Protein AF-0000000070924845 (afdb_homodimer)

InterPro domains:
  IPR021466 Putative rhamnosyl transferase [PF11316] (8-240)

Organism: Rhodobacter capsulatus (strain ATCC BAA-309 / NBRC 16581 / SB1003) (NCBI:txid272942)

Nearest PDB structures (foldseek):
  6mw5-assembly1_A  TM=5.116E-01  e=6.644E-03  Globisporangium ultimum
  7d72-assembly1_F  TM=3.200E-01  e=3.838E-03  Homo sapiens
  6qg5-assembly1_F  TM=3.665E-01  e=3.242E-02  Saccharomyces cerevisiae
  6qg3-assembly1_F  TM=3.667E-01  e=6.737E-02  Saccharomyces cerevisiae S288C
  6mw5-assembly1_A  TM=5.119E-01  e=6.604E-03  Globisporangium ultimum

Solvent-accessible surface area (backbone atoms only — not comparable to full-atom values): 29004 Å² total; per-residue (Å²): 124,83,78,76,89,30,73,42,44,39,33,42,26,62,54,64,54,49,48,38,67,75,77,55,79,86,42,89,41,61,65,53,42,46,53,57,56,62,27,64,71,54,40,52,43,46,49,50,32,20,64,68,41,17,50,53,17,66,72,53,28,74,43,70,83,42,38,36,33,39,35,27,26,61,79,48,55,63,74,58,46,50,50,50,49,62,73,51,59,91,44,86,33,59,41,81,40,71,38,64,75,31,46,54,63,60,53,50,50,55,51,58,66,68,54,84,57,83,90,40,52,27,33,33,24,28,33,42,56,46,54,27,31,48,19,32,50,45,55,44,50,49,53,54,48,51,60,49,58,62,67,58,57,93,60,95,59,53,32,35,40,23,47,26,22,25,37,38,39,37,53,50,98,91,39,79,47,42,27,44,33,28,28,40,42,40,42,61,57,61,19,27,25,38,28,46,60,85,51,86,74,56,46,79,76,46,61,46,56,44,40,41,50,74,24,33,22,42,33,38,51,87,54,66,40,32,38,43,61,42,48,92,80,47,76,82,76,74,78,80,49,68,49,74,41,81,42,54,67,72,58,43,34,52,49,36,32,75,36,48,68,39,55,52,68,60,52,53,56,56,49,73,72,96,123,83,77,74,90,31,74,42,44,38,33,42,26,61,52,65,54,48,50,39,68,76,77,55,77,87,41,89,40,62,65,53,42,46,54,59,53,62,28,64,71,55,42,51,43,49,48,50,33,20,64,68,41,19,49,54,17,65,73,53,28,75,42,72,83,42,37,37,34,38,35,28,27,60,79,48,57,63,73,58,47,50,51,51,49,62,74,49,58,92,44,85,34,60,40,81,39,73,39,65,76,31,47,54,63,60,52,51,51,54,51,58,66,68,55,82,57,85,91,38,52,26,34,33,26,28,34,40,56,48,55,27,30,48,20,31,49,45,57,44,51,48,54,52,47,50,61,51,57,62,68,58,56,93,62,97,61,54,34,35,39,24,48,23,22,24,36,36,40,36,52,54,100,91,42,78,47,40,28,42,31,28,27,40,40,39,42,60,57,60,18,27,25,38,28,44,61,86,52,85,73,55,45,81,77,47,61,46,56,45,39,41,52,75,24,33,22,41,33,37,53,87,53,65,38,30,40,43,63,42,47,91,81,49,74,78,78,75,79,79,50,67,49,74,40,82,41,56,66,71,58,42,33,51,49,34,33,75,35,48,69,39,53,51,67,58,51,53,55,56,49,73,74,95

Secondary structure (DSSP, 8-state):
------EEEEEEEEES--EESSSSTT--SHHHHHHHHT-HHHHHHHHHHIIIIIHHHHHT-S----EEEEEEETT--HHHHHHHHHHHTT-TTEEEEEE-SEEHHHHHHHHHHTS--TT-SEEEEEE--TT-EE-TTHHHHHHHHHHHHHTSSSS---EEEEE-EEEEEEEETTEEEEEEEEESS--STT-EEEEETT----GGGS-GGGHHHHSEEEEE-SS--EEEEE-TTS-S-----EEEEE--HHHHHHHIIIII---HHHHHHHHHT-/------EEEEEEEEES--EESSSSTT--SHHHHHHHHT-HHHHHHHHHHIIIIIHHHHHT-S----EEEEEEETT--HHHHHHHHHHHTT-TTEEEEEE-SEEHHHHHHHHHHTS--TT-SEEEEEE--TT-EE-TTHHHHHHHHHHHHHTSSSS---EEEEE-EEEEEEEETTEEEEEEEEESS--STT-EEEEETT----GGGS-GGGHHHHSEEEEE-SS--EEEEE-TTS-S-----EEEEE--HHHHHHHIIIII---HHHHHHHHHT-

Sequence (548 aa):
MSEDFRNQIVGLIRFSFVTTGDFYPGFDSVEDMKAFLFDEARLERRFRLFEGICLPTLKAQTDPDFTCIFLVARDFPKPWRRRLDKLLEGLPFVQIVEKPPMNHYQGIREAFAEVPSAGFTHRTSFRLDDDDAVNLTFIATLRGLAAKVHAIPDKDEPIGISFNRGLYLTYSKKGTSYQRAVERTPLSIGTALLAPVSFAGNIYAYNHRALGQVHNTWMDQQDIVYLRTLHRDNKSNPHFSGSMEPVEPKRAAVLLRQKFGFDFDTIEKLMAGTMSEDFRNQIVGLIRFSFVTTGDFYPGFDSVEDMKAFLFDEARLERRFRLFEGICLPTLKAQTDPDFTCIFLVARDFPKPWRRRLDKLLEGLPFVQIVEKPPMNHYQGIREAFAEVPSAGFTHRTSFRLDDDDAVNLTFIATLRGLAAKVHAIPDKDEPIGISFNRGLYLTYSKKGTSYQRAVERTPLSIGTALLAPVSFAGNIYAYNHRALGQVHNTWMDQQDIVYLRTLHRDNKSNPHFSGSMEPVEPKRAAVLLRQKFGFDFDTIEKLMAGT

Foldseek 3Di:
DPPDAFEAEEEEEEQLAQADDCPPPPQPDSVSSCCVSQVPLNLVLLVLLLLAAAVLLLQLAPDVRHAYEYEYEPVRPPVSVVVVCVSCPPRPRYDYDYDHHYHDQVSVLVRVVVDDQPPHFKYKYAYAYSNKYWWRHLVVVVVVVLVVVCPPDPDQAKEKEAEFWAKEWEQDPVFIWIKIGGAPFGDRHSIIIMHTPPDSHTPVVDDRRCRVVPHHYDYDHPDHTMYHYHDPPPDPDPPGHGDIDTDDLVRVQVCCCPTRNDHSVSVRVSRVSD/DPPDAFEAEEEEEEQLAQADDPPPPPQPDSVSSNCVSQVPLNLVLLVLLLLAAAVLLLQLAPDVRHAYEYEYEPVRPPVSVVVVCVSCPPRPRYDYDYDHHYHDQVSVLVRVVVDDQPPHFKYKYAYAYSNKYWWRHLVVVVVVVLVVVCPPDPDQAKEKEAEFWAKEWEQDPVFIWIKIGGAPFGDRHSIIIMHTPPDSDTPVVDDRRCRVVPHHYDYDHPDHTMYHYHDDPPDPDPPGHGDIDTDDLVRVQVCCCPTRNDHSVSVRVSRVSD

Structure (mmCIF, N/CA/C/O backbone):
data_AF-0000000070924845-model_v1
#
loop_
_entity.id
_entity.type
_entity.pdbx_description
1 polymer 'Rhamnosyl transferase'
#
loop_
_atom_site.group_PDB
_atom_site.id
_atom_site.type_symbol
_atom_site.label_atom_id
_atom_site.label_alt_id
_atom_site.label_comp_id
_atom_site.label_asym_id
_atom_site.label_entity_id
_atom_site.label_seq_id
_atom_site.pdbx_PDB_ins_code
_atom_site.Cartn_x
_atom_site.Cartn_y
_atom_site.Cartn_z
_atom_site.occupancy
_atom_site.B_iso_or_equiv
_atom_site.auth_seq_id
_atom_site.auth_comp_id
_atom_site.auth_asym_id
_atom_site.auth_atom_id
_atom_site.pdbx_PDB_model_num
ATOM 1 N N . MET A 1 1 ? 6.418 9.914 -30.953 1 30.62 1 MET A N 1
ATOM 2 C CA . MET A 1 1 ? 5.18 9.141 -30.906 1 30.62 1 MET A CA 1
ATOM 3 C C . MET A 1 1 ? 5.152 8.258 -29.656 1 30.62 1 MET A C 1
ATOM 5 O O . MET A 1 1 ? 6.137 7.594 -29.344 1 30.62 1 MET A O 1
ATOM 9 N N . SER A 1 2 ? 4.605 8.555 -28.469 1 43.78 2 SER A N 1
ATOM 10 C CA . SER A 1 2 ? 4.699 7.793 -27.219 1 43.78 2 SER A CA 1
ATOM 11 C C . SER A 1 2 ? 4.648 6.293 -27.484 1 43.78 2 SER A C 1
ATOM 13 O O . SER A 1 2 ? 3.764 5.812 -28.203 1 43.78 2 SER A O 1
ATOM 15 N N . GLU A 1 3 ? 5.734 5.617 -27.766 1 58.38 3 GLU A N 1
ATOM 16 C CA . GLU A 1 3 ? 5.746 4.191 -28.078 1 58.38 3 GLU A CA 1
ATOM 17 C C . GLU A 1 3 ? 4.582 3.469 -27.406 1 58.38 3 GLU A C 1
ATOM 19 O O . GLU A 1 3 ? 4.254 3.762 -26.25 1 58.38 3 GLU A O 1
ATOM 24 N N . ASP A 1 4 ? 3.689 2.877 -28.156 1 86.69 4 ASP A N 1
ATOM 25 C CA . ASP A 1 4 ? 2.439 2.197 -27.828 1 86.69 4 ASP A CA 1
ATOM 26 C C . ASP A 1 4 ? 2.652 1.146 -26.734 1 86.69 4 ASP A C 1
ATOM 28 O O . ASP A 1 4 ? 3.582 0.341 -26.828 1 86.69 4 ASP A O 1
ATOM 32 N N . PHE A 1 5 ? 2.139 1.273 -25.562 1 96.06 5 PHE A N 1
ATOM 33 C CA . PHE A 1 5 ? 2.133 0.346 -24.438 1 96.06 5 PHE A CA 1
ATOM 34 C C . PHE A 1 5 ? 1.633 -1.027 -24.875 1 96.06 5 PHE A C 1
ATOM 36 O O . PHE A 1 5 ? 0.461 -1.186 -25.219 1 96.06 5 PHE A O 1
ATOM 43 N N . ARG A 1 6 ? 2.482 -1.985 -25.062 1 98.06 6 ARG A N 1
ATOM 44 C CA . ARG A 1 6 ? 2.203 -3.387 -25.344 1 98.06 6 ARG A CA 1
ATOM 45 C C . ARG A 1 6 ? 2.666 -4.285 -24.203 1 98.06 6 ARG A C 1
ATOM 47 O O . ARG A 1 6 ? 3.865 -4.535 -24.047 1 98.06 6 ARG A O 1
ATOM 54 N N . ASN A 1 7 ? 1.733 -4.805 -23.484 1 98.5 7 ASN A N 1
ATOM 55 C CA . ASN A 1 7 ? 2.023 -5.508 -22.234 1 98.5 7 ASN A CA 1
ATOM 56 C C . ASN A 1 7 ? 1.782 -7.012 -22.375 1 98.5 7 ASN A C 1
ATOM 58 O O . ASN A 1 7 ? 0.741 -7.4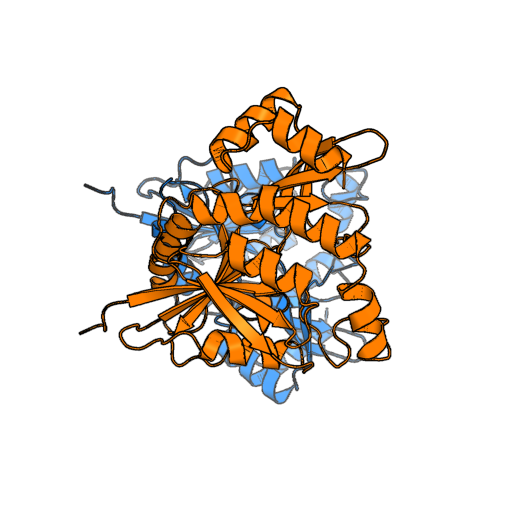34 -22.875 1 98.5 7 ASN A O 1
ATOM 62 N N . GLN A 1 8 ? 2.713 -7.777 -21.969 1 98.69 8 GLN A N 1
ATOM 63 C CA . GLN A 1 8 ? 2.496 -9.211 -21.812 1 98.69 8 GLN A CA 1
ATOM 64 C C . GLN A 1 8 ? 2.344 -9.594 -20.344 1 98.69 8 GLN A C 1
ATOM 66 O O . GLN A 1 8 ? 3.031 -9.047 -19.484 1 98.69 8 GLN A O 1
ATOM 71 N N . ILE A 1 9 ? 1.481 -10.516 -20.047 1 98.88 9 ILE A N 1
ATOM 72 C CA . ILE A 1 9 ? 1.252 -10.992 -18.688 1 98.88 9 ILE A CA 1
ATOM 73 C C . ILE A 1 9 ? 1.821 -12.398 -18.531 1 98.88 9 ILE A C 1
ATOM 75 O O . ILE A 1 9 ? 1.427 -13.32 -19.25 1 98.88 9 ILE A O 1
ATOM 79 N N . VAL A 1 10 ? 2.777 -12.539 -17.609 1 98.94 10 VAL A N 1
ATOM 80 C CA . VAL A 1 10 ? 3.449 -13.812 -17.391 1 98.94 10 VAL A CA 1
ATOM 81 C C . VAL A 1 10 ? 3.449 -14.141 -15.898 1 98.94 10 VAL A C 1
ATOM 83 O O . VAL A 1 10 ? 3.959 -13.367 -15.086 1 98.94 10 VAL A O 1
ATOM 86 N N . GLY A 1 11 ? 2.84 -15.219 -15.531 1 98.88 11 GLY A N 1
ATOM 87 C CA . GLY A 1 11 ? 2.867 -15.695 -14.156 1 98.88 11 GLY A CA 1
ATOM 88 C C . GLY A 1 11 ? 3.814 -16.859 -13.953 1 98.88 11 GLY A C 1
ATOM 89 O O . GLY A 1 11 ? 4.316 -17.438 -14.914 1 98.88 11 GLY A O 1
ATOM 90 N N . LEU A 1 12 ? 4.113 -17.172 -12.711 1 98.81 12 LEU A N 1
ATOM 91 C CA . LEU A 1 12 ? 4.965 -18.297 -12.398 1 98.81 12 LEU A CA 1
ATOM 92 C C . LEU A 1 12 ? 4.473 -19.016 -11.148 1 98.81 12 LEU A C 1
ATOM 94 O O . LEU A 1 12 ? 4.137 -18.375 -10.148 1 98.81 12 LEU A O 1
ATOM 98 N N . ILE A 1 13 ? 4.363 -20.281 -11.273 1 98.56 13 ILE A N 1
ATOM 99 C CA . ILE A 1 13 ? 4.094 -21.203 -10.18 1 98.56 13 ILE A CA 1
ATOM 100 C C . ILE A 1 13 ? 5.301 -22.125 -9.969 1 98.56 13 ILE A C 1
ATOM 102 O O . ILE A 1 13 ? 5.727 -22.812 -10.898 1 98.56 13 ILE A O 1
ATOM 106 N N . ARG A 1 14 ? 5.863 -22.094 -8.773 1 96.94 14 ARG A N 1
ATOM 107 C CA . ARG A 1 14 ? 6.855 -23.094 -8.406 1 96.94 14 ARG A CA 1
ATOM 108 C C . ARG A 1 14 ? 6.188 -24.406 -8.023 1 96.94 14 ARG A C 1
ATOM 110 O O . ARG A 1 14 ? 5.43 -24.469 -7.051 1 96.94 14 ARG A O 1
ATOM 117 N N . PHE A 1 15 ? 6.449 -25.344 -8.773 1 96.19 15 PHE A N 1
ATOM 118 C CA . PHE A 1 15 ? 5.832 -26.641 -8.547 1 96.19 15 PHE A CA 1
ATOM 119 C C . PHE A 1 15 ? 6.871 -27.656 -8.094 1 96.19 15 PHE A C 1
ATOM 121 O O . PHE A 1 15 ? 7.43 -28.391 -8.914 1 96.19 15 PHE A O 1
ATOM 128 N N . SER A 1 16 ? 7.184 -27.734 -6.727 1 93.75 16 SER A N 1
ATOM 129 C CA . SER A 1 16 ? 8.18 -28.578 -6.09 1 93.75 16 SER A CA 1
ATOM 130 C C . SER A 1 16 ? 9.57 -28.328 -6.66 1 93.75 16 SER A C 1
ATOM 132 O O . SER A 1 16 ? 10.281 -29.266 -7.012 1 93.75 16 SER A O 1
ATOM 134 N N . PHE A 1 17 ? 9.844 -27.062 -6.836 1 94.06 17 PHE A N 1
ATOM 135 C CA . PHE A 1 17 ? 11.141 -26.594 -7.316 1 94.06 17 PHE A CA 1
ATOM 136 C C . PHE A 1 17 ? 12.188 -26.672 -6.207 1 94.06 17 PHE A C 1
ATOM 138 O O . PHE A 1 17 ? 11.992 -26.125 -5.121 1 94.06 17 PHE A O 1
ATOM 145 N N . VAL A 1 18 ? 13.281 -27.391 -6.473 1 92.94 18 VAL A N 1
ATOM 146 C CA . VAL A 1 18 ? 14.328 -27.625 -5.484 1 92.94 18 VAL A CA 1
ATOM 147 C C . VAL A 1 18 ? 15.344 -26.484 -5.516 1 92.94 18 VAL A C 1
ATOM 149 O O . VAL A 1 18 ? 15.891 -26.156 -6.574 1 92.94 18 VAL A O 1
ATOM 152 N N . THR A 1 19 ? 15.445 -25.859 -4.422 1 90.88 19 THR A N 1
ATOM 153 C CA . THR A 1 19 ? 16.344 -24.703 -4.355 1 90.88 19 THR A CA 1
ATOM 154 C C . THR A 1 19 ? 17.562 -25.016 -3.5 1 90.88 19 THR A C 1
ATOM 156 O O . THR A 1 19 ? 17.547 -25.969 -2.713 1 90.88 19 THR A O 1
ATOM 159 N N . THR A 1 20 ? 18.578 -24.297 -3.807 1 85.94 20 THR A N 1
ATOM 160 C CA . THR A 1 20 ? 19.781 -24.328 -2.982 1 85.94 20 THR A CA 1
ATOM 161 C C . THR A 1 20 ? 19.859 -23.062 -2.119 1 85.94 20 THR A C 1
ATOM 163 O O . THR A 1 20 ? 19.172 -22.094 -2.367 1 85.94 20 THR A O 1
ATOM 166 N N . GLY A 1 21 ? 20.516 -23.172 -1.116 1 73.25 21 GLY A N 1
ATOM 167 C CA . GLY A 1 21 ? 20.688 -22.016 -0.26 1 73.25 21 GLY A CA 1
ATOM 168 C C . GLY A 1 21 ? 19.688 -21.953 0.873 1 73.25 21 GLY A C 1
ATOM 169 O O . GLY A 1 21 ? 19.172 -22.984 1.317 1 73.25 21 GLY A O 1
ATOM 170 N N . ASP A 1 22 ? 19.5 -20.734 1.457 1 62.03 22 ASP A N 1
ATOM 171 C CA . ASP A 1 22 ? 18.781 -20.562 2.715 1 62.03 22 ASP A CA 1
ATOM 172 C C . ASP A 1 22 ? 17.312 -20.25 2.467 1 62.03 22 ASP A C 1
ATOM 174 O O . ASP A 1 22 ? 16.641 -19.703 3.338 1 62.03 22 ASP A O 1
ATOM 178 N N . PHE A 1 23 ? 16.891 -20.484 1.261 1 58.34 23 PHE A N 1
ATOM 179 C CA . PHE A 1 23 ? 15.508 -20.094 1.016 1 58.34 23 PHE A CA 1
ATOM 180 C C . PHE A 1 23 ? 14.555 -20.891 1.901 1 58.34 23 PHE A C 1
ATOM 182 O O . PHE A 1 23 ? 13.641 -20.344 2.506 1 58.34 23 PHE A O 1
ATOM 189 N N . TYR A 1 24 ? 14.695 -22.156 1.93 1 59.06 24 TYR A N 1
ATOM 190 C CA . TYR A 1 24 ? 13.922 -22.969 2.852 1 59.06 24 TYR A CA 1
ATOM 191 C C . TYR A 1 24 ? 14.688 -23.219 4.145 1 59.06 24 TYR A C 1
ATOM 193 O O . TYR A 1 24 ? 15.633 -24.016 4.172 1 59.06 24 TYR A O 1
ATOM 201 N N . PRO A 1 25 ? 14.305 -22.234 5.07 1 56.22 25 PRO A N 1
ATOM 202 C CA . PRO A 1 25 ? 15.055 -22.516 6.301 1 56.22 25 PRO A CA 1
ATOM 203 C C . PRO A 1 25 ? 14.852 -23.938 6.816 1 56.22 25 PRO A C 1
ATOM 205 O O . PRO A 1 25 ? 13.742 -24.469 6.75 1 56.22 25 PRO A O 1
ATOM 208 N N . GLY A 1 26 ? 15.938 -24.5 7.109 1 55.97 26 GLY A N 1
ATOM 209 C CA . GLY A 1 26 ? 15.883 -25.75 7.836 1 55.97 26 GLY A CA 1
ATOM 210 C C . GLY A 1 26 ? 16.438 -26.922 7.039 1 55.97 26 GLY A C 1
ATOM 211 O O . GLY A 1 26 ? 16.562 -28.031 7.566 1 55.97 26 GLY A O 1
ATOM 212 N N . PHE A 1 27 ? 16.438 -26.641 5.719 1 63.31 27 PHE A N 1
ATOM 213 C CA . PHE A 1 27 ? 16.953 -27.812 5.016 1 63.31 27 PHE A CA 1
ATOM 214 C C . PHE A 1 27 ? 18.453 -27.641 4.738 1 63.31 27 PHE A C 1
ATOM 216 O O . PHE A 1 27 ? 18.875 -26.656 4.137 1 63.31 27 PHE A O 1
ATOM 223 N N . ASP A 1 28 ? 19.125 -28.406 5.371 1 66.06 28 ASP A N 1
ATOM 224 C CA . ASP A 1 28 ? 20.578 -28.328 5.391 1 66.06 28 ASP A CA 1
ATOM 225 C C . ASP A 1 28 ? 21.172 -28.766 4.055 1 66.06 28 ASP A C 1
ATOM 227 O O . ASP A 1 28 ? 22.266 -28.359 3.686 1 66.06 28 ASP A O 1
ATOM 231 N N . SER A 1 29 ? 20.375 -29.609 3.332 1 82.25 29 SER A N 1
ATOM 232 C CA . SER A 1 29 ? 20.953 -30.125 2.096 1 82.25 29 SER A CA 1
ATOM 233 C C . SER A 1 29 ? 19.891 -30.234 0.998 1 82.25 29 SER A C 1
ATOM 235 O O . SER A 1 29 ? 18.688 -30.25 1.282 1 82.25 29 SER A O 1
ATOM 237 N N . VAL A 1 30 ? 20.359 -30.234 -0.16 1 88.5 30 VAL A N 1
ATOM 238 C CA . VAL A 1 30 ? 19.516 -30.438 -1.332 1 88.5 30 VAL A CA 1
ATOM 239 C C . VAL A 1 30 ? 18.75 -31.75 -1.194 1 88.5 30 VAL A C 1
ATOM 241 O O . VAL A 1 30 ? 17.578 -31.828 -1.554 1 88.5 30 VAL A O 1
ATOM 244 N N . GLU A 1 31 ? 19.391 -32.688 -0.666 1 88.69 31 GLU A N 1
ATOM 245 C CA . GLU A 1 31 ? 18.781 -34 -0.498 1 88.69 31 GLU A CA 1
ATOM 246 C C . GLU A 1 31 ? 17.625 -33.938 0.507 1 88.69 31 GLU A C 1
ATOM 248 O O . GLU A 1 31 ? 16.578 -34.562 0.304 1 88.69 31 GLU A O 1
ATOM 253 N N . ASP A 1 32 ? 17.828 -33.219 1.494 1 88.25 32 ASP A N 1
ATOM 254 C CA . ASP A 1 32 ? 16.766 -33.062 2.49 1 88.25 32 ASP A CA 1
ATOM 255 C C . ASP A 1 32 ? 15.57 -32.312 1.898 1 88.25 32 ASP A C 1
ATOM 257 O O . ASP A 1 32 ? 14.422 -32.656 2.191 1 88.25 32 ASP A O 1
ATOM 261 N N . MET A 1 33 ? 15.875 -31.438 1.115 1 89.69 33 MET A N 1
ATOM 262 C CA . MET A 1 33 ? 14.797 -30.688 0.472 1 89.69 33 MET A CA 1
ATOM 263 C C . MET A 1 33 ? 14.023 -31.578 -0.502 1 89.69 33 MET A C 1
ATOM 265 O O . MET A 1 33 ? 12.797 -31.547 -0.527 1 89.69 33 MET A O 1
ATOM 269 N N . LYS A 1 34 ? 14.727 -32.312 -1.226 1 92 34 LYS A N 1
ATOM 270 C CA . LYS A 1 34 ? 14.078 -33.219 -2.154 1 92 34 LYS A CA 1
ATOM 271 C C . LYS A 1 34 ? 13.18 -34.219 -1.414 1 92 34 LYS A C 1
ATOM 273 O O . LYS A 1 34 ? 12.055 -34.469 -1.843 1 92 34 LYS A O 1
ATOM 278 N N . ALA A 1 35 ? 13.742 -34.719 -0.353 1 91.62 35 ALA A N 1
ATOM 279 C CA . ALA A 1 35 ? 12.969 -35.656 0.434 1 91.62 35 ALA A CA 1
ATOM 280 C C . ALA A 1 35 ? 11.656 -35.062 0.916 1 91.62 35 ALA A C 1
ATOM 282 O O . ALA A 1 35 ? 10.617 -35.719 0.911 1 91.62 35 ALA A O 1
ATOM 283 N N . PHE A 1 36 ? 11.781 -33.844 1.263 1 89.94 36 PHE A N 1
ATOM 284 C CA . PHE A 1 36 ? 10.602 -33.156 1.747 1 89.94 36 PHE A CA 1
ATOM 285 C C . PHE A 1 36 ? 9.633 -32.844 0.604 1 89.94 36 PHE A C 1
ATOM 287 O O . PHE A 1 36 ? 8.445 -33.188 0.688 1 89.94 36 PHE A O 1
ATOM 294 N N . LEU A 1 37 ? 10.148 -32.312 -0.515 1 92.75 37 LEU A N 1
ATOM 295 C CA . LEU A 1 37 ? 9.32 -31.859 -1.628 1 92.75 37 LEU A CA 1
ATOM 296 C C . LEU A 1 37 ? 8.711 -33.031 -2.373 1 92.75 37 LEU A C 1
ATOM 298 O O . LEU A 1 37 ? 7.605 -32.938 -2.91 1 92.75 37 LEU A O 1
ATOM 302 N N . PHE A 1 38 ? 9.438 -34.188 -2.312 1 95.12 38 PHE A N 1
ATOM 303 C CA . PHE A 1 38 ? 9.008 -35.312 -3.135 1 95.12 38 PHE A CA 1
ATOM 304 C C . PHE A 1 38 ? 8.359 -36.406 -2.277 1 95.12 38 PHE A C 1
ATOM 306 O O . PHE A 1 38 ? 8.133 -37.531 -2.744 1 95.12 38 PHE A O 1
ATOM 313 N N . ASP A 1 39 ? 8.117 -35.969 -1.067 1 94.31 39 ASP A N 1
ATOM 314 C CA . ASP A 1 39 ? 7.344 -36.906 -0.242 1 94.31 39 ASP A CA 1
ATOM 315 C C . ASP A 1 39 ? 6.008 -37.25 -0.903 1 94.31 39 ASP A C 1
ATOM 317 O O . ASP A 1 39 ? 5.254 -36.344 -1.279 1 94.31 39 ASP A O 1
ATOM 321 N N . GLU A 1 40 ? 5.691 -38.531 -1.007 1 95.69 40 GLU A N 1
ATOM 322 C CA . GLU A 1 40 ? 4.543 -38.969 -1.783 1 95.69 40 GLU A CA 1
ATOM 323 C C . GLU A 1 40 ? 3.24 -38.406 -1.218 1 95.69 40 GLU A C 1
ATOM 325 O O . GLU A 1 40 ? 2.361 -38 -1.972 1 95.69 40 GLU A O 1
ATOM 330 N N . ALA A 1 41 ? 3.109 -38.469 0.057 1 93.06 41 ALA A N 1
ATOM 331 C CA . ALA A 1 41 ? 1.896 -37.938 0.68 1 93.06 41 ALA A CA 1
ATOM 332 C C . ALA A 1 41 ? 1.762 -36.438 0.442 1 93.06 41 ALA A C 1
ATOM 334 O O . ALA A 1 41 ? 0.663 -35.938 0.189 1 93.06 41 ALA A O 1
ATOM 335 N N . ARG A 1 42 ? 2.857 -35.719 0.544 1 91.5 42 ARG A N 1
ATOM 336 C CA . ARG A 1 42 ? 2.857 -34.281 0.28 1 91.5 42 ARG A CA 1
ATOM 337 C C . ARG A 1 42 ? 2.479 -34 -1.169 1 91.5 42 ARG A C 1
ATOM 339 O O . ARG A 1 42 ? 1.644 -33.125 -1.437 1 91.5 42 ARG A O 1
ATOM 346 N N . LEU A 1 43 ? 3.119 -34.688 -2.057 1 95.38 43 LEU A N 1
ATOM 347 C CA . LEU A 1 43 ? 2.857 -34.469 -3.477 1 95.38 43 LEU A CA 1
ATOM 348 C C . LEU A 1 43 ? 1.395 -34.75 -3.807 1 95.38 43 LEU A C 1
ATOM 350 O O . LEU A 1 43 ? 0.782 -34.031 -4.594 1 95.38 43 LEU A O 1
ATOM 354 N N . GLU A 1 44 ? 0.871 -35.844 -3.229 1 95.12 44 GLU A N 1
ATOM 355 C CA . GLU A 1 44 ? -0.536 -36.156 -3.473 1 95.12 44 GLU A CA 1
ATOM 356 C C . GLU A 1 44 ? -1.436 -35 -3.027 1 95.12 44 GLU A C 1
ATOM 358 O O . GLU A 1 44 ? -2.357 -34.594 -3.748 1 95.12 44 GLU A O 1
ATOM 363 N N . ARG A 1 45 ? -1.181 -34.469 -1.899 1 92 45 ARG A N 1
ATOM 364 C CA . ARG A 1 45 ? -1.97 -33.344 -1.394 1 92 45 ARG A CA 1
ATOM 365 C C . ARG A 1 45 ? -1.815 -32.125 -2.285 1 92 45 ARG A C 1
ATOM 367 O O . ARG A 1 45 ? -2.797 -31.438 -2.588 1 92 45 ARG A O 1
ATOM 374 N N . ARG A 1 46 ? -0.572 -31.859 -2.664 1 93.44 46 ARG A N 1
ATOM 375 C CA . ARG A 1 46 ? -0.297 -30.719 -3.527 1 93.44 46 ARG A CA 1
ATOM 376 C C . ARG A 1 46 ? -1.021 -30.859 -4.863 1 93.44 46 ARG A C 1
ATOM 378 O O . ARG A 1 46 ? -1.608 -29.891 -5.359 1 93.44 46 ARG A O 1
ATOM 385 N N . PHE A 1 47 ? -1.013 -32 -5.406 1 96.62 47 PHE A N 1
ATOM 386 C CA . PHE A 1 47 ? -1.686 -32.25 -6.68 1 96.62 47 PHE A CA 1
ATOM 387 C C . PHE A 1 47 ? -3.195 -32.125 -6.523 1 96.62 47 PHE A C 1
ATOM 389 O O . PHE A 1 47 ? -3.871 -31.594 -7.41 1 96.62 47 PHE A O 1
ATOM 396 N N . ARG A 1 48 ? -3.689 -32.562 -5.449 1 95.06 48 ARG A N 1
ATOM 397 C CA . ARG A 1 48 ? -5.125 -32.469 -5.215 1 95.06 48 ARG A CA 1
ATOM 398 C C . ARG A 1 48 ? -5.555 -31 -5.195 1 95.06 48 ARG A C 1
ATOM 400 O O . ARG A 1 48 ? -6.539 -30.625 -5.836 1 95.06 48 ARG A O 1
ATOM 407 N N . LEU A 1 49 ? -4.84 -30.188 -4.496 1 95.5 49 LEU A N 1
ATOM 408 C CA . LEU A 1 49 ? -5.156 -28.766 -4.398 1 95.5 49 LEU A CA 1
ATOM 409 C C . LEU A 1 49 ? -4.91 -28.062 -5.73 1 95.5 49 LEU A C 1
ATOM 411 O O . LEU A 1 49 ? -5.703 -27.219 -6.145 1 95.5 49 LEU A O 1
ATOM 415 N N . PHE A 1 50 ? -3.85 -28.422 -6.371 1 97.88 50 PHE A N 1
ATOM 416 C CA . PHE A 1 50 ? -3.545 -27.844 -7.68 1 97.88 50 PHE A CA 1
ATOM 417 C C . PHE A 1 50 ? -4.652 -28.156 -8.68 1 97.88 50 PHE A C 1
ATOM 419 O O . PHE A 1 50 ? -5.164 -27.25 -9.344 1 97.88 50 PHE A O 1
ATOM 426 N N . GLU A 1 51 ? -5.09 -29.375 -8.742 1 97.56 51 GLU A N 1
ATOM 427 C CA . GLU A 1 51 ? -6.102 -29.844 -9.688 1 97.56 51 GLU A CA 1
ATOM 428 C C . GLU A 1 51 ? -7.48 -29.297 -9.336 1 97.56 51 GLU A C 1
ATOM 430 O O . GLU A 1 51 ? -8.297 -29.031 -10.227 1 97.56 51 GLU A O 1
ATOM 435 N N . GLY A 1 52 ? -7.668 -29.125 -8.109 1 97 52 GLY A N 1
ATOM 436 C CA . GLY A 1 52 ? -9.008 -28.781 -7.672 1 97 52 GLY A CA 1
ATOM 437 C C . GLY A 1 52 ? -9.203 -27.297 -7.457 1 97 52 GLY A C 1
ATOM 438 O O . GLY A 1 52 ? -10.336 -26.812 -7.434 1 97 52 GLY A O 1
ATOM 439 N N . ILE A 1 53 ? -8.102 -26.578 -7.23 1 97.25 53 ILE A N 1
ATOM 440 C CA . ILE A 1 53 ? -8.242 -25.188 -6.836 1 97.25 53 ILE A CA 1
ATOM 441 C C . ILE A 1 53 ? -7.453 -24.297 -7.793 1 97.25 53 ILE A C 1
ATOM 443 O O . ILE A 1 53 ? -8.031 -23.5 -8.531 1 97.25 53 ILE A O 1
ATOM 447 N N . CYS A 1 54 ? -6.23 -24.516 -7.922 1 98.56 54 CYS A N 1
ATOM 448 C CA . CYS A 1 54 ? -5.348 -23.609 -8.641 1 98.56 54 CYS A CA 1
ATOM 449 C C . CYS A 1 54 ? -5.594 -23.688 -10.141 1 98.56 54 CYS A C 1
ATOM 451 O O . CYS A 1 54 ? -5.984 -22.703 -10.766 1 98.56 54 CYS A O 1
ATOM 453 N N . LEU A 1 55 ? -5.48 -24.859 -10.766 1 98.75 55 LEU A N 1
ATOM 454 C CA . LEU A 1 55 ? -5.508 -25.047 -12.211 1 98.75 55 LEU A CA 1
ATOM 455 C C . LEU A 1 55 ? -6.875 -24.703 -12.789 1 98.75 55 LEU A C 1
ATOM 457 O O . LEU A 1 55 ? -6.969 -24.047 -13.828 1 98.75 55 LEU A O 1
ATOM 461 N N . PRO A 1 56 ? -8.008 -25.047 -12.148 1 98.56 56 PRO A N 1
ATOM 462 C CA . PRO A 1 56 ? -9.312 -24.719 -12.719 1 98.56 56 PRO A CA 1
ATOM 463 C C . PRO A 1 56 ? -9.508 -23.203 -12.898 1 98.56 56 PRO A C 1
ATOM 465 O O . PRO A 1 56 ? -10.109 -22.781 -13.883 1 98.56 56 PRO A O 1
ATOM 468 N N . THR A 1 57 ? -9.008 -22.438 -11.969 1 98.62 57 THR A N 1
ATOM 469 C CA . THR A 1 57 ? -9.203 -20.984 -12.094 1 98.62 57 THR A CA 1
ATOM 470 C C . THR A 1 57 ? -8.312 -20.422 -13.188 1 98.62 57 THR A C 1
ATOM 472 O O . THR A 1 57 ? -8.703 -19.469 -13.875 1 98.62 57 THR A O 1
ATOM 475 N N . LEU A 1 58 ? -7.117 -20.953 -13.398 1 98.81 58 LEU A N 1
ATOM 476 C CA . LEU A 1 58 ? -6.262 -20.531 -14.5 1 98.81 58 LEU A CA 1
ATOM 477 C C . LEU A 1 58 ? -6.895 -20.875 -15.844 1 98.81 58 LEU A C 1
ATOM 479 O O . LEU A 1 58 ? -6.895 -20.047 -16.766 1 98.81 58 LEU A O 1
ATOM 483 N N . LYS A 1 59 ? -7.508 -22 -15.938 1 98.69 59 LYS A N 1
ATOM 484 C CA . LYS A 1 59 ? -8.148 -22.453 -17.172 1 98.69 59 LYS A CA 1
ATOM 485 C C . LYS A 1 59 ? -9.359 -21.578 -17.5 1 98.69 59 LYS A C 1
ATOM 487 O O . LYS A 1 59 ? -9.688 -21.391 -18.672 1 98.69 59 LYS A O 1
ATOM 492 N N . ALA A 1 60 ? -9.938 -21.047 -16.531 1 98.62 60 ALA A N 1
ATOM 493 C CA . ALA A 1 60 ? -11.25 -20.406 -16.703 1 98.62 60 ALA A CA 1
ATOM 494 C C . ALA A 1 60 ? -11.117 -18.891 -16.797 1 98.62 60 ALA A C 1
ATOM 496 O O . ALA A 1 60 ? -12.117 -18.172 -16.734 1 98.62 60 ALA A O 1
ATOM 497 N N . GLN A 1 61 ? -9.875 -18.438 -16.891 1 98.81 61 GLN A N 1
ATOM 498 C CA . GLN A 1 61 ? -9.711 -17 -16.969 1 98.81 61 GLN A CA 1
ATOM 499 C C . GLN A 1 61 ? -10.508 -16.422 -18.156 1 98.81 61 GLN A C 1
ATOM 501 O O . GLN A 1 61 ? -10.461 -16.969 -19.25 1 98.81 61 GLN A O 1
ATOM 506 N N . THR A 1 62 ? -11.188 -15.289 -17.922 1 98.81 62 THR A N 1
ATOM 507 C CA . THR A 1 62 ? -11.984 -14.656 -18.969 1 98.81 62 THR A CA 1
ATOM 508 C C . THR A 1 62 ? -11.094 -14.055 -20.047 1 98.81 62 THR A C 1
ATOM 510 O O . THR A 1 62 ? -11.508 -13.922 -21.203 1 98.81 62 THR A O 1
ATOM 513 N N . ASP A 1 63 ? -9.93 -13.633 -19.703 1 98.81 63 ASP A N 1
ATOM 514 C CA . ASP A 1 63 ? -8.875 -13.25 -20.641 1 98.81 63 ASP A CA 1
ATOM 515 C C . ASP A 1 63 ? -7.828 -14.352 -20.766 1 98.81 63 ASP A C 1
ATOM 517 O O . ASP A 1 63 ? -7.047 -14.578 -19.844 1 98.81 63 ASP A O 1
ATOM 521 N N . PRO A 1 64 ? -7.812 -15.023 -21.859 1 98.38 64 PRO A N 1
ATOM 522 C CA . PRO A 1 64 ? -6.93 -16.188 -21.984 1 98.38 64 PRO A CA 1
ATOM 523 C C . PRO A 1 64 ? -5.52 -15.82 -22.438 1 98.38 64 PRO A C 1
ATOM 525 O O . PRO A 1 64 ? -4.66 -16.688 -22.578 1 98.38 64 PRO A O 1
ATOM 528 N N . ASP A 1 65 ? -5.293 -14.539 -22.672 1 98.56 65 ASP A N 1
ATOM 529 C CA . ASP A 1 65 ? -4.023 -14.109 -23.25 1 98.56 65 ASP A CA 1
ATOM 530 C C . ASP A 1 65 ? -2.986 -13.836 -22.156 1 98.56 65 ASP A C 1
ATOM 532 O O . ASP A 1 65 ? -2.707 -12.688 -21.828 1 98.56 65 ASP A O 1
ATOM 536 N N . PHE A 1 66 ? -2.398 -14.898 -21.672 1 98.88 66 PHE A N 1
ATOM 537 C CA . PHE A 1 66 ? -1.313 -14.852 -20.703 1 98.88 66 PHE A CA 1
ATOM 538 C C . PHE A 1 66 ? -0.469 -16.125 -20.766 1 98.88 66 PHE A C 1
ATOM 540 O O . PHE A 1 66 ? -0.824 -17.078 -21.469 1 98.88 66 PHE A O 1
ATOM 547 N N . THR A 1 67 ? 0.664 -16.062 -20.188 1 98.88 67 THR A N 1
ATOM 548 C CA . THR A 1 67 ? 1.521 -17.234 -20 1 98.88 67 THR A CA 1
ATOM 549 C C . THR A 1 67 ? 1.714 -17.531 -18.516 1 98.88 67 THR A C 1
ATOM 551 O O . THR A 1 67 ? 1.911 -16.609 -17.719 1 98.88 67 THR A O 1
ATOM 554 N N . CYS A 1 68 ? 1.622 -18.75 -18.172 1 98.88 68 CYS A N 1
ATOM 555 C CA . CYS A 1 68 ? 1.958 -19.203 -16.828 1 98.88 68 CYS A CA 1
ATOM 556 C C . CYS A 1 68 ? 3.092 -20.219 -16.844 1 98.88 68 CYS A C 1
ATOM 558 O O . CYS A 1 68 ? 2.947 -21.297 -17.422 1 98.88 68 CYS A O 1
ATOM 560 N N . ILE A 1 69 ? 4.16 -19.859 -16.234 1 98.88 69 ILE A N 1
ATOM 561 C CA . ILE A 1 69 ? 5.316 -20.75 -16.141 1 98.88 69 ILE A CA 1
ATOM 562 C C . ILE A 1 69 ? 5.125 -21.719 -14.984 1 98.88 69 ILE A C 1
ATOM 564 O O . ILE A 1 69 ? 4.766 -21.312 -13.883 1 98.88 69 ILE A O 1
ATOM 568 N N . PHE A 1 70 ? 5.266 -22.953 -15.281 1 98.81 70 PHE A N 1
ATOM 569 C CA . PHE A 1 70 ? 5.402 -23.969 -14.25 1 98.81 70 PHE A CA 1
ATOM 570 C C . PHE A 1 70 ? 6.859 -24.391 -14.094 1 98.81 70 PHE A C 1
ATOM 572 O O . PHE A 1 70 ? 7.391 -25.109 -14.93 1 98.81 70 PHE A O 1
ATOM 579 N N . LEU A 1 71 ? 7.473 -23.906 -13.031 1 98.62 71 LEU A N 1
ATOM 580 C CA . LEU A 1 71 ? 8.867 -24.203 -12.742 1 98.62 71 LEU A CA 1
ATOM 581 C C . LEU A 1 71 ? 9 -25.484 -11.922 1 98.62 71 LEU A C 1
ATOM 583 O O . LEU A 1 71 ? 8.586 -25.531 -10.758 1 98.62 71 LEU A O 1
ATOM 587 N N . VAL A 1 72 ? 9.609 -26.484 -12.492 1 97.75 72 VAL A N 1
ATOM 588 C CA . VAL A 1 72 ? 9.648 -27.812 -11.883 1 97.75 72 VAL A CA 1
ATOM 589 C C . VAL A 1 72 ? 11.094 -28.281 -11.758 1 97.75 72 VAL A C 1
ATOM 591 O O . VAL A 1 72 ? 11.961 -27.844 -12.523 1 97.75 72 VAL A O 1
ATOM 594 N N . ALA A 1 73 ? 11.336 -29.156 -10.781 1 96.38 73 ALA A N 1
ATOM 595 C CA . ALA A 1 73 ? 12.664 -29.734 -10.617 1 96.38 73 ALA A CA 1
ATOM 596 C C . ALA A 1 73 ? 12.977 -30.703 -11.75 1 96.38 73 ALA A C 1
ATOM 598 O O . ALA A 1 73 ? 12.117 -31.469 -12.18 1 96.38 73 ALA A O 1
ATOM 599 N N . ARG A 1 74 ? 14.164 -30.672 -12.164 1 95.25 74 ARG A N 1
ATOM 600 C CA . ARG A 1 74 ? 14.609 -31.594 -13.203 1 95.25 74 ARG A CA 1
ATOM 601 C C . ARG A 1 74 ? 14.492 -33.062 -12.742 1 95.25 74 ARG A C 1
ATOM 603 O O . ARG A 1 74 ? 14.18 -33.938 -13.539 1 95.25 74 ARG A O 1
ATOM 610 N N . ASP A 1 75 ? 14.664 -33.219 -11.461 1 93.31 75 ASP A N 1
ATOM 611 C CA . ASP A 1 75 ? 14.641 -34.562 -10.914 1 93.31 75 ASP A CA 1
ATOM 612 C C . ASP A 1 75 ? 13.266 -34.906 -10.328 1 93.31 75 ASP A C 1
ATOM 614 O O . ASP A 1 75 ? 13.156 -35.75 -9.43 1 93.31 75 ASP A O 1
ATOM 618 N N . PHE A 1 76 ? 12.266 -34.156 -10.766 1 95.94 76 PHE A N 1
ATOM 619 C CA . PHE A 1 76 ? 10.906 -34.438 -10.328 1 95.94 76 PHE A CA 1
ATOM 620 C C . PHE A 1 76 ? 10.578 -35.906 -10.578 1 95.94 76 PHE A C 1
ATOM 622 O O . PHE A 1 76 ? 10.812 -36.438 -11.672 1 95.94 76 PHE A O 1
ATOM 629 N N . PRO A 1 77 ? 10.055 -36.625 -9.578 1 96.94 77 PRO A N 1
ATOM 630 C CA . PRO A 1 77 ? 9.789 -38.031 -9.773 1 96.94 77 PRO A CA 1
ATOM 631 C C . PRO A 1 77 ? 8.914 -38.312 -10.992 1 96.94 77 PRO A C 1
ATOM 633 O O . PRO A 1 77 ? 7.895 -37.656 -11.188 1 96.94 77 PRO A O 1
ATOM 636 N N . LYS A 1 78 ? 9.219 -39.281 -11.75 1 97.38 78 LYS A N 1
ATOM 637 C CA . LYS A 1 78 ? 8.672 -39.531 -13.078 1 97.38 78 LYS A CA 1
ATOM 638 C C . LYS A 1 78 ? 7.156 -39.688 -13.039 1 97.38 78 LYS A C 1
ATOM 640 O O . LYS A 1 78 ? 6.445 -39.094 -13.852 1 97.38 78 LYS A O 1
ATOM 645 N N . PRO A 1 79 ? 6.609 -40.5 -12.102 1 97.69 79 PRO A N 1
ATOM 646 C CA . PRO A 1 79 ? 5.152 -40.656 -12.094 1 97.69 79 PRO A CA 1
ATOM 647 C C . PRO A 1 79 ? 4.422 -39.344 -11.867 1 97.69 79 PRO A C 1
ATOM 649 O O . PRO A 1 79 ? 3.377 -39.094 -12.477 1 97.69 79 PRO A O 1
ATOM 652 N N . TRP A 1 80 ? 4.957 -38.562 -11.055 1 97.88 80 TRP A N 1
ATOM 653 C CA . TRP A 1 80 ? 4.336 -37.281 -10.734 1 97.88 80 TRP A CA 1
ATOM 654 C C . TRP A 1 80 ? 4.535 -36.281 -11.875 1 97.88 80 TRP A C 1
ATOM 656 O O . TRP A 1 80 ? 3.639 -35.5 -12.172 1 97.88 80 TRP A O 1
ATOM 666 N N . ARG A 1 81 ? 5.707 -36.281 -12.477 1 97.81 81 ARG A N 1
ATOM 667 C CA . ARG A 1 81 ? 5.945 -35.438 -13.648 1 97.81 81 ARG A CA 1
ATOM 668 C C . ARG A 1 81 ? 4.969 -35.781 -14.766 1 97.81 81 ARG A C 1
ATOM 670 O O . ARG A 1 81 ? 4.434 -34.875 -15.422 1 97.81 81 ARG A O 1
ATOM 677 N N . ARG A 1 82 ? 4.754 -37.031 -14.969 1 98.06 82 ARG A N 1
ATOM 678 C CA . ARG A 1 82 ? 3.797 -37.469 -15.977 1 98.06 82 ARG A CA 1
ATOM 679 C C . ARG A 1 82 ? 2.395 -36.938 -15.656 1 98.06 82 ARG A C 1
ATOM 681 O O . ARG A 1 82 ? 1.661 -36.531 -16.562 1 98.06 82 ARG A O 1
ATOM 688 N N . ARG A 1 83 ? 2.039 -37.031 -14.406 1 98.19 83 ARG A N 1
ATOM 689 C CA . ARG A 1 83 ? 0.736 -36.531 -13.977 1 98.19 83 ARG A CA 1
ATOM 690 C C . ARG A 1 83 ? 0.604 -35.062 -14.266 1 98.19 83 ARG A C 1
ATOM 692 O O . ARG A 1 83 ? -0.415 -34.594 -14.797 1 98.19 83 ARG A O 1
ATOM 699 N N . LEU A 1 84 ? 1.658 -34.312 -13.953 1 98.44 84 LEU A N 1
ATOM 700 C CA . LEU A 1 84 ? 1.652 -32.875 -14.211 1 98.44 84 LEU A CA 1
ATOM 701 C C . LEU A 1 84 ? 1.536 -32.594 -15.703 1 98.44 84 LEU A C 1
ATOM 703 O O . LEU A 1 84 ? 0.734 -31.75 -16.125 1 98.44 84 LEU A O 1
ATOM 707 N N . ASP A 1 85 ? 2.281 -33.312 -16.5 1 98.25 85 ASP A N 1
ATOM 708 C CA . ASP A 1 85 ? 2.262 -33.125 -17.953 1 98.25 85 ASP A CA 1
ATOM 709 C C . ASP A 1 85 ? 0.868 -33.375 -18.516 1 98.25 85 ASP A C 1
ATOM 711 O O . ASP A 1 85 ? 0.386 -32.625 -19.375 1 98.25 85 ASP A O 1
ATOM 715 N N . LYS A 1 86 ? 0.307 -34.406 -18.031 1 98.44 86 LYS A N 1
ATOM 716 C CA . LYS A 1 86 ? -1.031 -34.75 -18.5 1 98.44 86 LYS A CA 1
ATOM 717 C C . LYS A 1 86 ? -2.037 -33.656 -18.141 1 98.44 86 LYS A C 1
ATOM 719 O O . LYS A 1 86 ? -2.891 -33.312 -18.969 1 98.44 86 LYS A O 1
ATOM 724 N N . LEU A 1 87 ? -1.938 -33.125 -16.969 1 98.38 87 LEU A N 1
ATOM 725 C CA . LEU A 1 87 ? -2.85 -32.094 -16.516 1 98.38 87 LEU A CA 1
ATOM 726 C C . LEU A 1 87 ? -2.699 -30.812 -17.359 1 98.38 87 LEU A C 1
ATOM 728 O O . LEU A 1 87 ? -3.678 -30.109 -17.594 1 98.38 87 LEU A O 1
ATOM 732 N N . LEU A 1 88 ? -1.479 -30.516 -17.828 1 98.5 88 LEU A N 1
ATOM 733 C CA . LEU A 1 88 ? -1.174 -29.234 -18.453 1 98.5 88 LEU A CA 1
ATOM 734 C C . LEU A 1 88 ? -1.216 -29.359 -19.984 1 98.5 88 LEU A C 1
ATOM 736 O O . LEU A 1 88 ? -1.131 -28.359 -20.688 1 98.5 88 LEU A O 1
ATOM 740 N N . GLU A 1 89 ? -1.399 -30.531 -20.453 1 97.81 89 GLU A N 1
ATOM 741 C CA . GLU A 1 89 ? -1.341 -30.797 -21.891 1 97.81 89 GLU A CA 1
ATOM 742 C C . GLU A 1 89 ? -2.41 -30.016 -22.641 1 97.81 89 GLU A C 1
ATOM 744 O O . GLU A 1 89 ? -3.576 -30 -22.25 1 97.81 89 GLU A O 1
ATOM 749 N N . GLY A 1 90 ? -1.973 -29.328 -23.734 1 97.38 90 GLY A N 1
ATOM 750 C CA . GLY A 1 90 ? -2.9 -28.688 -24.656 1 97.38 90 GLY A CA 1
ATOM 751 C C . GLY A 1 90 ? -3.375 -27.328 -24.156 1 97.38 90 GLY A C 1
ATOM 752 O O . GLY A 1 90 ? -4.156 -26.656 -24.828 1 97.38 90 GLY A O 1
ATOM 753 N N . LEU A 1 91 ? -2.947 -26.953 -23.016 1 98.31 91 LEU A N 1
ATOM 754 C CA . LEU A 1 91 ? -3.344 -25.656 -22.5 1 98.31 91 LEU A CA 1
ATOM 755 C C . LEU A 1 91 ? -2.463 -24.547 -23.062 1 98.31 91 LEU A C 1
ATOM 757 O O . LEU A 1 91 ? -1.242 -24.562 -22.891 1 98.31 91 LEU A O 1
ATOM 761 N N . PRO A 1 92 ? -3.057 -23.547 -23.719 1 97.94 92 PRO A N 1
ATOM 762 C CA . PRO A 1 92 ? -2.277 -22.562 -24.469 1 97.94 92 PRO A CA 1
ATOM 763 C C . PRO A 1 92 ? -1.437 -21.656 -23.578 1 97.94 92 PRO A C 1
ATOM 765 O O . PRO A 1 92 ? -0.406 -21.141 -24.016 1 97.94 92 PRO A O 1
ATOM 768 N N . PHE A 1 93 ? -1.886 -21.453 -22.312 1 98.56 93 PHE A N 1
ATOM 769 C CA . PHE A 1 93 ? -1.2 -20.484 -21.469 1 98.56 93 PHE A CA 1
ATOM 770 C C . PHE A 1 93 ? 0.002 -21.125 -20.781 1 98.56 93 PHE A C 1
ATOM 772 O O . PHE A 1 93 ? 0.789 -20.422 -20.125 1 98.56 93 PHE A O 1
ATOM 779 N N . VAL A 1 94 ? 0.276 -22.375 -20.969 1 98.69 94 VAL A N 1
ATOM 780 C CA . VAL A 1 94 ? 1.217 -23.125 -20.141 1 98.69 94 VAL A CA 1
ATOM 781 C C . VAL A 1 94 ? 2.604 -23.094 -20.781 1 98.69 94 VAL A C 1
ATOM 783 O O . VAL A 1 94 ? 2.746 -23.344 -21.984 1 98.69 94 VAL A O 1
ATOM 786 N N . GLN A 1 95 ? 3.58 -22.844 -19.953 1 98.44 95 GLN A N 1
ATOM 787 C CA . GLN A 1 95 ? 4.984 -23.109 -20.25 1 98.44 95 GLN A CA 1
ATOM 788 C C . GLN A 1 95 ? 5.66 -23.859 -19.109 1 98.44 95 GLN A C 1
ATOM 790 O O . GLN A 1 95 ? 5.77 -23.328 -18 1 98.44 95 GLN A O 1
ATOM 795 N N . ILE A 1 96 ? 6.121 -25.031 -19.375 1 98.31 96 ILE A N 1
ATOM 796 C CA . ILE A 1 96 ? 6.844 -25.781 -18.359 1 98.31 96 ILE A CA 1
ATOM 797 C C . ILE A 1 96 ? 8.344 -25.531 -18.5 1 98.31 96 ILE A C 1
ATOM 799 O O . ILE A 1 96 ? 8.898 -25.625 -19.594 1 98.31 96 ILE A O 1
ATOM 803 N N . VAL A 1 97 ? 8.977 -25.172 -17.422 1 98.44 97 VAL A N 1
ATOM 804 C CA . VAL A 1 97 ? 10.422 -24.969 -17.375 1 98.44 97 VAL A CA 1
ATOM 805 C C . VAL A 1 97 ? 11.031 -25.891 -16.312 1 98.44 97 VAL A C 1
ATOM 807 O O . VAL A 1 97 ? 10.609 -25.875 -15.164 1 98.44 97 VAL A O 1
ATOM 810 N N . GLU A 1 98 ? 12.016 -26.672 -16.703 1 97.75 98 GLU A N 1
ATOM 811 C CA . GLU A 1 98 ? 12.727 -27.547 -15.789 1 97.75 98 GLU A CA 1
ATOM 812 C C . GLU A 1 98 ? 14.102 -26.969 -15.438 1 97.75 98 GLU A C 1
ATOM 814 O O . GLU A 1 98 ? 14.812 -26.484 -16.312 1 97.75 98 GLU A O 1
ATOM 819 N N . LYS A 1 99 ? 14.359 -27 -14.164 1 97.12 99 LYS A N 1
ATOM 820 C CA . LYS A 1 99 ? 15.672 -26.547 -13.703 1 97.12 99 LYS A CA 1
ATOM 821 C C . LYS A 1 99 ? 16.281 -27.531 -12.703 1 97.12 99 LYS A C 1
ATOM 823 O O . LYS A 1 99 ? 15.547 -28.188 -11.961 1 97.12 99 LYS A O 1
ATOM 828 N N . PRO A 1 100 ? 17.625 -27.688 -12.734 1 96.06 100 PRO A N 1
ATOM 829 C CA . PRO A 1 100 ? 18.281 -28.406 -11.641 1 96.06 100 PRO A CA 1
ATOM 830 C C . PRO A 1 100 ? 18.234 -27.641 -10.32 1 96.06 100 PRO A C 1
ATOM 832 O O . PRO A 1 100 ? 17.812 -26.484 -10.289 1 96.06 100 PRO A O 1
ATOM 835 N N . PRO A 1 101 ? 18.547 -28.375 -9.219 1 94.31 101 PRO A N 1
ATOM 836 C CA . PRO A 1 101 ? 18.656 -27.609 -7.98 1 94.31 101 PRO A CA 1
ATOM 837 C C . PRO A 1 101 ? 19.562 -26.375 -8.117 1 94.31 101 PRO A C 1
ATOM 839 O O . PRO A 1 101 ? 20.656 -26.469 -8.656 1 94.31 101 PRO A O 1
ATOM 842 N N . MET A 1 102 ? 19.078 -25.25 -7.738 1 93.56 102 MET A N 1
ATOM 843 C CA . MET A 1 102 ? 19.828 -24.016 -7.848 1 93.56 102 MET A CA 1
ATOM 844 C C . MET A 1 102 ? 19.25 -22.938 -6.941 1 93.56 102 MET A C 1
ATOM 846 O O . MET A 1 102 ? 18.266 -23.172 -6.23 1 93.56 102 MET A O 1
ATOM 850 N N . ASN A 1 103 ? 19.969 -21.797 -6.945 1 92.94 103 ASN A N 1
ATOM 851 C CA . ASN A 1 103 ? 19.453 -20.672 -6.18 1 92.94 103 ASN A CA 1
ATOM 852 C C . ASN A 1 103 ? 18.031 -20.328 -6.586 1 92.94 103 ASN A C 1
ATOM 854 O O . ASN A 1 103 ? 17.703 -20.312 -7.773 1 92.94 103 ASN A O 1
ATOM 858 N N . HIS A 1 104 ? 17.266 -20.078 -5.582 1 93.44 104 HIS A N 1
ATOM 859 C CA . HIS A 1 104 ? 15.828 -19.875 -5.773 1 93.44 104 HIS A CA 1
ATOM 860 C C . HIS A 1 104 ? 15.555 -18.797 -6.812 1 93.44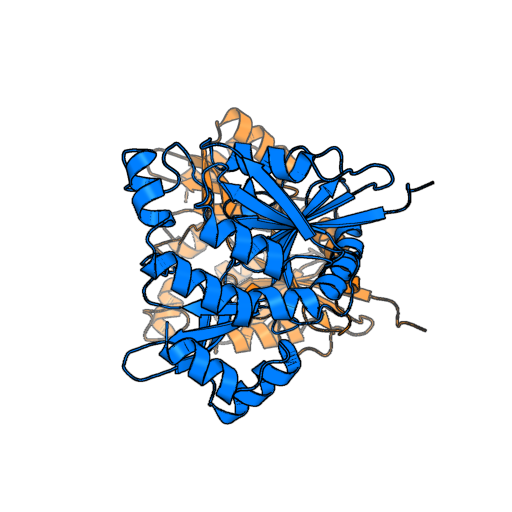 104 HIS A C 1
ATOM 862 O O . HIS A 1 104 ? 14.922 -19.062 -7.84 1 93.44 104 HIS A O 1
ATOM 868 N N . TYR A 1 105 ? 16.031 -17.609 -6.551 1 95.38 105 TYR A N 1
ATOM 869 C CA . TYR A 1 105 ? 15.703 -16.5 -7.441 1 95.38 105 TYR A CA 1
ATOM 870 C C . TYR A 1 105 ? 16.375 -16.672 -8.797 1 95.38 105 TYR A C 1
ATOM 872 O O . TYR A 1 105 ? 15.812 -16.312 -9.828 1 95.38 105 TYR A O 1
ATOM 880 N N . GLN A 1 106 ? 17.547 -17.188 -8.844 1 95.38 106 GLN A N 1
ATOM 881 C CA . GLN A 1 106 ? 18.203 -17.438 -10.117 1 95.38 106 GLN A CA 1
ATOM 882 C C . GLN A 1 106 ? 17.359 -18.344 -11.008 1 95.38 106 GLN A C 1
ATOM 884 O O . GLN A 1 106 ? 17.203 -18.078 -12.203 1 95.38 106 GLN A O 1
ATOM 889 N N . GLY A 1 107 ? 16.875 -19.422 -10.43 1 96.12 107 GLY A N 1
ATOM 890 C CA . GLY A 1 107 ? 16 -20.312 -11.188 1 96.12 107 GLY A CA 1
ATOM 891 C C . GLY A 1 107 ? 14.766 -19.625 -11.727 1 96.12 107 GLY A C 1
ATOM 892 O O . GLY A 1 107 ? 14.398 -19.828 -12.883 1 96.12 107 GLY A O 1
ATOM 893 N N . ILE A 1 108 ? 14.203 -18.797 -10.93 1 97.62 108 ILE A N 1
ATOM 894 C CA . ILE A 1 108 ? 13 -18.062 -11.305 1 97.62 108 ILE A CA 1
ATOM 895 C C . ILE A 1 108 ? 13.32 -17.078 -12.422 1 97.62 108 ILE A C 1
ATOM 897 O O . ILE A 1 108 ? 12.602 -16.984 -13.414 1 97.62 108 ILE A O 1
ATOM 901 N N . ARG A 1 109 ? 14.375 -16.328 -12.258 1 97.5 109 ARG A N 1
ATOM 902 C CA . ARG A 1 109 ? 14.797 -15.367 -13.266 1 97.5 109 ARG A CA 1
ATOM 903 C C . ARG A 1 109 ? 15.039 -16.047 -14.609 1 97.5 109 ARG A C 1
ATOM 905 O O . ARG A 1 109 ? 14.617 -15.523 -15.648 1 97.5 109 ARG A O 1
ATOM 912 N N . GLU A 1 110 ? 15.695 -17.156 -14.586 1 97.69 110 GLU A N 1
ATOM 913 C CA . GLU A 1 110 ? 15.969 -17.891 -15.82 1 97.69 110 GLU A CA 1
ATOM 914 C C . GLU A 1 110 ? 14.672 -18.406 -16.453 1 97.69 110 GLU A C 1
ATOM 916 O O . GLU A 1 110 ? 14.555 -18.453 -17.672 1 97.69 110 GLU A O 1
ATOM 921 N N . ALA A 1 111 ? 13.781 -18.844 -15.617 1 98.38 111 ALA A N 1
ATOM 922 C CA . ALA A 1 111 ? 12.5 -19.312 -16.125 1 98.38 111 ALA A CA 1
ATOM 923 C C . ALA A 1 111 ? 11.742 -18.188 -16.828 1 98.38 111 ALA A C 1
ATOM 925 O O . ALA A 1 111 ? 11.242 -18.375 -17.938 1 98.38 111 ALA A O 1
ATOM 926 N N . PHE A 1 112 ? 11.688 -17 -16.234 1 98.44 112 PHE A N 1
ATOM 927 C CA . PHE A 1 112 ? 11.023 -15.859 -16.859 1 98.44 112 PHE A CA 1
ATOM 928 C C . PHE A 1 112 ? 11.695 -15.5 -18.172 1 98.44 112 PHE A C 1
ATOM 930 O O . PHE A 1 112 ? 11.031 -15.094 -19.125 1 98.44 112 PHE A O 1
ATOM 937 N N . ALA A 1 113 ? 13 -15.656 -18.266 1 97.5 113 ALA A N 1
ATOM 938 C CA . ALA A 1 113 ? 13.766 -15.297 -19.469 1 97.5 113 ALA A CA 1
ATOM 939 C C . ALA A 1 113 ? 13.414 -16.219 -20.641 1 97.5 113 ALA A C 1
ATOM 941 O O . ALA A 1 113 ? 13.703 -15.891 -21.797 1 97.5 113 ALA A O 1
ATOM 942 N N . GLU A 1 114 ? 12.812 -17.344 -20.328 1 97.56 114 GLU A N 1
ATOM 943 C CA . GLU A 1 114 ? 12.461 -18.281 -21.391 1 97.56 114 GLU A CA 1
ATOM 944 C C . GLU A 1 114 ? 11.188 -17.859 -22.109 1 97.56 114 GLU A C 1
ATOM 946 O O . GLU A 1 114 ? 10.844 -18.406 -23.156 1 97.56 114 GLU A O 1
ATOM 951 N N . VAL A 1 115 ? 10.453 -16.922 -21.625 1 98.12 115 VAL A N 1
ATOM 952 C CA . VAL A 1 115 ? 9.289 -16.359 -22.312 1 98.12 115 VAL A CA 1
ATOM 953 C C . VAL A 1 115 ? 9.719 -15.188 -23.172 1 98.12 115 VAL A C 1
ATOM 955 O O . VAL A 1 115 ? 10.148 -14.148 -22.656 1 98.12 115 VAL A O 1
ATOM 958 N N . PRO A 1 116 ? 9.594 -15.336 -24.453 1 97.25 116 PRO A N 1
ATOM 959 C CA . PRO A 1 116 ? 10.023 -14.25 -25.344 1 97.25 116 PRO A CA 1
ATOM 960 C C . PRO A 1 116 ? 9.242 -12.953 -25.109 1 97.25 116 PRO A C 1
ATOM 962 O O . PRO A 1 116 ? 8.039 -12.992 -24.844 1 97.25 116 PRO A O 1
ATOM 965 N N . SER A 1 117 ? 10 -11.875 -25.156 1 96.81 117 SER A N 1
ATOM 966 C CA . SER A 1 117 ? 9.375 -10.57 -24.922 1 96.81 117 SER A CA 1
ATOM 967 C C . SER A 1 117 ? 9.367 -9.727 -26.188 1 96.81 117 SER A C 1
ATOM 969 O O . SER A 1 117 ? 9.016 -8.547 -26.156 1 96.81 117 SER A O 1
ATOM 971 N N . ALA A 1 118 ? 9.781 -10.281 -27.328 1 96.44 118 ALA A N 1
ATOM 972 C CA . ALA A 1 118 ? 9.781 -9.539 -28.594 1 96.44 118 ALA A CA 1
ATOM 973 C C . ALA A 1 118 ? 8.391 -8.992 -28.906 1 96.44 118 ALA A C 1
ATOM 975 O O . ALA A 1 118 ? 7.395 -9.719 -28.797 1 96.44 118 ALA A O 1
ATOM 976 N N . GLY A 1 119 ? 8.367 -7.789 -29.312 1 97.25 119 GLY A N 1
ATOM 977 C CA . GLY A 1 119 ? 7.105 -7.168 -29.688 1 97.25 119 GLY A CA 1
ATOM 978 C C . GLY A 1 119 ? 6.391 -6.508 -28.531 1 97.25 119 GLY A C 1
ATOM 979 O O . GLY A 1 119 ? 5.391 -5.809 -28.734 1 97.25 119 GLY A O 1
ATOM 980 N N . PHE A 1 120 ? 6.82 -6.75 -27.391 1 98.31 120 PHE A N 1
ATOM 981 C CA . PHE A 1 120 ? 6.227 -6.133 -26.203 1 98.31 120 PHE A CA 1
ATOM 982 C C . PHE A 1 120 ? 7.117 -5.012 -25.688 1 98.31 120 PHE A C 1
ATOM 984 O O . PHE A 1 120 ? 8.344 -5.074 -25.812 1 98.31 120 PHE A O 1
ATOM 991 N N . THR A 1 121 ? 6.508 -3.975 -25.141 1 98.25 121 THR A N 1
ATOM 992 C CA . THR A 1 121 ? 7.25 -2.902 -24.484 1 98.25 121 THR A CA 1
ATOM 993 C C . THR A 1 121 ? 7.371 -3.16 -22.984 1 98.25 121 THR A C 1
ATOM 995 O O . THR A 1 121 ? 8.328 -2.713 -22.344 1 98.25 121 THR A O 1
ATOM 998 N N . HIS A 1 122 ? 6.395 -3.932 -22.422 1 98.69 122 HIS A N 1
ATOM 999 C CA . HIS A 1 122 ? 6.332 -4.191 -21 1 98.69 122 HIS A CA 1
ATOM 1000 C C . HIS A 1 122 ? 5.918 -5.629 -20.703 1 98.69 122 HIS A C 1
ATOM 1002 O O . HIS A 1 122 ? 5.355 -6.301 -21.578 1 98.69 122 HIS A O 1
ATOM 1008 N N . ARG A 1 123 ? 6.258 -6.078 -19.562 1 98.81 123 ARG A N 1
ATOM 1009 C CA . ARG A 1 123 ? 5.82 -7.359 -19.016 1 98.81 123 ARG A CA 1
ATOM 1010 C C . ARG A 1 123 ? 5.277 -7.195 -17.594 1 98.81 123 ARG A C 1
ATOM 1012 O O . ARG A 1 123 ? 5.891 -6.52 -16.766 1 98.81 123 ARG A O 1
ATOM 1019 N N . THR A 1 124 ? 4.117 -7.695 -17.391 1 98.94 124 THR A N 1
ATOM 1020 C CA . THR A 1 124 ? 3.582 -7.844 -16.031 1 98.94 124 THR A CA 1
ATOM 1021 C C . THR A 1 124 ? 3.783 -9.266 -15.523 1 98.94 124 THR A C 1
ATOM 1023 O O . THR A 1 124 ? 3.16 -10.203 -16.016 1 98.94 124 THR A O 1
ATOM 1026 N N . SER A 1 125 ? 4.668 -9.398 -14.555 1 98.94 125 SER A N 1
ATOM 1027 C CA . SER A 1 125 ? 4.875 -10.695 -13.906 1 98.94 125 SER A CA 1
ATOM 1028 C C . SER A 1 125 ? 4.012 -10.828 -12.656 1 98.94 125 SER A C 1
ATOM 1030 O O . SER A 1 125 ? 3.842 -9.867 -11.906 1 98.94 125 SER A O 1
ATOM 1032 N N . PHE A 1 126 ? 3.391 -12.008 -12.445 1 98.88 126 PHE A N 1
ATOM 1033 C CA . PHE A 1 126 ? 2.629 -12.227 -11.227 1 98.88 126 PHE A CA 1
ATOM 1034 C C . PHE A 1 126 ? 3.014 -13.555 -10.578 1 98.88 126 PHE A C 1
ATOM 1036 O O . PHE A 1 126 ? 3.537 -14.445 -11.25 1 98.88 126 PHE A O 1
ATOM 1043 N N . ARG A 1 127 ? 2.84 -13.664 -9.297 1 97.94 127 ARG A N 1
ATOM 1044 C CA . ARG A 1 127 ? 3.184 -14.883 -8.57 1 97.94 127 ARG A CA 1
ATOM 1045 C C . ARG A 1 127 ? 1.928 -15.609 -8.094 1 97.94 127 ARG A C 1
ATOM 1047 O O . ARG A 1 127 ? 0.929 -14.969 -7.754 1 97.94 127 ARG A O 1
ATOM 1054 N N . LEU A 1 128 ? 1.953 -16.844 -8.07 1 98.25 128 LEU A N 1
ATOM 1055 C CA . LEU A 1 128 ? 0.887 -17.719 -7.605 1 98.25 128 LEU A CA 1
ATOM 1056 C C . LEU A 1 128 ? 1.455 -19.047 -7.094 1 98.25 128 LEU A C 1
ATOM 1058 O O . LEU A 1 128 ? 2.357 -19.609 -7.711 1 98.25 128 LEU A O 1
ATOM 1062 N N . ASP A 1 129 ? 0.986 -19.516 -5.938 1 96.62 129 ASP A N 1
ATOM 1063 C CA . ASP A 1 129 ? 1.354 -20.844 -5.457 1 96.62 129 ASP A CA 1
ATOM 1064 C C . ASP A 1 129 ? 0.418 -21.906 -6.016 1 96.62 129 ASP A C 1
ATOM 1066 O O . ASP A 1 129 ? -0.716 -21.609 -6.395 1 96.62 129 ASP A O 1
ATOM 1070 N N . ASP A 1 130 ? 0.861 -23.141 -5.988 1 96.81 130 ASP A N 1
ATOM 1071 C CA . ASP A 1 130 ? 0.162 -24.219 -6.672 1 96.81 130 ASP A CA 1
ATOM 1072 C C . ASP A 1 130 ? -1.034 -24.703 -5.855 1 96.81 130 ASP A C 1
ATOM 1074 O O . ASP A 1 130 ? -1.793 -25.562 -6.305 1 96.81 130 ASP A O 1
ATOM 1078 N N . ASP A 1 131 ? -1.249 -24.094 -4.664 1 95.19 131 ASP A N 1
ATOM 1079 C CA . ASP A 1 131 ? -2.367 -24.531 -3.832 1 95.19 131 ASP A CA 1
ATOM 1080 C C . ASP A 1 131 ? -3.352 -23.391 -3.598 1 95.19 131 ASP A C 1
ATOM 1082 O O . ASP A 1 131 ? -4.285 -23.516 -2.805 1 95.19 131 ASP A O 1
ATOM 1086 N N . ASP A 1 132 ? -3.141 -22.25 -4.258 1 97.25 132 ASP A N 1
ATOM 1087 C CA . ASP A 1 132 ? -4.023 -21.094 -4.152 1 97.25 132 ASP A CA 1
ATOM 1088 C C . ASP A 1 132 ? -4.707 -20.797 -5.488 1 97.25 132 ASP A C 1
ATOM 1090 O O . ASP A 1 132 ? -4.445 -21.469 -6.484 1 97.25 132 ASP A O 1
ATOM 1094 N N . ALA A 1 133 ? -5.656 -19.812 -5.465 1 98.5 133 ALA A N 1
ATOM 1095 C CA . ALA A 1 133 ? -6.379 -19.484 -6.691 1 98.5 133 ALA A CA 1
ATOM 1096 C C . ALA A 1 133 ? -6.559 -17.984 -6.84 1 98.5 133 ALA A C 1
ATOM 1098 O O . ALA A 1 133 ? -6.523 -17.25 -5.852 1 98.5 133 ALA A O 1
ATOM 1099 N N . VAL A 1 134 ? -6.664 -17.562 -8.039 1 98.81 134 VAL A N 1
ATOM 1100 C CA . VAL A 1 134 ? -7.121 -16.219 -8.391 1 98.81 134 VAL A CA 1
ATOM 1101 C C . VAL A 1 134 ? -8.516 -16.297 -9.008 1 98.81 134 VAL A C 1
ATOM 1103 O O . VAL A 1 134 ? -8.93 -17.344 -9.492 1 98.81 134 VAL A O 1
ATOM 1106 N N . ASN A 1 135 ? -9.234 -15.18 -8.953 1 98.88 135 ASN A N 1
ATOM 1107 C CA . ASN A 1 135 ? -10.602 -15.227 -9.453 1 98.88 135 ASN A CA 1
ATOM 1108 C C . ASN A 1 135 ? -10.641 -15.273 -10.984 1 98.88 135 ASN A C 1
ATOM 1110 O O . ASN A 1 135 ? -9.594 -15.188 -11.633 1 98.88 135 ASN A O 1
ATOM 1114 N N . LEU A 1 136 ? -11.805 -15.383 -11.57 1 98.88 136 LEU A N 1
ATOM 1115 C CA . LEU A 1 136 ? -11.992 -15.719 -12.977 1 98.88 136 LEU A CA 1
ATOM 1116 C C . LEU A 1 136 ? -11.641 -14.539 -13.875 1 98.88 136 LEU A C 1
ATOM 1118 O O . LEU A 1 136 ? -11.391 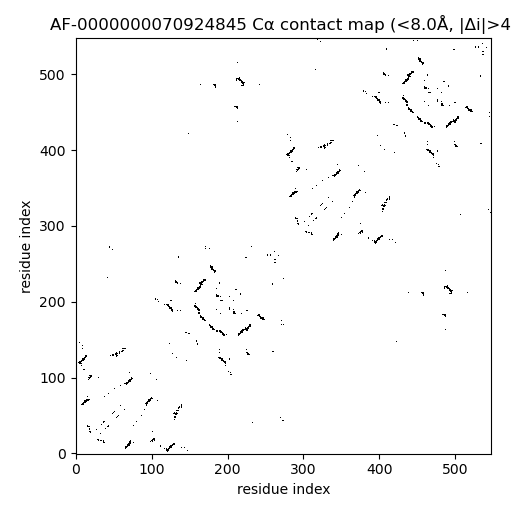-14.719 -15.062 1 98.88 136 LEU A O 1
ATOM 1122 N N . THR A 1 137 ? -11.578 -13.344 -13.375 1 98.75 137 THR A N 1
ATOM 1123 C CA . THR A 1 137 ? -11.32 -12.156 -14.18 1 98.75 137 THR A CA 1
ATOM 1124 C C . THR A 1 137 ? -9.938 -11.586 -13.875 1 98.75 137 THR A C 1
ATOM 1126 O O . THR A 1 137 ? -9.641 -10.445 -14.234 1 98.75 137 THR A O 1
ATOM 1129 N N . PHE A 1 138 ? -9.141 -12.336 -13.141 1 98.81 138 PHE A N 1
ATOM 1130 C CA . PHE A 1 138 ? -7.855 -11.859 -12.641 1 98.81 138 PHE A CA 1
ATOM 1131 C C . PHE A 1 138 ? -6.996 -11.32 -13.781 1 98.81 138 PHE A C 1
ATOM 1133 O O . PHE A 1 138 ? -6.508 -10.188 -13.719 1 98.81 138 PHE A O 1
ATOM 1140 N N . ILE A 1 139 ? -6.816 -12.055 -14.844 1 98.94 139 ILE A N 1
ATOM 1141 C CA . ILE A 1 139 ? -5.941 -11.648 -15.938 1 98.94 139 ILE A CA 1
ATOM 1142 C C . ILE A 1 139 ? -6.488 -10.383 -16.594 1 98.94 139 ILE A C 1
ATOM 1144 O O . ILE A 1 139 ? -5.738 -9.438 -16.859 1 98.94 139 ILE A O 1
ATOM 1148 N N . ALA A 1 140 ? -7.773 -10.359 -16.859 1 98.81 140 ALA A N 1
ATOM 1149 C CA . ALA A 1 140 ? -8.391 -9.188 -17.469 1 98.81 140 ALA A CA 1
ATOM 1150 C C . ALA A 1 140 ? -8.211 -7.957 -16.578 1 98.81 140 ALA A C 1
ATOM 1152 O O . ALA A 1 140 ? -7.863 -6.879 -17.062 1 98.81 140 ALA A O 1
ATOM 1153 N N . THR A 1 141 ? -8.477 -8.156 -15.297 1 98.44 141 THR A N 1
ATOM 1154 C CA . THR A 1 141 ? -8.32 -7.066 -14.344 1 98.44 141 THR A CA 1
ATOM 1155 C C . THR A 1 141 ? -6.879 -6.578 -14.305 1 98.44 141 THR A C 1
ATOM 1157 O O . THR A 1 141 ? -6.629 -5.371 -14.359 1 98.44 141 THR A O 1
ATOM 1160 N N . LEU A 1 142 ? -5.969 -7.52 -14.234 1 98.75 142 LEU A N 1
ATOM 1161 C CA . LEU A 1 142 ? -4.551 -7.184 -14.188 1 98.75 142 LEU A CA 1
ATOM 1162 C C . LEU A 1 142 ? -4.125 -6.426 -15.438 1 98.75 142 LEU A C 1
ATOM 1164 O O . LEU A 1 142 ? -3.387 -5.441 -15.352 1 98.75 142 LEU A O 1
ATOM 1168 N N . ARG A 1 143 ? -4.562 -6.891 -16.594 1 98.75 143 ARG A N 1
ATOM 1169 C CA . ARG A 1 143 ? -4.254 -6.223 -17.844 1 98.75 143 ARG A CA 1
ATOM 1170 C C . ARG A 1 143 ? -4.746 -4.777 -17.844 1 98.75 143 ARG A C 1
ATOM 1172 O O . ARG A 1 143 ? -3.998 -3.861 -18.188 1 98.75 143 ARG A O 1
ATOM 1179 N N . GLY A 1 144 ? -5.969 -4.57 -17.469 1 98 144 GLY A N 1
ATOM 1180 C CA . GLY A 1 144 ? -6.523 -3.227 -17.391 1 98 144 GLY A CA 1
ATOM 1181 C C . GLY A 1 144 ? -5.789 -2.33 -16.422 1 98 144 GLY A C 1
ATOM 1182 O O . GLY A 1 144 ? -5.465 -1.186 -16.734 1 98 144 GLY A O 1
ATOM 1183 N N . LEU A 1 145 ? -5.504 -2.83 -15.219 1 98.38 145 LEU A N 1
ATOM 1184 C CA . LEU A 1 145 ? -4.812 -2.047 -14.203 1 98.38 145 LEU A CA 1
ATOM 1185 C C . LEU A 1 145 ? -3.404 -1.686 -14.656 1 98.38 145 LEU A C 1
ATOM 1187 O O . LEU A 1 145 ? -2.943 -0.563 -14.438 1 98.38 145 LEU A O 1
ATOM 1191 N N . ALA A 1 146 ? -2.738 -2.666 -15.25 1 98.62 146 ALA A N 1
ATOM 1192 C CA . ALA A 1 146 ? -1.377 -2.42 -15.719 1 98.62 146 ALA A CA 1
ATOM 1193 C C . ALA A 1 146 ? -1.33 -1.23 -16.672 1 98.62 146 ALA A C 1
ATOM 1195 O O . ALA A 1 146 ? -0.466 -0.36 -16.547 1 98.62 146 ALA A O 1
ATOM 1196 N N . ALA A 1 147 ? -2.244 -1.201 -17.562 1 97.88 147 ALA A N 1
ATOM 1197 C CA . ALA A 1 147 ? -2.287 -0.108 -18.531 1 97.88 147 ALA A CA 1
ATOM 1198 C C . ALA A 1 147 ? -2.543 1.228 -17.844 1 97.88 147 ALA A C 1
ATOM 1200 O O . ALA A 1 147 ? -1.906 2.232 -18.172 1 97.88 147 ALA A O 1
ATOM 1201 N N . LYS A 1 148 ? -3.408 1.228 -16.953 1 97.62 148 LYS A N 1
ATOM 1202 C CA . LYS A 1 148 ? -3.809 2.465 -16.297 1 97.62 148 LYS A CA 1
ATOM 1203 C C . LYS A 1 148 ? -2.707 2.969 -15.359 1 97.62 148 LYS A C 1
ATOM 1205 O O . LYS A 1 148 ? -2.387 4.16 -15.359 1 97.62 148 LYS A O 1
ATOM 1210 N N . VAL A 1 149 ? -2.07 2.049 -14.555 1 98.12 149 VAL A N 1
ATOM 1211 C CA . VAL A 1 149 ? -1.075 2.508 -13.586 1 98.12 149 VAL A CA 1
ATOM 1212 C C . VAL A 1 149 ? 0.212 2.891 -14.312 1 98.12 149 VAL A C 1
ATOM 1214 O O . VAL A 1 149 ? 0.995 3.703 -13.82 1 98.12 149 VAL A O 1
ATOM 1217 N N . HIS A 1 150 ? 0.426 2.34 -15.469 1 97.44 150 HIS A N 1
ATOM 1218 C CA . HIS A 1 150 ? 1.588 2.682 -16.281 1 97.44 150 HIS A CA 1
ATOM 1219 C C . HIS A 1 150 ? 1.641 4.18 -16.562 1 97.44 150 HIS A C 1
ATOM 1221 O O . HIS A 1 150 ? 2.725 4.75 -16.703 1 97.44 150 HIS A O 1
ATOM 1227 N N . ALA A 1 151 ? 0.55 4.805 -16.562 1 95.25 151 ALA A N 1
ATOM 1228 C CA . ALA A 1 151 ? 0.446 6.203 -16.969 1 95.25 151 ALA A CA 1
ATOM 1229 C C . ALA A 1 151 ? 0.708 7.141 -15.805 1 95.25 151 ALA A C 1
ATOM 1231 O O . ALA A 1 151 ? 0.747 8.359 -15.969 1 95.25 151 ALA A O 1
ATOM 1232 N N . ILE A 1 152 ? 1.024 6.641 -14.633 1 96.25 152 ILE A N 1
ATOM 1233 C CA . ILE A 1 152 ? 1.042 7.48 -13.445 1 96.25 152 ILE A CA 1
ATOM 1234 C C . ILE A 1 152 ? 2.43 8.094 -13.266 1 96.25 152 ILE A C 1
ATOM 1236 O O . ILE A 1 152 ? 2.576 9.312 -13.219 1 96.25 152 ILE A O 1
ATOM 1240 N N . PRO A 1 153 ? 3.451 7.273 -13.141 1 93.81 153 PRO A N 1
ATOM 1241 C CA . PRO A 1 153 ? 4.758 7.895 -12.906 1 93.81 153 PRO A CA 1
ATOM 1242 C C . PRO A 1 153 ? 5.316 8.586 -14.148 1 93.81 153 PRO A C 1
ATOM 1244 O O . PRO A 1 153 ? 4.996 8.188 -15.273 1 93.81 153 PRO A O 1
ATOM 1247 N N . ASP A 1 154 ? 6.152 9.523 -13.914 1 89.19 154 ASP A N 1
ATOM 1248 C CA . ASP A 1 154 ? 6.805 10.219 -15.023 1 89.19 154 ASP A CA 1
ATOM 1249 C C . ASP A 1 154 ? 7.918 9.359 -15.617 1 89.19 154 ASP A C 1
ATOM 1251 O O . ASP A 1 154 ? 8.219 9.461 -16.812 1 89.19 154 ASP A O 1
ATOM 1255 N N . LYS A 1 155 ? 8.492 8.555 -14.805 1 91.31 155 LYS A N 1
ATOM 1256 C CA . LYS A 1 155 ? 9.547 7.645 -15.242 1 91.31 155 LYS A CA 1
ATOM 1257 C C . LYS A 1 155 ? 9.008 6.238 -15.469 1 91.31 155 LYS A C 1
ATOM 1259 O O . LYS A 1 155 ? 8.133 5.777 -14.727 1 91.31 155 LYS A O 1
ATOM 1264 N N . ASP A 1 156 ? 9.594 5.645 -16.484 1 93.88 156 ASP A N 1
ATOM 1265 C CA . ASP A 1 156 ? 9.203 4.277 -16.812 1 93.88 156 ASP A CA 1
ATOM 1266 C C . ASP A 1 156 ? 9.914 3.277 -15.898 1 93.88 156 ASP A C 1
ATOM 1268 O O . ASP A 1 156 ? 10.914 2.668 -16.297 1 93.88 156 ASP A O 1
ATOM 1272 N N . GLU A 1 157 ? 9.477 3.1 -14.672 1 94.69 157 GLU A N 1
ATOM 1273 C CA . GLU A 1 157 ? 10.016 2.207 -13.648 1 94.69 157 GLU A CA 1
ATOM 1274 C C . GLU A 1 157 ? 8.992 1.139 -13.266 1 94.69 157 GLU A C 1
ATOM 1276 O O . GLU A 1 157 ? 7.797 1.287 -13.531 1 94.69 157 GLU A O 1
ATOM 1281 N N . PRO A 1 158 ? 9.492 0.052 -12.688 1 98.12 158 PRO A N 1
ATOM 1282 C CA . PRO A 1 158 ? 8.555 -0.999 -12.289 1 98.12 158 PRO A CA 1
ATOM 1283 C C . PRO A 1 158 ? 7.488 -0.501 -11.305 1 98.12 158 PRO A C 1
ATOM 1285 O O . PRO A 1 158 ? 7.766 0.376 -10.484 1 98.12 158 PRO A O 1
ATOM 1288 N N . ILE A 1 159 ? 6.312 -1.031 -11.445 1 98.69 159 ILE A N 1
ATOM 1289 C CA . ILE A 1 159 ? 5.176 -0.695 -10.602 1 98.69 159 ILE A CA 1
ATOM 1290 C C . ILE A 1 159 ? 4.555 -1.972 -10.039 1 98.69 159 ILE A C 1
ATOM 1292 O O . ILE A 1 159 ? 4.289 -2.92 -10.781 1 98.69 159 ILE A O 1
ATOM 1296 N N . GLY A 1 160 ? 4.414 -1.986 -8.703 1 98.69 160 GLY A N 1
ATOM 1297 C CA . GLY A 1 160 ? 3.711 -3.098 -8.086 1 98.69 160 GLY A CA 1
ATOM 1298 C C . GLY A 1 160 ? 2.201 -2.99 -8.203 1 98.69 160 GLY A C 1
ATOM 1299 O O . GLY A 1 160 ? 1.645 -1.893 -8.117 1 98.69 160 GLY A O 1
ATOM 1300 N N . ILE A 1 161 ? 1.523 -4.078 -8.398 1 98.81 161 ILE A N 1
ATOM 1301 C CA . ILE A 1 161 ? 0.071 -4.215 -8.352 1 98.81 161 ILE A CA 1
ATOM 1302 C C . ILE A 1 161 ? -0.311 -5.352 -7.41 1 98.81 161 ILE A C 1
ATOM 1304 O O . ILE A 1 161 ? 0.106 -6.496 -7.605 1 98.81 161 ILE A O 1
ATOM 1308 N N . SER A 1 162 ? -1.038 -4.996 -6.395 1 98.25 162 SER A N 1
ATOM 1309 C CA . SER A 1 162 ? -1.467 -6.023 -5.453 1 98.25 162 SER A CA 1
ATOM 1310 C C . SER A 1 162 ? -2.984 -6.035 -5.301 1 98.25 162 SER A C 1
ATOM 1312 O O . SER A 1 162 ? -3.641 -5.012 -5.5 1 98.25 162 SER A O 1
ATOM 1314 N N . PHE A 1 163 ? -3.518 -7.164 -4.984 1 98 163 PHE A N 1
ATOM 1315 C CA . PHE A 1 163 ? -4.922 -7.371 -4.652 1 98 163 PHE A CA 1
ATOM 1316 C C . PHE A 1 163 ? -5.078 -7.758 -3.188 1 98 163 PHE A C 1
ATOM 1318 O O . PHE A 1 163 ? -4.617 -8.82 -2.766 1 98 163 PHE A O 1
ATOM 1325 N N . ASN A 1 164 ? -5.785 -6.914 -2.471 1 96.12 164 ASN A N 1
ATOM 1326 C CA . ASN A 1 164 ? -5.699 -7.059 -1.021 1 96.12 164 A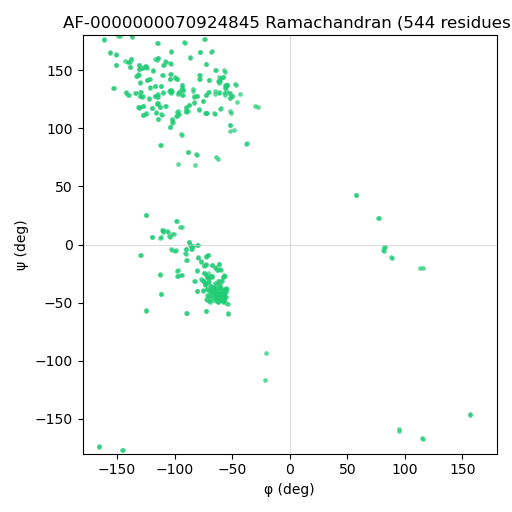SN A CA 1
ATOM 1327 C C . ASN A 1 164 ? -6.938 -7.738 -0.449 1 96.12 164 ASN A C 1
ATOM 1329 O O . ASN A 1 164 ? -6.953 -8.133 0.72 1 96.12 164 ASN A O 1
ATOM 1333 N N . ARG A 1 165 ? -7.949 -8.039 -1.27 1 96.88 165 ARG A N 1
ATOM 1334 C CA . ARG A 1 165 ? -9.156 -8.703 -0.798 1 96.88 165 ARG A CA 1
ATOM 1335 C C . ARG A 1 165 ? -9.25 -10.117 -1.351 1 96.88 165 ARG A C 1
ATOM 1337 O O . ARG A 1 165 ? -8.984 -10.352 -2.533 1 96.88 165 ARG A O 1
ATOM 1344 N N . GLY A 1 166 ? -9.602 -10.977 -0.493 1 97.5 166 GLY A N 1
ATOM 1345 C CA . GLY A 1 166 ? -9.773 -12.359 -0.916 1 97.5 166 GLY A CA 1
ATOM 1346 C C . GLY A 1 166 ? -10.508 -13.203 0.106 1 97.5 166 GLY A C 1
ATOM 1347 O O . GLY A 1 166 ? -11.164 -12.672 1.007 1 97.5 166 GLY A O 1
ATOM 1348 N N . LEU A 1 167 ? -10.586 -14.477 -0.166 1 97.31 167 LEU A N 1
ATOM 1349 C CA . LEU A 1 167 ? -11.211 -15.484 0.678 1 97.31 167 LEU A CA 1
ATOM 1350 C C . LEU A 1 167 ? -10.18 -16.484 1.197 1 97.31 167 LEU A C 1
ATOM 1352 O O . LEU A 1 167 ? -9.336 -16.969 0.436 1 97.31 167 LEU A O 1
ATOM 1356 N N . TYR A 1 168 ? -10.211 -16.688 2.471 1 95.44 168 TYR A N 1
ATOM 1357 C CA . TYR A 1 168 ? -9.422 -17.75 3.08 1 95.44 168 TYR A CA 1
ATOM 1358 C C . TYR A 1 168 ? -10.266 -19 3.305 1 95.44 168 TYR A C 1
ATOM 1360 O O . TYR A 1 168 ? -11.391 -18.906 3.801 1 95.44 168 TYR A O 1
ATOM 1368 N N . LEU A 1 169 ? -9.727 -20 2.879 1 95.12 169 LEU A N 1
ATOM 1369 C CA . LEU A 1 169 ? -10.273 -21.328 3.121 1 95.12 169 LEU A CA 1
ATOM 1370 C C . LEU A 1 169 ? -9.359 -22.125 4.047 1 95.12 169 LEU A C 1
ATOM 1372 O O . LEU A 1 169 ? -8.258 -22.516 3.658 1 95.12 169 LEU A O 1
ATOM 1376 N N . THR A 1 170 ? -9.875 -22.391 5.262 1 90.88 170 THR A N 1
ATOM 1377 C CA . THR A 1 170 ? -9.078 -23.094 6.258 1 90.88 170 THR A CA 1
ATOM 1378 C C . THR A 1 170 ? -9.695 -24.453 6.574 1 90.88 170 THR A C 1
ATOM 1380 O O . THR A 1 170 ? -10.875 -24.547 6.926 1 90.88 170 THR A O 1
ATOM 1383 N N . TYR A 1 171 ? -8.844 -25.422 6.457 1 89.31 171 TYR A N 1
ATOM 1384 C CA . TYR A 1 171 ? -9.289 -26.75 6.852 1 89.31 171 TYR A CA 1
ATOM 1385 C C . TYR A 1 171 ? -8.711 -27.141 8.203 1 89.31 171 TYR A C 1
ATOM 1387 O O . TYR A 1 171 ? -7.523 -26.938 8.461 1 89.31 171 TYR A O 1
ATOM 1395 N N . SER A 1 172 ? -9.633 -27.625 9.031 1 83.44 172 SER A N 1
ATOM 1396 C CA . SER A 1 172 ? -9.266 -28.188 10.328 1 83.44 172 SER A CA 1
ATOM 1397 C C . SER A 1 172 ? -10.023 -29.469 10.609 1 83.44 172 SER A C 1
ATOM 1399 O O . SER A 1 172 ? -10.836 -29.906 9.789 1 83.44 172 SER A O 1
ATOM 1401 N N . LYS A 1 173 ? -9.703 -30.078 11.844 1 81.88 173 LYS A N 1
ATOM 1402 C CA . LYS A 1 173 ? -10.43 -31.281 12.273 1 81.88 173 LYS A CA 1
ATOM 1403 C C . LYS A 1 173 ? -11.922 -31 12.414 1 81.88 173 LYS A C 1
ATOM 1405 O O . LYS A 1 173 ? -12.742 -31.922 12.32 1 81.88 173 LYS A O 1
ATOM 1410 N N . LYS A 1 174 ? -12.289 -29.75 12.57 1 82.12 174 LYS A N 1
ATOM 1411 C CA . LYS A 1 174 ? -13.68 -29.359 12.766 1 82.12 174 LYS A CA 1
ATOM 1412 C C . LYS A 1 174 ? -14.359 -29.078 11.43 1 82.12 174 LYS A C 1
ATOM 1414 O O . LYS A 1 174 ? -15.57 -28.828 11.391 1 82.12 174 LYS A O 1
ATOM 1419 N N . GLY A 1 175 ? -13.547 -29.172 10.391 1 86.31 175 GLY A N 1
ATOM 1420 C CA . GLY A 1 175 ? -14.094 -28.891 9.07 1 86.31 175 GLY A CA 1
ATOM 1421 C C . GLY A 1 175 ? -13.484 -27.672 8.414 1 86.31 175 GLY A C 1
ATOM 1422 O O . GLY A 1 175 ? -12.406 -27.219 8.812 1 86.31 175 GLY A O 1
ATOM 1423 N N . THR A 1 176 ? -14.219 -27.25 7.297 1 91.06 176 THR A N 1
ATOM 1424 C CA . THR A 1 176 ? -13.742 -26.109 6.523 1 91.06 176 THR A CA 1
ATOM 1425 C C . THR A 1 176 ? -14.375 -24.812 7.02 1 91.06 176 THR A C 1
ATOM 1427 O O . THR A 1 176 ? -15.57 -24.781 7.309 1 91.06 176 THR A O 1
ATOM 1430 N N . SER A 1 177 ? -13.586 -23.828 7.207 1 94.06 177 SER A N 1
ATOM 1431 C CA . SER A 1 177 ? -14.078 -22.5 7.523 1 94.06 177 SER A CA 1
ATOM 1432 C C . SER A 1 177 ? -13.672 -21.484 6.453 1 94.06 177 SER A C 1
ATOM 1434 O O . SER A 1 177 ? -12.648 -21.656 5.785 1 94.06 177 SER A O 1
ATOM 1436 N N . TYR A 1 178 ? -14.508 -20.484 6.277 1 95.88 178 TYR A N 1
ATOM 1437 C CA . TYR A 1 178 ? -14.297 -19.438 5.289 1 95.88 178 TYR A CA 1
ATOM 1438 C C . TYR A 1 178 ? -14.234 -18.062 5.953 1 95.88 178 TYR A C 1
ATOM 1440 O O . TYR A 1 178 ? -15.031 -17.766 6.844 1 95.88 178 TYR A O 1
ATOM 1448 N N . GLN A 1 179 ? -13.266 -17.328 5.516 1 96.44 179 GLN A N 1
ATOM 1449 C CA . GLN A 1 179 ? -13.133 -15.945 5.988 1 96.44 179 GLN A CA 1
ATOM 1450 C C . GLN A 1 179 ? -12.883 -14.992 4.824 1 96.44 179 GLN A C 1
ATOM 1452 O O . GLN A 1 179 ? -12.086 -15.289 3.93 1 96.44 179 GLN A O 1
ATOM 1457 N N . ARG A 1 180 ? -13.633 -13.945 4.789 1 96.69 180 ARG A N 1
ATOM 1458 C CA . ARG A 1 180 ? -13.219 -12.828 3.955 1 96.69 180 ARG A CA 1
ATOM 1459 C C . ARG A 1 180 ? -12.031 -12.094 4.578 1 96.69 180 ARG A C 1
ATOM 1461 O O . ARG A 1 180 ? -12.039 -11.781 5.77 1 96.69 180 ARG A O 1
ATOM 1468 N N . ALA A 1 181 ? -11.016 -11.914 3.779 1 95.56 181 ALA A N 1
ATOM 1469 C CA . ALA A 1 181 ? -9.797 -11.297 4.305 1 95.56 181 ALA A CA 1
ATOM 1470 C C . ALA A 1 181 ? -9.414 -10.062 3.49 1 95.56 181 ALA A C 1
ATOM 1472 O O . ALA A 1 181 ? -9.617 -10.031 2.273 1 95.56 181 ALA A O 1
ATOM 1473 N N . VAL A 1 182 ? -8.93 -9.047 4.188 1 95.94 182 VAL A N 1
ATOM 1474 C CA . VAL A 1 182 ? -8.312 -7.867 3.582 1 95.94 182 VAL A CA 1
ATOM 1475 C C . VAL A 1 182 ? -6.914 -7.664 4.16 1 95.94 182 VAL A C 1
ATOM 1477 O O . VAL A 1 182 ? -6.766 -7.316 5.332 1 95.94 182 VAL A O 1
ATOM 1480 N N . GLU A 1 183 ? -5.965 -7.844 3.32 1 94.25 183 GLU A N 1
ATOM 1481 C CA . GLU A 1 183 ? -4.57 -7.754 3.744 1 94.25 183 GLU A CA 1
ATOM 1482 C C . GLU A 1 183 ? -4.125 -6.301 3.875 1 94.25 183 GLU A C 1
ATOM 1484 O O . GLU A 1 183 ? -4.512 -5.453 3.068 1 94.25 183 GLU A O 1
ATOM 1489 N N . ARG A 1 184 ? -3.234 -6.031 4.855 1 93.19 184 ARG A N 1
ATOM 1490 C CA . ARG A 1 184 ? -2.709 -4.691 5.086 1 93.19 184 ARG A CA 1
ATOM 1491 C C . ARG A 1 184 ? -1.583 -4.367 4.109 1 93.19 184 ARG A C 1
ATOM 1493 O O . ARG A 1 184 ? -1.414 -3.213 3.709 1 93.19 184 ARG A O 1
ATOM 1500 N N . THR A 1 185 ? -0.757 -5.363 3.873 1 93.81 185 THR A N 1
ATOM 1501 C CA . THR A 1 185 ? 0.33 -5.305 2.9 1 93.81 185 THR A CA 1
ATOM 1502 C C . THR A 1 185 ? 0.086 -6.289 1.76 1 93.81 185 THR A C 1
ATOM 1504 O O . THR A 1 185 ? -0.754 -7.184 1.873 1 93.81 185 THR A O 1
ATOM 1507 N N . PRO A 1 186 ? 0.755 -6.086 0.588 1 95.06 186 PRO A N 1
ATOM 1508 C CA . PRO A 1 186 ? 0.541 -7 -0.537 1 95.06 186 PRO A CA 1
ATOM 1509 C C . PRO A 1 186 ? 0.72 -8.461 -0.148 1 95.06 186 PRO A C 1
ATOM 1511 O O . PRO A 1 186 ? 1.76 -8.836 0.4 1 95.06 186 PRO A O 1
ATOM 1514 N N . LEU A 1 187 ? -0.296 -9.227 -0.439 1 94.12 187 LEU A N 1
ATOM 1515 C CA . LEU A 1 187 ? -0.203 -10.68 -0.304 1 94.12 187 LEU A CA 1
ATOM 1516 C C . LEU A 1 187 ? 0.558 -11.281 -1.478 1 94.12 187 LEU A C 1
ATOM 1518 O O . LEU A 1 187 ? 0.812 -10.609 -2.477 1 94.12 187 LEU A O 1
ATOM 1522 N N . SER A 1 188 ? 0.937 -12.5 -1.312 1 94.31 188 SER A N 1
ATOM 1523 C CA . SER A 1 188 ? 1.688 -13.141 -2.383 1 94.31 188 SER A CA 1
ATOM 1524 C C . SER A 1 188 ? 0.782 -13.492 -3.561 1 94.31 188 SER A C 1
ATOM 1526 O O . SER A 1 188 ? 1.18 -13.352 -4.719 1 94.31 188 SER A O 1
ATOM 1528 N N . ILE A 1 189 ? -0.455 -13.836 -3.357 1 97.38 189 ILE A N 1
ATOM 1529 C CA . ILE A 1 189 ? -1.333 -14.406 -4.371 1 97.38 189 ILE A CA 1
ATOM 1530 C C . ILE A 1 189 ? -1.752 -13.32 -5.363 1 97.38 189 ILE A C 1
ATOM 1532 O O . ILE A 1 189 ? -2.516 -12.422 -5.02 1 97.38 189 ILE A O 1
ATOM 1536 N N . GLY A 1 190 ? -1.309 -13.461 -6.543 1 98.12 190 GLY A N 1
ATOM 1537 C CA . GLY A 1 190 ? -1.728 -12.578 -7.617 1 98.12 190 GLY A CA 1
ATOM 1538 C C . GLY A 1 190 ? -0.977 -11.258 -7.637 1 98.12 190 GLY A C 1
ATOM 1539 O O . GLY A 1 190 ? -1.181 -10.438 -8.531 1 98.12 190 GLY A O 1
ATOM 1540 N N . THR A 1 191 ? -0.144 -11.055 -6.652 1 98.56 191 THR A N 1
ATOM 1541 C CA . THR A 1 191 ? 0.656 -9.836 -6.656 1 98.56 191 THR A CA 1
ATOM 1542 C C . THR A 1 191 ? 1.574 -9.797 -7.875 1 98.56 191 THR A C 1
ATOM 1544 O O . THR A 1 191 ? 2.17 -10.812 -8.242 1 98.56 191 THR A O 1
ATOM 1547 N N . ALA A 1 192 ? 1.7 -8.555 -8.445 1 98.94 192 ALA A N 1
ATOM 1548 C CA . ALA A 1 192 ? 2.348 -8.461 -9.75 1 98.94 192 ALA A CA 1
ATOM 1549 C C . ALA A 1 192 ? 3.293 -7.262 -9.812 1 98.94 192 ALA A C 1
ATOM 1551 O O . ALA A 1 192 ? 3.244 -6.383 -8.945 1 98.94 192 ALA A O 1
ATOM 1552 N N . LEU A 1 193 ? 4.195 -7.355 -10.758 1 98.88 193 LEU A N 1
ATOM 1553 C CA . LEU A 1 193 ? 5.125 -6.277 -11.07 1 98.88 193 LEU A CA 1
ATOM 1554 C C . LEU A 1 193 ? 5.09 -5.938 -12.562 1 98.88 193 LEU A C 1
ATOM 1556 O O . LEU A 1 193 ? 5.434 -6.773 -13.398 1 98.88 193 LEU A O 1
ATOM 1560 N N . LEU A 1 194 ? 4.59 -4.77 -12.898 1 98.88 194 LEU A N 1
ATOM 1561 C CA . LEU A 1 194 ? 4.703 -4.211 -14.242 1 98.88 194 LEU A CA 1
ATOM 1562 C C . LEU A 1 194 ? 6.074 -3.574 -14.453 1 98.88 194 LEU A C 1
ATOM 1564 O O . LEU A 1 194 ? 6.504 -2.738 -13.656 1 98.88 194 LEU A O 1
ATOM 1568 N N . ALA A 1 195 ? 6.742 -3.953 -15.5 1 98.62 195 ALA A N 1
ATOM 1569 C CA . ALA A 1 195 ? 8.062 -3.385 -15.766 1 98.62 195 ALA A CA 1
ATOM 1570 C C . ALA A 1 195 ? 8.359 -3.357 -17.266 1 98.62 195 ALA A C 1
ATOM 1572 O O . ALA A 1 195 ? 7.801 -4.148 -18.031 1 98.62 195 ALA A O 1
ATOM 1573 N N . PRO A 1 196 ? 9.219 -2.438 -17.688 1 98.06 196 PRO A N 1
ATOM 1574 C CA . PRO A 1 196 ? 9.727 -2.561 -19.062 1 98.06 196 PRO A CA 1
ATOM 1575 C C . PRO A 1 196 ? 10.391 -3.908 -19.328 1 98.06 196 PRO A C 1
ATOM 1577 O O . PRO A 1 196 ? 10.992 -4.492 -18.422 1 98.06 196 PRO A O 1
ATOM 1580 N N . VAL A 1 197 ? 10.289 -4.348 -20.562 1 97.31 197 VAL A N 1
ATOM 1581 C CA . VAL A 1 197 ? 10.852 -5.652 -20.891 1 97.31 197 VAL A CA 1
ATOM 1582 C C . VAL A 1 197 ? 12.367 -5.625 -20.703 1 97.31 197 VAL A C 1
ATOM 1584 O O . VAL A 1 197 ? 13 -6.672 -20.547 1 97.31 197 VAL A O 1
ATOM 1587 N N . SER A 1 198 ? 12.953 -4.426 -20.688 1 95.81 198 SER A N 1
ATOM 1588 C CA . SER A 1 198 ? 14.391 -4.281 -20.484 1 95.81 198 SER A CA 1
ATOM 1589 C C . SER A 1 198 ? 14.766 -4.457 -19.016 1 95.81 198 SER A C 1
ATOM 1591 O O . SER A 1 198 ? 15.945 -4.602 -18.688 1 95.81 198 SER A O 1
ATOM 1593 N N . PHE A 1 199 ? 13.773 -4.414 -18.078 1 96.19 199 PHE A N 1
ATOM 1594 C CA . PHE A 1 199 ? 14.023 -4.602 -16.641 1 96.19 199 PHE A CA 1
ATOM 1595 C C . PHE A 1 199 ? 14.383 -6.047 -16.344 1 96.19 199 PHE A C 1
ATOM 1597 O O . PHE A 1 199 ? 13.664 -6.969 -16.734 1 96.19 199 PHE A O 1
ATOM 1604 N N . ALA A 1 200 ? 15.422 -6.336 -15.625 1 92.5 200 ALA A N 1
ATOM 1605 C CA . ALA A 1 200 ? 15.977 -7.672 -15.406 1 92.5 200 ALA A CA 1
ATOM 1606 C C . ALA A 1 200 ? 15.188 -8.422 -14.336 1 92.5 200 ALA A C 1
ATOM 1608 O O . ALA A 1 200 ? 15.195 -9.656 -14.297 1 92.5 200 ALA A O 1
ATOM 1609 N N . GLY A 1 201 ? 14.531 -7.711 -13.531 1 95.94 201 GLY A N 1
ATOM 1610 C CA . GLY A 1 201 ? 13.875 -8.336 -12.391 1 95.94 201 GLY A CA 1
ATOM 1611 C C . GLY A 1 201 ? 12.445 -8.75 -12.68 1 95.94 201 GLY A C 1
ATOM 1612 O O . GLY A 1 20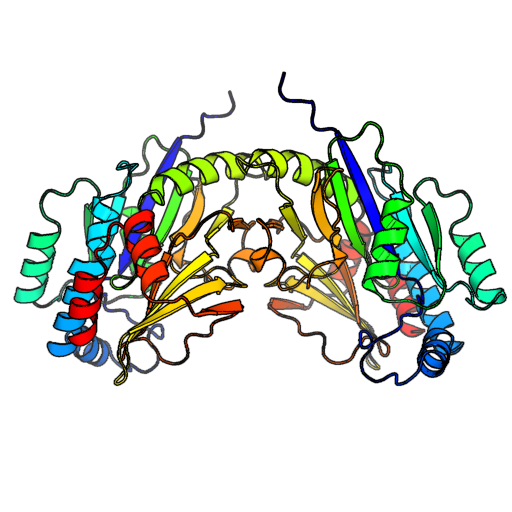1 ? 11.953 -8.578 -13.797 1 95.94 201 GLY A O 1
ATOM 1613 N N . ASN A 1 202 ? 11.836 -9.414 -11.742 1 98.12 202 ASN A N 1
ATOM 1614 C CA . ASN A 1 202 ? 10.43 -9.805 -11.734 1 98.12 202 ASN A CA 1
ATOM 1615 C C . ASN A 1 202 ? 9.852 -9.781 -10.328 1 98.12 202 ASN A C 1
ATOM 1617 O O . ASN A 1 202 ? 10.516 -9.359 -9.383 1 98.12 202 ASN A O 1
ATOM 1621 N N . ILE A 1 203 ? 8.609 -10.172 -10.211 1 98.5 203 ILE A N 1
ATOM 1622 C CA . ILE A 1 203 ? 7.855 -10 -8.977 1 98.5 203 ILE A CA 1
ATOM 1623 C C . ILE A 1 203 ? 8.508 -10.805 -7.855 1 98.5 203 ILE A C 1
ATOM 1625 O O . ILE A 1 203 ? 8.383 -10.461 -6.68 1 98.5 203 ILE A O 1
ATOM 1629 N N . TYR A 1 204 ? 9.297 -11.82 -8.125 1 97.56 204 TYR A N 1
ATOM 1630 C CA . TYR A 1 204 ? 9.875 -12.695 -7.109 1 97.56 204 TYR A CA 1
ATOM 1631 C C . TYR A 1 204 ? 11.172 -12.109 -6.562 1 97.56 204 TYR A C 1
ATOM 1633 O O . TYR A 1 204 ? 11.75 -12.648 -5.613 1 97.56 204 TYR A O 1
ATOM 1641 N N . ALA A 1 205 ? 11.594 -11.016 -7.109 1 96.62 205 ALA A N 1
ATOM 1642 C CA . ALA A 1 205 ? 12.82 -10.375 -6.637 1 96.62 205 ALA A CA 1
ATOM 1643 C C . ALA A 1 205 ? 12.609 -9.719 -5.281 1 96.62 205 ALA A C 1
ATOM 1645 O O . ALA A 1 205 ? 13.57 -9.352 -4.602 1 96.62 205 ALA A O 1
ATOM 1646 N N . TYR A 1 206 ? 11.383 -9.633 -4.863 1 95.12 206 TYR A N 1
ATOM 1647 C CA . TYR A 1 206 ? 11.07 -8.805 -3.699 1 95.12 206 TYR A CA 1
ATOM 1648 C C . TYR A 1 206 ? 10.211 -9.57 -2.701 1 95.12 206 TYR A C 1
ATOM 1650 O O . TYR A 1 206 ? 9.414 -10.43 -3.088 1 95.12 206 TYR A O 1
ATOM 1658 N N . ASN A 1 207 ? 10.461 -9.258 -1.423 1 94.56 207 ASN A N 1
ATOM 1659 C CA . ASN A 1 207 ? 9.438 -9.617 -0.443 1 94.56 207 ASN A CA 1
ATOM 1660 C C . ASN A 1 207 ? 8.109 -8.938 -0.747 1 94.56 207 ASN A C 1
ATOM 1662 O O . ASN A 1 207 ? 8.008 -7.707 -0.721 1 94.56 207 ASN A O 1
ATOM 1666 N N . HIS A 1 208 ? 7.117 -9.75 -1.013 1 94.88 208 HIS A N 1
ATOM 1667 C CA . HIS A 1 208 ? 5.836 -9.203 -1.446 1 94.88 208 HIS A CA 1
ATOM 1668 C C . HIS A 1 208 ? 5.254 -8.266 -0.393 1 94.88 208 HIS A C 1
ATOM 1670 O O . HIS A 1 208 ? 4.602 -7.273 -0.729 1 94.88 208 HIS A O 1
ATOM 1676 N N . ARG A 1 209 ? 5.504 -8.484 0.852 1 94.25 209 ARG A N 1
ATOM 1677 C CA . ARG A 1 209 ? 4.973 -7.633 1.911 1 94.25 209 ARG A CA 1
ATOM 1678 C C . ARG A 1 209 ? 5.68 -6.281 1.934 1 94.25 209 ARG A C 1
ATOM 1680 O O . ARG A 1 209 ? 5.176 -5.32 2.525 1 94.25 209 ARG A O 1
ATOM 1687 N N . ALA A 1 210 ? 6.816 -6.191 1.306 1 94.25 210 ALA A N 1
ATOM 1688 C CA . ALA A 1 210 ? 7.613 -4.969 1.285 1 94.25 210 ALA A CA 1
ATOM 1689 C C . ALA A 1 210 ? 7.617 -4.336 -0.105 1 94.25 210 ALA A C 1
ATOM 1691 O O . ALA A 1 210 ? 8.422 -3.449 -0.389 1 94.25 210 ALA A O 1
ATOM 1692 N N . LEU A 1 211 ? 6.77 -4.789 -0.949 1 96.12 211 LEU A N 1
ATOM 1693 C CA . LEU A 1 211 ? 6.77 -4.332 -2.334 1 96.12 211 LEU A CA 1
ATOM 1694 C C . LEU A 1 211 ? 6.641 -2.814 -2.404 1 96.12 211 LEU A C 1
ATOM 1696 O O . LEU A 1 211 ? 7.34 -2.164 -3.184 1 96.12 211 LEU A O 1
ATOM 1700 N N . GLY A 1 212 ? 5.852 -2.207 -1.558 1 95.25 212 GLY A N 1
ATOM 1701 C CA . GLY A 1 212 ? 5.637 -0.77 -1.52 1 95.25 212 GLY A CA 1
ATOM 1702 C C . GLY A 1 212 ? 6.836 0.002 -1.001 1 95.25 212 GLY A C 1
ATOM 1703 O O . GLY A 1 212 ? 6.863 1.232 -1.063 1 95.25 212 GLY A O 1
ATOM 1704 N N . GLN A 1 213 ? 7.781 -0.646 -0.511 1 95.5 213 GLN A N 1
ATOM 1705 C CA . GLN A 1 213 ? 9.008 -0.001 -0.052 1 95.5 213 GLN A CA 1
ATOM 1706 C C . GLN A 1 213 ? 10.039 0.088 -1.177 1 95.5 213 GLN A C 1
ATOM 1708 O O . GLN A 1 213 ? 11.047 0.781 -1.046 1 95.5 213 GLN A O 1
ATOM 1713 N N . VAL A 1 214 ? 9.734 -0.672 -2.252 1 94.94 214 VAL A N 1
ATOM 1714 C CA . VAL A 1 214 ? 10.734 -0.778 -3.307 1 94.94 214 VAL A CA 1
ATOM 1715 C C . VAL A 1 214 ? 10.242 -0.067 -4.562 1 94.94 214 VAL A C 1
ATOM 1717 O O . VAL A 1 214 ? 11.008 0.628 -5.234 1 94.94 214 VAL A O 1
ATOM 1720 N N . HIS A 1 215 ? 9 -0.257 -4.867 1 97.06 215 HIS A N 1
ATOM 1721 C CA . HIS A 1 215 ? 8.398 0.309 -6.07 1 97.06 215 HIS A CA 1
ATOM 1722 C C . HIS A 1 215 ? 7.078 1.008 -5.746 1 97.06 215 HIS A C 1
ATOM 1724 O O . HIS A 1 215 ? 6.414 0.664 -4.766 1 97.06 215 HIS A O 1
ATOM 1730 N N . ASN A 1 216 ? 6.754 2.094 -6.617 1 98 216 ASN A N 1
ATOM 1731 C CA . ASN A 1 216 ? 5.355 2.506 -6.602 1 98 216 ASN A CA 1
ATOM 1732 C C . ASN A 1 216 ? 4.414 1.306 -6.688 1 98 216 ASN A C 1
ATOM 1734 O O . ASN A 1 216 ? 4.672 0.363 -7.438 1 98 216 ASN A O 1
ATOM 1738 N N . THR A 1 217 ? 3.359 1.359 -5.875 1 98.56 217 THR A N 1
ATOM 1739 C CA . THR A 1 217 ? 2.486 0.191 -5.824 1 98.56 217 THR A CA 1
ATOM 1740 C C . THR A 1 217 ? 1.021 0.613 -5.754 1 98.56 217 THR A C 1
ATOM 1742 O O . THR A 1 217 ? 0.665 1.504 -4.98 1 98.56 217 THR A O 1
ATOM 1745 N N . TRP A 1 218 ? 0.207 0.072 -6.621 1 98.62 218 TRP A N 1
ATOM 1746 C CA . TRP A 1 218 ? -1.247 0.164 -6.543 1 98.62 218 TRP A CA 1
ATOM 1747 C C . TRP A 1 218 ? -1.823 -0.999 -5.742 1 98.62 218 TRP A C 1
ATOM 1749 O O . TRP A 1 218 ? -1.606 -2.164 -6.086 1 98.62 218 TRP A O 1
ATOM 1759 N N . MET A 1 219 ? -2.453 -0.707 -4.664 1 98 219 MET A N 1
ATOM 1760 C CA . MET A 1 219 ? -3.191 -1.7 -3.889 1 98 219 MET A CA 1
ATOM 1761 C C . MET A 1 219 ? -4.676 -1.672 -4.242 1 98 219 MET A C 1
ATOM 1763 O O . MET A 1 219 ? -5.371 -0.704 -3.93 1 98 219 MET A O 1
ATOM 1767 N N . ASP A 1 220 ? -5.125 -2.701 -4.797 1 97.69 220 ASP A N 1
ATOM 1768 C CA . ASP A 1 220 ? -6.492 -2.76 -5.301 1 97.69 220 ASP A CA 1
ATOM 1769 C C . ASP A 1 220 ? -7.426 -3.418 -4.285 1 97.69 220 ASP A C 1
ATOM 1771 O O . ASP A 1 220 ? -7.117 -4.484 -3.754 1 97.69 220 ASP A O 1
ATOM 1775 N N . GLN A 1 221 ? -8.531 -2.758 -4.055 1 93.75 221 GLN A N 1
ATOM 1776 C CA . GLN A 1 221 ? -9.516 -3.248 -3.098 1 93.75 221 GLN A CA 1
ATOM 1777 C C . GLN A 1 221 ? -10.891 -3.379 -3.744 1 93.75 221 GLN A C 1
ATOM 1779 O O . GLN A 1 221 ? -11.914 -3.348 -3.053 1 93.75 221 GLN A O 1
ATOM 1784 N N . GLN A 1 222 ? -10.969 -3.543 -4.957 1 91.38 222 GLN A N 1
ATOM 1785 C CA . GLN A 1 222 ? -12.227 -3.441 -5.691 1 91.38 222 GLN A CA 1
ATOM 1786 C C . GLN A 1 222 ? -13.016 -4.742 -5.605 1 91.38 222 GLN A C 1
ATOM 1788 O O . GLN A 1 222 ? -14.25 -4.734 -5.68 1 91.38 222 GLN A O 1
ATOM 1793 N N . ASP A 1 223 ? -12.336 -5.871 -5.516 1 95.12 223 ASP A N 1
ATOM 1794 C CA . ASP A 1 223 ? -13.023 -7.156 -5.621 1 95.12 223 ASP A CA 1
ATOM 1795 C C . ASP A 1 223 ? -12.289 -8.234 -4.832 1 95.12 223 ASP A C 1
ATOM 1797 O O . ASP A 1 223 ? -11.172 -8.016 -4.352 1 95.12 223 ASP A O 1
ATOM 1801 N N . ILE A 1 224 ? -12.961 -9.336 -4.578 1 97.62 224 ILE A N 1
ATOM 1802 C CA . ILE A 1 224 ? -12.336 -10.555 -4.098 1 97.62 224 ILE A CA 1
ATOM 1803 C C . ILE A 1 224 ? -11.547 -11.211 -5.227 1 97.62 224 ILE A C 1
ATOM 1805 O O . ILE A 1 224 ? -12.125 -11.688 -6.203 1 97.62 224 ILE A O 1
ATOM 1809 N N . VAL A 1 225 ? -10.242 -11.227 -5.059 1 98.31 225 VAL A N 1
ATOM 1810 C CA . VAL A 1 225 ? -9.43 -11.617 -6.203 1 98.31 225 VAL A CA 1
ATOM 1811 C C . VAL A 1 225 ? -8.75 -12.961 -5.922 1 98.31 225 VAL A C 1
ATOM 1813 O O . VAL A 1 225 ? -8.477 -13.734 -6.844 1 98.31 225 VAL A O 1
ATOM 1816 N N . TYR A 1 226 ? -8.531 -13.305 -4.617 1 98.19 226 TYR A N 1
ATOM 1817 C CA . TYR A 1 226 ? -7.754 -14.508 -4.359 1 98.19 226 TYR A CA 1
ATOM 1818 C C . TYR A 1 226 ? -8.492 -15.438 -3.398 1 98.19 226 TYR A C 1
ATOM 1820 O O . TYR A 1 226 ? -9.344 -14.992 -2.631 1 98.19 226 TYR A O 1
ATOM 1828 N N . LEU A 1 227 ? -8.234 -16.703 -3.51 1 97.94 227 LEU A N 1
ATOM 1829 C CA . LEU A 1 227 ? -8.578 -17.75 -2.564 1 97.94 227 LEU A CA 1
ATOM 1830 C C . LEU A 1 227 ? -7.32 -18.406 -1.988 1 97.94 227 LEU A C 1
ATOM 1832 O O . LEU A 1 227 ? -6.543 -19.016 -2.719 1 97.94 227 LEU A O 1
ATOM 1836 N N . ARG A 1 228 ? -7.156 -18.203 -0.746 1 96.19 228 ARG A N 1
ATOM 1837 C CA . ARG A 1 228 ? -6.004 -18.781 -0.058 1 96.19 228 ARG A CA 1
ATOM 1838 C C . ARG A 1 228 ? -6.414 -20 0.759 1 96.19 228 ARG A C 1
ATOM 1840 O O . ARG A 1 228 ? -7.367 -19.953 1.537 1 96.19 228 ARG A O 1
ATOM 1847 N N . THR A 1 229 ? -5.695 -21.031 0.595 1 93.25 229 THR A N 1
ATOM 1848 C CA . THR A 1 229 ? -5.977 -22.25 1.352 1 93.25 229 THR A CA 1
ATOM 1849 C C . THR A 1 229 ? -4.984 -22.406 2.5 1 93.25 229 THR A C 1
ATOM 1851 O O . THR A 1 229 ? -3.779 -22.219 2.316 1 93.25 229 THR A O 1
ATOM 1854 N N . LEU A 1 230 ? -5.504 -22.688 3.645 1 87 230 LEU A N 1
ATOM 1855 C CA . LEU A 1 230 ? -4.688 -23 4.812 1 87 230 LEU A CA 1
ATOM 1856 C C . LEU A 1 230 ? -4.918 -24.438 5.262 1 87 230 LEU A C 1
ATOM 1858 O O . LEU A 1 230 ? -6.055 -24.844 5.52 1 87 230 LEU A O 1
ATOM 1862 N N . HIS A 1 231 ? -3.852 -25.109 5.262 1 79.69 231 HIS A N 1
ATOM 1863 C CA . HIS A 1 231 ? -3.875 -26.531 5.605 1 79.69 231 HIS A CA 1
ATOM 1864 C C . HIS A 1 231 ? -2.572 -26.953 6.277 1 79.69 231 HIS A C 1
ATOM 1866 O O . HIS A 1 231 ? -1.729 -26.109 6.594 1 79.69 231 HIS A O 1
ATOM 1872 N N . ARG A 1 232 ? -2.457 -28.203 6.648 1 68.62 232 ARG A N 1
ATOM 1873 C CA . ARG A 1 232 ? -1.403 -28.734 7.508 1 68.62 232 ARG A CA 1
ATOM 1874 C C . ARG A 1 232 ? -0.025 -28.469 6.914 1 68.62 232 ARG A C 1
ATOM 1876 O O . ARG A 1 232 ? 0.962 -28.359 7.645 1 68.62 232 ARG A O 1
ATOM 1883 N N . ASP A 1 233 ? 0.012 -28.375 5.656 1 64 233 ASP A N 1
ATOM 1884 C CA . ASP A 1 233 ? 1.312 -28.281 5 1 64 233 ASP A CA 1
ATOM 1885 C C . ASP A 1 233 ? 1.743 -26.828 4.828 1 64 233 ASP A C 1
ATOM 1887 O O . ASP A 1 233 ? 2.82 -26.562 4.297 1 64 233 ASP A O 1
ATOM 1891 N N . ASN A 1 234 ? 0.749 -25.938 5.184 1 64.5 234 ASN A N 1
ATOM 1892 C CA . ASN A 1 234 ? 1.135 -24.547 5.012 1 64.5 234 ASN A CA 1
ATOM 1893 C C . ASN A 1 234 ? 2.271 -24.156 5.949 1 64.5 234 ASN A C 1
ATOM 1895 O O . ASN A 1 234 ? 2.371 -24.688 7.062 1 64.5 234 ASN A O 1
ATOM 1899 N N . LYS A 1 235 ? 3.207 -23.531 5.32 1 54.78 235 LYS A N 1
ATOM 1900 C CA . LYS A 1 235 ? 4.309 -23.016 6.121 1 54.78 235 LYS A CA 1
ATOM 1901 C C . LYS A 1 235 ? 3.789 -22.297 7.367 1 54.78 235 LYS A C 1
ATOM 1903 O O . LYS A 1 235 ? 2.66 -21.812 7.379 1 54.78 235 LYS A O 1
ATOM 1908 N N . SER A 1 236 ? 4.148 -22.641 8.711 1 46.94 236 SER A N 1
ATOM 1909 C CA . SER A 1 236 ? 3.734 -22.312 10.07 1 46.94 236 SER A CA 1
ATOM 1910 C C . SER A 1 236 ? 2.977 -20.984 10.094 1 46.94 236 SER A C 1
ATOM 1912 O O . SER A 1 236 ? 1.871 -20.906 10.641 1 46.94 236 SER A O 1
ATOM 1914 N N . ASN A 1 237 ? 3.611 -19.797 10.336 1 47.66 237 ASN A N 1
ATOM 1915 C CA . ASN A 1 237 ? 2.994 -18.609 10.906 1 47.66 237 ASN A CA 1
ATOM 1916 C C . ASN A 1 237 ? 2.57 -17.625 9.82 1 47.66 237 ASN A C 1
ATOM 1918 O O . ASN A 1 237 ? 3.311 -16.703 9.5 1 47.66 237 ASN A O 1
ATOM 1922 N N . PRO A 1 238 ? 1.447 -18.172 9.062 1 56 238 PRO A N 1
ATOM 1923 C CA . PRO A 1 238 ? 1.072 -17.141 8.094 1 56 238 PRO A CA 1
ATOM 1924 C C . PRO A 1 238 ? 0.842 -15.773 8.75 1 56 238 PRO A C 1
ATOM 1926 O O . PRO A 1 238 ? 0.018 -15.656 9.664 1 56 238 PRO A O 1
ATOM 1929 N N . HIS A 1 239 ? 1.812 -14.898 8.734 1 62.47 239 HIS A N 1
ATOM 1930 C CA . HIS A 1 239 ? 1.684 -13.57 9.32 1 62.47 239 HIS A CA 1
ATOM 1931 C C . HIS A 1 239 ? 0.594 -12.758 8.625 1 62.47 239 HIS A C 1
ATOM 1933 O O . HIS A 1 239 ? 0.851 -12.109 7.609 1 62.47 239 HIS A O 1
ATOM 1939 N N . PHE A 1 240 ? -0.701 -13.172 8.945 1 70.75 240 PHE A N 1
ATOM 1940 C CA . PHE A 1 240 ? -1.79 -12.336 8.461 1 70.75 240 PHE A CA 1
ATOM 1941 C C . PHE A 1 240 ? -1.745 -10.961 9.102 1 70.75 240 PHE A C 1
ATOM 1943 O O . PHE A 1 240 ? -1.634 -10.844 10.328 1 70.75 240 PHE A O 1
ATOM 1950 N N . SER A 1 241 ? -1.439 -10.039 8.117 1 74.25 241 SER A N 1
ATOM 1951 C CA . SER A 1 241 ? -1.56 -8.641 8.539 1 74.25 241 SER A CA 1
ATOM 1952 C C . SER A 1 241 ? -2.824 -8 7.977 1 74.25 241 SER A C 1
ATOM 1954 O O . SER A 1 241 ? -3.064 -8.047 6.77 1 74.25 241 SER A O 1
ATOM 1956 N N . GLY A 1 242 ? -3.916 -7.859 8.773 1 87.25 242 GLY A N 1
ATOM 1957 C CA . GLY A 1 242 ? -5.133 -7.207 8.312 1 87.25 242 GLY A CA 1
ATOM 1958 C C . GLY A 1 242 ? -6.367 -7.633 9.086 1 87.25 242 GLY A C 1
ATOM 1959 O O . GLY A 1 242 ? -6.316 -7.809 10.305 1 87.25 242 GLY A O 1
ATOM 1960 N N . SER A 1 243 ? -7.426 -7.637 8.281 1 90.94 243 SER A N 1
ATOM 1961 C CA . SER A 1 243 ? -8.695 -7.977 8.922 1 90.94 243 SER A CA 1
ATOM 1962 C C . SER A 1 243 ? -9.336 -9.195 8.266 1 90.94 243 SER A C 1
ATOM 1964 O O . SER A 1 243 ? -9.156 -9.422 7.066 1 90.94 243 SER A O 1
ATOM 1966 N N . MET A 1 244 ? -9.945 -10.016 9.125 1 93.12 244 MET A N 1
ATOM 1967 C CA . MET A 1 244 ? -10.688 -11.188 8.656 1 93.12 244 MET A CA 1
ATOM 1968 C C . MET A 1 244 ? -12.078 -11.234 9.273 1 93.12 244 MET A C 1
ATOM 1970 O O . MET A 1 244 ? -12.258 -10.883 10.445 1 93.12 244 MET A O 1
ATOM 1974 N N . GLU A 1 245 ? -12.977 -11.594 8.453 1 95.31 245 GLU A N 1
ATOM 1975 C CA . GLU A 1 245 ? -14.352 -11.781 8.914 1 95.31 245 GLU A CA 1
ATOM 1976 C C . GLU A 1 245 ? -14.906 -13.125 8.461 1 95.31 245 GLU A C 1
ATOM 1978 O O . GLU A 1 245 ? -14.797 -13.492 7.293 1 95.31 245 GLU A O 1
ATOM 1983 N N . PRO A 1 246 ? -15.484 -13.828 9.422 1 96.69 246 PRO A N 1
ATOM 1984 C CA . PRO A 1 246 ? -16.062 -15.117 9.023 1 96.69 246 PRO A CA 1
ATOM 1985 C C . PRO A 1 246 ? -17.172 -14.961 7.98 1 96.69 246 PRO A C 1
ATOM 1987 O O . PRO A 1 246 ? -17.938 -13.992 8.023 1 96.69 246 PRO A O 1
ATOM 1990 N N . VAL A 1 247 ? -17.203 -15.906 7.125 1 97.38 247 VAL A N 1
ATOM 1991 C CA . VAL A 1 247 ? -18.25 -15.969 6.105 1 97.38 247 VAL A CA 1
ATOM 1992 C C . VAL A 1 247 ? -19.094 -17.234 6.305 1 97.38 247 VAL A C 1
ATOM 1994 O O . VAL A 1 247 ? -18.547 -18.344 6.371 1 97.38 247 VAL A O 1
ATOM 1997 N N . GLU A 1 248 ? -20.375 -17.031 6.367 1 96.88 248 GLU A N 1
ATOM 1998 C CA . GLU A 1 248 ? -21.281 -18.172 6.492 1 96.88 248 GLU A CA 1
ATOM 1999 C C . GLU A 1 248 ? -21.219 -19.062 5.258 1 96.88 248 GLU A C 1
ATOM 2001 O O . GLU A 1 248 ? -21.062 -18.578 4.137 1 96.88 248 GLU A O 1
ATOM 2006 N N . PRO A 1 249 ? -21.469 -20.328 5.465 1 95.5 249 PRO A N 1
ATOM 2007 C CA . PRO A 1 249 ? -21.328 -21.297 4.367 1 95.5 249 PRO A CA 1
ATOM 2008 C C . PRO A 1 249 ? -22.188 -20.922 3.158 1 95.5 249 PRO A C 1
ATOM 2010 O O . PRO A 1 249 ? -21.734 -21.047 2.018 1 95.5 249 PRO A O 1
ATOM 2013 N N . LYS A 1 250 ? -23.375 -20.469 3.398 1 97.25 250 LYS A N 1
ATOM 2014 C CA . LYS A 1 250 ? -24.25 -20.109 2.283 1 97.25 250 LYS A CA 1
ATOM 2015 C C . LYS A 1 250 ? -23.641 -18.969 1.46 1 97.25 250 LYS A C 1
ATOM 2017 O O . LYS A 1 250 ? -23.656 -19.016 0.228 1 97.25 250 LYS A O 1
ATOM 2022 N N . ARG A 1 251 ? -23.156 -18 2.127 1 97.69 251 ARG A N 1
ATOM 2023 C CA . ARG A 1 251 ? -22.516 -16.891 1.449 1 97.69 251 ARG A CA 1
ATOM 2024 C C . ARG A 1 251 ? -21.203 -17.312 0.795 1 97.69 251 ARG A C 1
ATOM 2026 O O . ARG A 1 251 ? -20.875 -16.875 -0.303 1 97.69 251 ARG A O 1
ATOM 2033 N N . ALA A 1 252 ? -20.5 -18.156 1.499 1 97.81 252 ALA A N 1
ATOM 2034 C CA . ALA A 1 252 ? -19.266 -18.688 0.928 1 97.81 252 ALA A CA 1
ATOM 2035 C C . ALA A 1 252 ? -19.531 -19.422 -0.382 1 97.81 252 ALA A C 1
ATOM 2037 O O . ALA A 1 252 ? -18.781 -19.281 -1.349 1 97.81 252 ALA A O 1
ATOM 2038 N N . ALA A 1 253 ? -20.578 -20.203 -0.432 1 98.25 253 ALA A N 1
ATOM 2039 C CA . ALA A 1 253 ? -20.953 -20.922 -1.641 1 98.25 253 ALA A CA 1
ATOM 2040 C C . ALA A 1 253 ? -21.172 -19.969 -2.809 1 98.25 253 ALA A C 1
ATOM 2042 O O . ALA A 1 253 ? -20.734 -20.234 -3.93 1 98.25 253 ALA A O 1
ATOM 2043 N N . VAL A 1 254 ? -21.844 -18.906 -2.516 1 98.5 254 VAL A N 1
ATOM 2044 C CA . VAL A 1 254 ? -22.109 -17.906 -3.537 1 98.5 254 VAL A CA 1
ATOM 2045 C C . VAL A 1 254 ? -20.812 -17.297 -4.035 1 98.5 254 VAL A C 1
ATOM 2047 O O . VAL A 1 254 ? -20.578 -17.203 -5.246 1 98.5 254 VAL A O 1
ATOM 2050 N N . LEU A 1 255 ? -19.922 -16.906 -3.145 1 98.38 255 LEU A N 1
ATOM 2051 C CA . LEU A 1 255 ? -18.641 -16.297 -3.508 1 98.38 255 LEU A CA 1
ATOM 2052 C C . LEU A 1 255 ? -17.781 -17.266 -4.301 1 98.38 255 LEU A C 1
ATOM 2054 O O . LEU A 1 255 ? -17.172 -16.891 -5.301 1 98.38 255 LEU A O 1
ATOM 2058 N N . LEU A 1 256 ? -17.734 -18.516 -3.826 1 98.56 256 LEU A N 1
ATOM 2059 C CA . LEU A 1 256 ? -16.938 -19.531 -4.512 1 98.56 256 LEU A CA 1
ATOM 2060 C C . LEU A 1 256 ? -17.406 -19.719 -5.953 1 98.56 256 LEU A C 1
ATOM 2062 O O . LEU A 1 256 ? -16.594 -19.797 -6.871 1 98.56 256 LEU A O 1
ATOM 2066 N N . ARG A 1 257 ? -18.641 -19.75 -6.109 1 98.62 257 ARG A N 1
ATOM 2067 C CA . ARG A 1 257 ? -19.203 -19.922 -7.441 1 98.62 257 ARG A CA 1
ATOM 2068 C C . ARG A 1 257 ? -18.969 -18.688 -8.305 1 98.62 257 ARG A C 1
ATOM 2070 O O . ARG A 1 257 ? -18.484 -18.797 -9.438 1 98.62 257 ARG A O 1
ATOM 2077 N N . GLN A 1 258 ? -19.266 -17.547 -7.82 1 98.5 258 GLN A N 1
ATOM 2078 C CA . GLN A 1 258 ? -19.25 -16.312 -8.602 1 98.5 258 GLN A CA 1
ATOM 2079 C C . GLN A 1 258 ? -17.828 -15.891 -8.922 1 98.5 258 GLN A C 1
ATOM 2081 O O . GLN A 1 258 ? -17.547 -15.406 -10.023 1 98.5 258 GLN A O 1
ATOM 2086 N N . LYS A 1 259 ? -16.922 -16.078 -7.984 1 98.75 259 LYS A N 1
ATOM 2087 C CA . LYS A 1 259 ? -15.594 -15.5 -8.148 1 98.75 259 LYS A CA 1
ATOM 2088 C C . LYS A 1 259 ? -14.617 -16.531 -8.695 1 98.75 259 LYS A C 1
ATOM 2090 O O . LYS A 1 259 ? -13.672 -16.188 -9.406 1 98.75 259 LYS A O 1
ATOM 2095 N N . PHE A 1 260 ? -14.906 -17.844 -8.406 1 98.75 260 PHE A N 1
ATOM 2096 C CA . PHE A 1 260 ? -13.875 -18.828 -8.711 1 98.75 260 PHE A CA 1
ATOM 2097 C C . PHE A 1 260 ? -14.461 -19.984 -9.516 1 98.75 260 PHE A C 1
ATOM 2099 O O . PHE A 1 260 ? -13.727 -20.859 -9.977 1 98.75 260 PHE A O 1
ATOM 2106 N N . GLY A 1 261 ? -15.766 -20.031 -9.656 1 98.5 261 GLY A N 1
ATOM 2107 C CA . GLY A 1 261 ? -16.406 -21.078 -10.438 1 98.5 261 GLY A CA 1
ATOM 2108 C C . GLY A 1 261 ? -16.484 -22.406 -9.703 1 98.5 261 GLY A C 1
ATOM 2109 O O . GLY A 1 261 ? -16.594 -23.469 -10.328 1 98.5 261 GLY A O 1
ATOM 2110 N N . PHE A 1 262 ? -16.422 -22.359 -8.398 1 98.25 262 PHE A N 1
ATOM 2111 C CA . PHE A 1 262 ? -16.375 -23.594 -7.629 1 98.25 262 PHE A CA 1
ATOM 2112 C C . PHE A 1 262 ? -17.75 -23.969 -7.102 1 98.25 262 PHE A C 1
ATOM 2114 O O . PHE A 1 262 ? -18.531 -23.078 -6.711 1 98.25 262 PHE A O 1
ATOM 2121 N N . ASP A 1 263 ? -17.984 -25.219 -7.113 1 97.94 263 ASP A N 1
ATOM 2122 C CA . ASP A 1 263 ? -19.109 -25.766 -6.367 1 97.94 263 ASP A CA 1
ATOM 2123 C C . ASP A 1 263 ? -18.75 -26 -4.902 1 97.94 263 ASP A C 1
ATOM 2125 O O . ASP A 1 263 ? -17.719 -26.625 -4.605 1 97.94 263 ASP A O 1
ATOM 2129 N N . PHE A 1 264 ? -19.594 -25.562 -4.07 1 96.88 264 PHE A N 1
ATOM 2130 C CA . PHE A 1 264 ? -19.312 -25.578 -2.639 1 96.88 264 PHE A CA 1
ATOM 2131 C C . PHE A 1 264 ? -19.047 -27 -2.15 1 96.88 264 PHE A C 1
ATOM 2133 O O . PHE A 1 264 ? -18.062 -27.25 -1.46 1 96.88 264 PHE A O 1
ATOM 2140 N N . ASP A 1 265 ? -19.859 -27.969 -2.494 1 95.5 265 ASP A N 1
ATOM 2141 C CA . ASP A 1 265 ? -19.734 -29.344 -2.021 1 95.5 265 ASP A CA 1
ATOM 2142 C C . ASP A 1 265 ? -18.453 -29.984 -2.533 1 95.5 265 ASP A C 1
ATOM 2144 O O . ASP A 1 265 ? -17.828 -30.781 -1.829 1 95.5 265 ASP A O 1
ATOM 2148 N N . THR A 1 266 ? -18.156 -29.641 -3.738 1 95.69 266 THR A N 1
ATOM 2149 C CA . THR A 1 266 ? -16.922 -30.156 -4.324 1 95.69 266 THR A CA 1
ATOM 2150 C C . THR A 1 266 ? -15.703 -29.688 -3.531 1 95.69 266 THR A C 1
ATOM 2152 O O . THR A 1 266 ? -14.789 -30.469 -3.262 1 95.69 266 THR A O 1
ATOM 2155 N N . ILE A 1 267 ? -15.695 -28.406 -3.158 1 95.44 267 ILE A N 1
ATOM 2156 C CA . ILE A 1 267 ? -14.586 -27.844 -2.398 1 95.44 267 ILE A CA 1
ATOM 2157 C C . ILE A 1 267 ? -14.539 -28.453 -1.006 1 95.44 267 ILE A C 1
ATOM 2159 O O . ILE A 1 267 ? -13.469 -28.797 -0.502 1 95.44 267 ILE A O 1
ATOM 2163 N N . GLU A 1 268 ? -15.664 -28.656 -0.425 1 93.69 268 GLU A N 1
ATOM 2164 C CA . GLU A 1 268 ? -15.719 -29.297 0.89 1 93.69 268 GLU A CA 1
ATOM 2165 C C . GLU A 1 268 ? -15.125 -30.703 0.854 1 93.69 268 GLU A C 1
ATOM 2167 O O . GLU A 1 268 ? -14.359 -31.078 1.74 1 93.69 268 GLU A O 1
ATOM 2172 N N . LYS A 1 269 ? -15.453 -31.422 -0.123 1 92.88 269 LYS A N 1
ATOM 2173 C CA . LYS A 1 269 ? -14.93 -32.781 -0.279 1 92.88 269 LYS A CA 1
ATOM 2174 C C . LYS A 1 269 ? -13.43 -32.75 -0.534 1 92.88 269 LYS A C 1
ATOM 2176 O O . LYS A 1 269 ? -12.695 -33.594 0.015 1 92.88 269 LYS A O 1
ATOM 2181 N N . LEU A 1 270 ? -13.078 -31.844 -1.366 1 93.75 270 LEU A N 1
ATOM 2182 C CA . LEU A 1 270 ? -11.664 -31.719 -1.697 1 93.75 270 LEU A CA 1
ATOM 2183 C C . LEU A 1 270 ? -10.828 -31.469 -0.442 1 93.75 270 LEU A C 1
ATOM 2185 O O . LEU A 1 270 ? -9.789 -32.094 -0.248 1 93.75 270 LEU A O 1
ATOM 2189 N N . MET A 1 271 ? -11.266 -30.594 0.451 1 90.31 271 MET A N 1
ATOM 2190 C CA . MET A 1 271 ? -10.5 -30.188 1.627 1 90.31 271 MET A CA 1
ATOM 2191 C C . MET A 1 271 ? -10.508 -31.281 2.686 1 90.31 271 MET A C 1
ATOM 2193 O O . MET A 1 271 ? -9.555 -31.422 3.447 1 90.31 271 MET A O 1
ATOM 2197 N N . ALA A 1 272 ? -11.539 -32.062 2.803 1 83.06 272 ALA A N 1
ATOM 2198 C CA . ALA A 1 272 ? -11.617 -33.156 3.762 1 83.06 272 ALA A CA 1
ATOM 2199 C C . ALA A 1 272 ? -10.523 -34.188 3.504 1 83.06 272 ALA A C 1
ATOM 2201 O O . ALA A 1 272 ? -10.117 -34.906 4.414 1 83.06 272 ALA A O 1
ATOM 2202 N N . GLY A 1 273 ? -9.906 -34.188 2.365 1 68.31 273 GLY A N 1
ATOM 2203 C CA . GLY A 1 273 ? -8.867 -35.156 2.004 1 68.31 273 GLY A CA 1
ATOM 2204 C C . GLY A 1 273 ? -7.469 -34.562 2.07 1 68.31 273 GLY A C 1
ATOM 2205 O O . GLY A 1 273 ? -6.504 -35.219 1.671 1 68.31 273 GLY A O 1
ATOM 2206 N N . THR A 1 274 ? -7.418 -33.312 2.576 1 68.62 274 THR A N 1
ATOM 2207 C CA . THR A 1 274 ? -6.125 -32.625 2.58 1 68.62 274 THR A CA 1
ATOM 2208 C C . THR A 1 274 ? -5.5 -32.656 3.971 1 68.62 274 THR A C 1
ATOM 2210 O O . THR A 1 274 ? -6.211 -32.75 4.977 1 68.62 274 THR A O 1
ATOM 2213 N N . MET B 1 1 ? -21.078 14.109 -21.156 1 30.78 1 MET B N 1
ATOM 2214 C CA . MET B 1 1 ? -19.797 14.805 -21.125 1 30.78 1 MET B CA 1
ATOM 2215 C C . MET B 1 1 ? -19.031 14.477 -19.859 1 30.78 1 MET B C 1
ATOM 2217 O O . MET B 1 1 ? -19.594 14.516 -18.766 1 30.78 1 MET B O 1
ATOM 2221 N N . SER B 1 2 ? -18.141 13.5 -19.688 1 43.62 2 SER B N 1
ATOM 2222 C CA . SER B 1 2 ? -17.5 13.078 -18.438 1 43.62 2 SER B CA 1
ATOM 2223 C C . SER B 1 2 ? -17.188 14.273 -17.547 1 43.62 2 SER B C 1
ATOM 2225 O O . SER B 1 2 ? -16.594 15.258 -17.984 1 43.62 2 SER B O 1
ATOM 2227 N N . GLU B 1 3 ? -18.094 14.742 -16.703 1 58.38 3 GLU B N 1
ATOM 2228 C CA . GLU B 1 3 ? -17.891 15.922 -15.867 1 58.38 3 GLU B CA 1
ATOM 2229 C C . GLU B 1 3 ? -16.422 16.094 -15.516 1 58.38 3 GLU B C 1
ATOM 2231 O O . GLU B 1 3 ? -15.719 15.125 -15.234 1 58.38 3 GLU B O 1
ATOM 2236 N N . ASP B 1 4 ? -15.82 17.188 -15.906 1 86.81 4 ASP B N 1
ATOM 2237 C CA . ASP B 1 4 ? -14.43 17.609 -15.805 1 86.81 4 ASP B CA 1
ATOM 2238 C C . ASP B 1 4 ? -13.922 17.484 -14.375 1 86.81 4 ASP B C 1
ATOM 2240 O O . ASP B 1 4 ? -14.594 17.906 -13.43 1 86.81 4 ASP B O 1
ATOM 2244 N N . PHE B 1 5 ? -12.992 16.656 -14.055 1 96.06 5 PHE B N 1
ATOM 2245 C CA . PHE B 1 5 ? -12.305 16.453 -12.781 1 96.06 5 PHE B CA 1
ATOM 2246 C C . PHE B 1 5 ? -11.766 17.781 -12.242 1 96.06 5 PHE B C 1
ATOM 2248 O O . PHE B 1 5 ? -10.859 18.375 -12.828 1 96.06 5 PHE B O 1
ATOM 2255 N N . ARG B 1 6 ? -12.398 18.391 -11.273 1 98.06 6 ARG B N 1
ATOM 2256 C CA . ARG B 1 6 ? -11.992 19.578 -10.547 1 98.06 6 ARG B CA 1
ATOM 2257 C C . ARG B 1 6 ? -11.719 19.25 -9.078 1 98.06 6 ARG B C 1
ATOM 2259 O O . ARG B 1 6 ? -12.648 19.078 -8.289 1 98.06 6 ARG B O 1
ATOM 2266 N N . ASN B 1 7 ? -10.477 19.266 -8.719 1 98.5 7 ASN B N 1
ATOM 2267 C CA . ASN B 1 7 ? -10.047 18.766 -7.418 1 98.5 7 ASN B CA 1
ATOM 2268 C C . ASN B 1 7 ? -9.578 19.906 -6.516 1 98.5 7 ASN B C 1
ATOM 2270 O O . ASN B 1 7 ? -8.805 20.766 -6.941 1 98.5 7 ASN B O 1
ATOM 2274 N N . GLN B 1 8 ? -10.07 19.938 -5.34 1 98.69 8 GLN B N 1
ATOM 2275 C CA . GLN B 1 8 ? -9.508 20.828 -4.324 1 98.69 8 GLN B CA 1
ATOM 2276 C C . GLN B 1 8 ? -8.656 20.047 -3.326 1 98.69 8 GLN B C 1
ATOM 2278 O O . GLN B 1 8 ? -8.984 18.922 -2.963 1 98.69 8 GLN B O 1
ATOM 2283 N N . ILE B 1 9 ? -7.578 20.609 -2.875 1 98.94 9 ILE B N 1
ATOM 2284 C CA . ILE B 1 9 ? -6.688 20 -1.899 1 98.94 9 ILE B CA 1
ATOM 2285 C C . ILE B 1 9 ? -6.828 20.703 -0.552 1 98.94 9 ILE B C 1
ATOM 2287 O O . ILE B 1 9 ? -6.609 21.906 -0.451 1 98.94 9 ILE B O 1
ATOM 2291 N N . VAL B 1 10 ? -7.242 19.938 0.463 1 98.94 10 VAL B N 1
ATOM 2292 C CA . VAL B 1 10 ? -7.465 20.484 1.798 1 98.94 10 VAL B CA 1
ATOM 2293 C C . VAL B 1 10 ? -6.746 19.625 2.834 1 98.94 10 VAL B C 1
ATOM 2295 O O . VAL B 1 10 ? -7 18.422 2.936 1 98.94 10 VAL B O 1
ATOM 2298 N N . GLY B 1 11 ? -5.832 20.188 3.535 1 98.88 11 GLY B N 1
ATOM 2299 C CA . GLY B 1 11 ? -5.16 19.516 4.633 1 98.88 11 GLY B CA 1
ATOM 2300 C C . GLY B 1 11 ? -5.656 19.953 5.996 1 98.88 11 GLY B C 1
ATOM 2301 O O . GLY B 1 11 ? -6.398 20.922 6.109 1 98.88 11 GLY B O 1
ATOM 2302 N N . LEU B 1 12 ? -5.309 19.203 7.016 1 98.81 12 LEU B N 1
ATOM 2303 C CA . LEU B 1 12 ? -5.684 19.562 8.383 1 98.81 12 LEU B CA 1
ATOM 2304 C C . LEU B 1 12 ? -4.555 19.234 9.352 1 98.81 12 LEU B C 1
ATOM 2306 O O . LEU B 1 12 ? -3.955 18.156 9.281 1 98.81 12 LEU B O 1
ATOM 2310 N N . ILE B 1 13 ? -4.262 20.172 10.141 1 98.56 13 ILE B N 1
ATOM 2311 C CA . ILE B 1 13 ? -3.355 20.062 11.281 1 98.56 13 ILE B CA 1
ATOM 2312 C C . ILE B 1 13 ? -4.133 20.266 12.578 1 98.56 13 ILE B C 1
ATOM 2314 O O . ILE B 1 13 ? -4.77 21.312 12.766 1 98.56 13 ILE B O 1
ATOM 2318 N N . ARG B 1 14 ? -4.098 19.281 13.453 1 96.88 14 ARG B N 1
ATOM 2319 C CA . ARG B 1 14 ? -4.598 19.484 14.812 1 96.88 14 ARG B CA 1
ATOM 2320 C C . ARG B 1 14 ? -3.576 20.219 15.672 1 96.88 14 ARG B C 1
ATOM 2322 O O . ARG B 1 14 ? -2.469 19.719 15.891 1 96.88 14 ARG B O 1
ATOM 2329 N N . PHE B 1 15 ? -3.953 21.312 16.062 1 96.12 15 PHE B N 1
ATOM 2330 C CA . PHE B 1 15 ? -3.049 22.141 16.844 1 96.12 15 PHE B CA 1
ATOM 2331 C C . PHE B 1 15 ? -3.555 22.281 18.281 1 96.12 15 PHE B C 1
ATOM 2333 O O . PHE B 1 15 ? -4.25 23.234 18.609 1 96.12 15 PHE B O 1
ATOM 2340 N N . SER B 1 16 ? -3.213 21.281 19.203 1 93.69 16 SER B N 1
ATOM 2341 C CA . SER B 1 16 ? -3.635 21.188 20.594 1 93.69 16 SER B CA 1
ATOM 2342 C C . SER B 1 16 ? -5.152 21.156 20.719 1 93.69 16 SER B C 1
ATOM 2344 O O . SER B 1 16 ? -5.742 21.891 21.5 1 93.69 16 SER B O 1
ATOM 2346 N N . PHE B 1 17 ? -5.73 20.375 19.812 1 93.94 17 PHE B N 1
ATOM 2347 C CA . PHE B 1 17 ? -7.172 20.141 19.797 1 93.94 17 PHE B CA 1
ATOM 2348 C C . PHE B 1 17 ? -7.578 19.188 20.906 1 93.94 17 PHE B C 1
ATOM 2350 O O . PHE B 1 17 ? -7.047 18.078 21 1 93.94 17 PHE B O 1
ATOM 2357 N N . VAL B 1 18 ? -8.5 19.625 21.766 1 92.75 18 VAL B N 1
ATOM 2358 C CA . VAL B 1 18 ? -8.93 18.844 22.922 1 92.75 18 VAL B CA 1
ATOM 2359 C C . VAL B 1 18 ? -10.062 17.906 22.531 1 92.75 18 VAL B C 1
ATOM 2361 O O . VAL B 1 18 ? -11.078 18.344 21.969 1 92.75 18 VAL B O 1
ATOM 2364 N N . THR B 1 19 ? -9.805 16.672 22.703 1 90.81 19 THR B N 1
ATOM 2365 C CA . THR B 1 19 ? -10.797 15.68 22.312 1 90.81 19 THR B CA 1
ATOM 2366 C C . THR B 1 19 ? -11.43 15.023 23.531 1 90.81 19 THR B C 1
ATOM 2368 O O . THR B 1 19 ? -10.883 15.086 24.625 1 90.81 19 THR B O 1
ATOM 2371 N N . THR B 1 20 ? -12.594 14.578 23.281 1 86.06 20 THR B N 1
ATOM 2372 C CA . THR B 1 20 ? -13.281 13.75 24.266 1 86.06 20 THR B CA 1
ATOM 2373 C C . THR B 1 20 ? -13.242 12.281 23.875 1 86.06 20 THR B C 1
ATOM 2375 O O . THR B 1 20 ? -12.945 11.953 22.719 1 86.06 20 THR B O 1
ATOM 2378 N N . GLY B 1 21 ? -13.344 11.492 24.781 1 73.44 21 GLY B N 1
ATOM 2379 C CA . GLY B 1 21 ? -13.367 10.07 24.484 1 73.44 21 GLY B CA 1
ATOM 2380 C C . GLY B 1 21 ? -12 9.414 24.594 1 73.44 21 GLY B C 1
ATOM 2381 O O . GLY B 1 21 ? -11.141 9.875 25.344 1 73.44 21 GLY B O 1
ATOM 2382 N N . ASP B 1 22 ? -11.836 8.242 23.922 1 62.88 22 ASP B N 1
ATOM 2383 C CA . ASP B 1 22 ? -10.695 7.359 24.156 1 62.88 22 ASP B CA 1
ATOM 2384 C C . ASP B 1 22 ? -9.578 7.633 23.141 1 62.88 22 ASP B C 1
ATOM 2386 O O . ASP B 1 22 ? -8.719 6.785 22.922 1 62.88 22 ASP B O 1
ATOM 2390 N N . PHE B 1 23 ? -9.68 8.734 22.484 1 59.31 23 PHE B N 1
ATOM 2391 C CA . PHE B 1 23 ? -8.656 8.945 21.469 1 59.31 23 PHE B CA 1
ATOM 2392 C C . PHE B 1 23 ? -7.277 9.055 22.109 1 59.31 23 PHE B C 1
ATOM 2394 O O . PHE B 1 23 ? -6.316 8.453 21.609 1 59.31 23 PHE B O 1
ATOM 2401 N N . TYR B 1 24 ? -7.148 9.836 23.094 1 59.47 24 TYR B N 1
ATOM 2402 C CA . TYR B 1 24 ? -5.898 9.898 23.828 1 59.47 24 TYR B CA 1
ATOM 2403 C C . TYR B 1 24 ? -5.938 8.969 25.047 1 59.47 24 TYR B C 1
ATOM 2405 O O . TYR B 1 24 ? -6.582 9.281 26.047 1 59.47 24 TYR B O 1
ATOM 2413 N N . PRO B 1 25 ? -5.371 7.754 24.688 1 56.69 25 PRO B N 1
ATOM 2414 C CA . PRO B 1 25 ? -5.43 6.891 25.859 1 56.69 25 PRO B CA 1
ATOM 2415 C C . PRO B 1 25 ? -4.738 7.508 27.078 1 56.69 25 PRO B C 1
ATOM 2417 O O . PRO B 1 25 ? -3.697 8.156 26.938 1 56.69 25 PRO B O 1
ATOM 2420 N N . GLY B 1 26 ? -5.43 7.387 28.125 1 56.66 26 GLY B N 1
ATOM 2421 C CA . GLY B 1 26 ? -4.797 7.707 29.391 1 56.66 26 GLY B CA 1
ATOM 2422 C C . GLY B 1 26 ? -5.383 8.938 30.062 1 56.66 26 GLY B C 1
ATOM 2423 O O . GLY B 1 26 ? -5.031 9.266 31.188 1 56.66 26 GLY B O 1
ATOM 2424 N N . PHE B 1 27 ? -6.039 9.711 29.156 1 63.75 27 PHE B N 1
ATOM 2425 C CA . PHE B 1 27 ? -6.574 10.883 29.844 1 63.75 27 PHE B CA 1
ATOM 2426 C C . PHE B 1 27 ? -8.031 10.664 30.219 1 63.75 27 PHE B C 1
ATOM 2428 O O . PHE B 1 27 ? -8.859 10.352 29.359 1 63.75 27 PHE B O 1
ATOM 2435 N N . ASP B 1 28 ? -8.203 10.586 31.406 1 66.12 28 ASP B N 1
ATOM 2436 C CA . ASP B 1 28 ? -9.5 10.219 31.969 1 66.12 28 ASP B CA 1
ATOM 2437 C C . ASP B 1 28 ? -10.508 11.359 31.828 1 66.12 28 ASP B C 1
ATOM 2439 O O . ASP B 1 28 ? -11.711 11.117 31.719 1 66.12 28 ASP B O 1
ATOM 2443 N N . SER B 1 29 ? -9.961 12.594 31.766 1 82.5 29 SER B N 1
ATOM 2444 C CA . SER B 1 29 ? -10.891 13.719 31.719 1 82.5 29 SER B CA 1
ATOM 2445 C C . SER B 1 29 ? -10.422 14.789 30.734 1 82.5 29 SER B C 1
ATOM 2447 O O . SER B 1 29 ? -9.242 14.836 30.375 1 82.5 29 SER B O 1
ATOM 2449 N N . VAL B 1 30 ? -11.344 15.516 30.312 1 88.5 30 VAL B N 1
ATOM 2450 C CA . VAL B 1 30 ? -11.078 16.672 29.453 1 88.5 30 VAL B CA 1
ATOM 2451 C C . VAL B 1 30 ? -10.07 17.594 30.125 1 88.5 30 VAL B C 1
ATOM 2453 O O . VAL B 1 30 ? -9.18 18.141 29.484 1 88.5 30 VAL B O 1
ATOM 2456 N N . GLU B 1 31 ? -10.211 17.719 31.375 1 88.81 31 GLU B N 1
ATOM 2457 C CA . GLU B 1 31 ? -9.328 18.594 32.125 1 88.81 31 GLU B CA 1
ATOM 2458 C C . GLU B 1 31 ? -7.895 18.062 32.125 1 88.81 31 GLU B C 1
ATOM 2460 O O . GLU B 1 31 ? -6.941 18.844 32.031 1 88.81 31 GLU B O 1
ATOM 2465 N N . ASP B 1 32 ? -7.785 16.844 32.25 1 88.19 32 ASP B N 1
ATOM 2466 C CA . ASP B 1 32 ? -6.461 16.219 32.188 1 88.19 32 ASP B CA 1
ATOM 2467 C C . ASP B 1 32 ? -5.82 16.406 30.828 1 88.19 32 ASP B C 1
ATOM 2469 O O . ASP B 1 32 ? -4.617 16.656 30.734 1 88.19 32 ASP B O 1
ATOM 2473 N N . MET B 1 33 ? -6.617 16.328 29.922 1 89.56 33 MET B N 1
ATOM 2474 C CA . MET B 1 33 ? -6.113 16.5 28.562 1 89.56 33 MET B CA 1
ATOM 2475 C C . MET B 1 33 ? -5.684 17.938 28.328 1 89.56 33 MET B C 1
ATOM 2477 O O . MET B 1 33 ? -4.621 18.188 27.75 1 89.56 33 MET B O 1
ATOM 2481 N N . LYS B 1 34 ? -6.453 18.812 28.75 1 92 34 LYS B N 1
ATOM 2482 C CA . LYS B 1 34 ? -6.105 20.219 28.625 1 92 34 LYS B CA 1
ATOM 2483 C C . LYS B 1 34 ? -4.793 20.531 29.344 1 92 34 LYS B C 1
ATOM 2485 O O . LYS B 1 34 ? -3.941 21.25 28.812 1 92 34 LYS B O 1
ATOM 2490 N N . ALA B 1 35 ? -4.711 20 30.531 1 91.62 35 ALA B N 1
ATOM 2491 C CA . ALA B 1 35 ? -3.496 20.219 31.297 1 91.62 35 ALA B CA 1
ATOM 2492 C C . ALA B 1 35 ? -2.264 19.734 30.547 1 91.62 35 ALA B C 1
ATOM 2494 O O . ALA B 1 35 ? -1.217 20.391 30.562 1 91.62 35 ALA B O 1
ATOM 2495 N N . PHE B 1 36 ? -2.467 18.656 29.922 1 89.81 36 PHE B N 1
ATOM 2496 C CA . PHE B 1 36 ? -1.368 18.078 29.156 1 89.81 36 PHE B CA 1
ATOM 2497 C C . PHE B 1 36 ? -1.082 18.906 27.906 1 89.81 36 PHE B C 1
ATOM 2499 O O . PHE B 1 36 ? 0.06 19.312 27.672 1 89.81 36 PHE B O 1
ATOM 2506 N N . LEU B 1 37 ? -2.123 19.25 27.156 1 92.75 37 LEU B N 1
ATOM 2507 C CA . LEU B 1 37 ? -1.986 19.922 25.859 1 92.75 37 LEU B CA 1
ATOM 2508 C C . LEU B 1 37 ? -1.535 21.359 26.031 1 92.75 37 LEU B C 1
ATOM 2510 O O . LEU B 1 37 ? -0.825 21.906 25.188 1 92.75 37 LEU B O 1
ATOM 2514 N N . PHE B 1 38 ? -1.91 21.938 27.219 1 95.12 38 PHE B N 1
ATOM 2515 C CA . PHE B 1 38 ? -1.669 23.359 27.406 1 95.12 38 PHE B CA 1
ATOM 2516 C C . PHE B 1 38 ? -0.5 23.594 28.344 1 95.12 38 PHE B C 1
ATOM 2518 O O . PHE B 1 38 ? -0.275 24.719 28.797 1 95.12 38 PHE B O 1
ATOM 2525 N N . ASP B 1 39 ? 0.156 22.5 28.594 1 94.31 39 ASP B N 1
ATOM 2526 C CA . ASP B 1 39 ? 1.386 22.672 29.359 1 94.31 39 ASP B CA 1
ATOM 2527 C C . ASP B 1 39 ? 2.334 23.641 28.672 1 94.31 39 ASP B C 1
ATOM 2529 O O . ASP B 1 39 ? 2.648 23.469 27.484 1 94.31 39 ASP B O 1
ATOM 2533 N N . GLU B 1 40 ? 2.816 24.641 29.391 1 95.69 40 GLU B N 1
ATOM 2534 C CA . GLU B 1 40 ? 3.576 25.734 28.797 1 95.69 40 GLU B CA 1
ATOM 2535 C C . GLU B 1 40 ? 4.848 25.234 28.125 1 95.69 40 GLU B C 1
ATOM 2537 O O . GLU B 1 40 ? 5.199 25.656 27.031 1 95.69 40 GLU B O 1
ATOM 2542 N N . ALA B 1 41 ? 5.535 24.375 28.812 1 93.06 41 ALA B N 1
ATOM 2543 C CA . ALA B 1 41 ? 6.766 23.828 28.234 1 93.06 41 ALA B CA 1
ATOM 2544 C C . ALA B 1 41 ? 6.477 23.031 26.969 1 93.06 41 ALA B C 1
ATOM 2546 O O . ALA B 1 41 ? 7.227 23.109 26 1 93.06 41 ALA B O 1
ATOM 2547 N N . ARG B 1 42 ? 5.414 22.25 26.984 1 91.44 42 ARG B N 1
ATOM 2548 C CA . ARG B 1 42 ? 5.008 21.484 25.812 1 91.44 42 ARG B CA 1
ATOM 2549 C C . ARG B 1 42 ? 4.645 22.406 24.656 1 91.44 42 ARG B C 1
ATOM 2551 O O . ARG B 1 42 ? 5.082 22.188 23.516 1 91.44 42 ARG B O 1
ATOM 2558 N N . LEU B 1 43 ? 3.836 23.375 24.953 1 95.31 43 LEU B N 1
ATOM 2559 C CA . LEU B 1 43 ? 3.398 24.297 23.922 1 95.31 43 LEU B CA 1
ATOM 2560 C C . LEU B 1 43 ? 4.59 25.031 23.312 1 95.31 43 LEU B C 1
ATOM 2562 O O . LEU B 1 43 ? 4.633 25.234 22.094 1 95.31 43 LEU B O 1
ATOM 2566 N N . GLU B 1 44 ? 5.523 25.438 24.172 1 95.06 44 GLU B N 1
ATOM 2567 C CA . GLU B 1 44 ? 6.711 26.109 23.641 1 95.06 44 GLU B CA 1
ATOM 2568 C C . GLU B 1 44 ? 7.457 25.219 22.656 1 95.06 44 GLU B C 1
ATOM 2570 O O . GLU B 1 44 ? 7.875 25.672 21.594 1 95.06 44 GLU B O 1
ATOM 2575 N N . ARG B 1 45 ? 7.609 24 22.984 1 91.94 45 ARG B N 1
ATOM 2576 C CA . ARG B 1 45 ? 8.297 23.047 22.109 1 91.94 45 ARG B CA 1
ATOM 2577 C C . ARG B 1 45 ? 7.52 22.844 20.812 1 91.94 45 ARG B C 1
ATOM 2579 O O . ARG B 1 45 ? 8.102 22.797 19.734 1 91.94 45 ARG B O 1
ATOM 2586 N N . ARG B 1 46 ? 6.219 22.688 20.969 1 93.44 46 ARG B N 1
ATOM 2587 C CA . ARG B 1 46 ? 5.363 22.484 19.812 1 93.44 46 ARG B CA 1
ATOM 2588 C C . ARG B 1 46 ? 5.438 23.688 18.859 1 93.44 46 ARG B C 1
ATOM 2590 O O . ARG B 1 46 ? 5.535 23.516 17.641 1 93.44 46 ARG B O 1
ATOM 2597 N N . PHE B 1 47 ? 5.43 24.844 19.406 1 96.62 47 PHE B N 1
ATOM 2598 C CA . PHE B 1 47 ? 5.512 26.047 18.594 1 96.62 47 PHE B CA 1
ATOM 2599 C C . PHE B 1 47 ? 6.875 26.156 17.922 1 96.62 47 PHE B C 1
ATOM 2601 O O . PHE B 1 47 ? 6.973 26.578 16.766 1 96.62 47 PHE B O 1
ATOM 2608 N N . ARG B 1 48 ? 7.875 25.797 18.625 1 95.06 48 ARG B N 1
ATOM 2609 C CA . ARG B 1 48 ? 9.211 25.844 18.031 1 95.06 48 ARG B CA 1
ATOM 2610 C C . ARG B 1 48 ? 9.297 24.938 16.812 1 95.06 48 ARG B C 1
ATOM 2612 O O . ARG B 1 48 ? 9.805 25.359 15.766 1 95.06 48 ARG B O 1
ATOM 2619 N N . LEU B 1 49 ? 8.797 23.766 16.906 1 95.5 49 LEU B N 1
ATOM 2620 C CA . LEU B 1 49 ? 8.828 22.812 15.797 1 95.5 49 LEU B CA 1
ATOM 2621 C C . LEU B 1 49 ? 7.883 23.25 14.68 1 95.5 49 LEU B C 1
ATOM 2623 O O . LEU B 1 49 ? 8.227 23.156 13.5 1 95.5 49 LEU B O 1
ATOM 2627 N N . PHE B 1 50 ? 6.754 23.734 15.062 1 97.88 50 PHE B N 1
ATOM 2628 C CA . PHE B 1 50 ? 5.797 24.234 14.078 1 97.88 50 PHE B CA 1
ATOM 2629 C C . PHE B 1 50 ? 6.395 25.375 13.273 1 97.88 50 PHE B C 1
ATOM 2631 O O . PHE B 1 50 ? 6.363 25.359 12.047 1 97.88 50 PHE B O 1
ATOM 2638 N N . GLU B 1 51 ? 6.992 26.328 13.93 1 97.56 51 GLU B N 1
ATOM 2639 C CA . GLU B 1 51 ? 7.562 27.516 13.312 1 97.56 51 GLU B CA 1
ATOM 2640 C C . GLU B 1 51 ? 8.812 27.188 12.5 1 97.56 51 GLU B C 1
ATOM 2642 O O . GLU B 1 51 ? 9.086 27.812 11.477 1 97.56 51 GLU B O 1
ATOM 2647 N N . GLY B 1 52 ? 9.484 26.234 12.961 1 97 52 GLY B N 1
ATOM 2648 C CA . GLY B 1 52 ? 10.781 25.953 12.359 1 97 52 GLY B CA 1
ATOM 2649 C C . GLY B 1 52 ? 10.734 24.844 11.328 1 97 52 GLY B C 1
ATOM 2650 O O . GLY B 1 52 ? 11.633 24.734 10.492 1 97 52 GLY B O 1
ATOM 2651 N N . ILE B 1 53 ? 9.719 23.984 11.406 1 97.25 53 ILE B N 1
ATOM 2652 C CA . ILE B 1 53 ? 9.727 22.812 10.555 1 97.25 53 ILE B CA 1
ATOM 2653 C C . ILE B 1 53 ? 8.438 22.75 9.742 1 97.25 53 ILE B C 1
ATOM 2655 O O . ILE B 1 53 ? 8.461 22.875 8.516 1 97.25 53 ILE B O 1
ATOM 2659 N N . CYS B 1 54 ? 7.359 22.75 10.375 1 98.56 54 CYS B N 1
ATOM 2660 C CA . CYS B 1 54 ? 6.086 22.484 9.719 1 98.56 54 CYS B CA 1
ATOM 2661 C C . CYS B 1 54 ? 5.664 23.656 8.859 1 98.56 54 CYS B C 1
ATOM 2663 O O . CYS B 1 54 ? 5.527 23.531 7.641 1 98.56 54 CYS B O 1
ATOM 2665 N N . LEU B 1 55 ? 5.531 24.875 9.414 1 98.75 55 LEU B N 1
ATOM 2666 C CA . LEU B 1 55 ? 4.961 26.047 8.758 1 98.75 55 LEU B CA 1
ATOM 2667 C C . LEU B 1 55 ? 5.832 26.5 7.598 1 98.75 55 LEU B C 1
ATOM 2669 O O . LEU B 1 55 ? 5.324 26.844 6.527 1 98.75 55 LEU B O 1
ATOM 2673 N N . PRO B 1 56 ? 7.176 26.5 7.691 1 98.56 56 PRO B N 1
ATOM 2674 C CA . PRO B 1 56 ? 8 26.953 6.57 1 98.56 56 PRO B CA 1
ATOM 2675 C C . PRO B 1 56 ? 7.785 26.125 5.305 1 98.56 56 PRO B C 1
ATOM 2677 O O . PRO B 1 56 ? 7.797 26.672 4.199 1 98.56 56 PRO B O 1
ATOM 2680 N N . THR B 1 57 ? 7.594 24.844 5.461 1 98.62 57 THR B N 1
ATOM 2681 C CA . THR B 1 57 ? 7.414 24.016 4.273 1 98.62 57 THR B CA 1
ATOM 2682 C C . THR B 1 57 ? 6.035 24.25 3.66 1 98.62 57 THR B C 1
ATOM 2684 O O . THR B 1 57 ? 5.879 24.188 2.438 1 98.62 57 THR B O 1
ATOM 2687 N N . LEU B 1 58 ? 5.012 24.5 4.469 1 98.81 58 LEU B N 1
ATOM 2688 C CA . LEU B 1 58 ? 3.693 24.844 3.943 1 98.81 58 LEU B CA 1
ATOM 2689 C C . LEU B 1 58 ? 3.732 26.172 3.184 1 98.81 58 LEU B C 1
ATOM 2691 O O . LEU B 1 58 ? 3.158 26.281 2.1 1 98.81 58 LEU B O 1
ATOM 2695 N N . LYS B 1 59 ? 4.457 27.109 3.674 1 98.69 59 LYS B N 1
ATOM 2696 C CA . LYS B 1 59 ? 4.574 28.422 3.057 1 98.69 59 LYS B CA 1
ATOM 2697 C C . LYS B 1 59 ? 5.312 28.344 1.722 1 98.69 59 LYS B C 1
ATOM 2699 O O . LYS B 1 59 ? 5.039 29.125 0.809 1 98.69 59 LYS B O 1
ATOM 2704 N N . ALA B 1 60 ? 6.137 27.391 1.598 1 98.56 60 ALA B N 1
ATOM 2705 C CA . ALA B 1 60 ? 7.07 27.375 0.476 1 98.56 60 ALA B CA 1
ATOM 2706 C C . ALA B 1 60 ? 6.613 26.406 -0.604 1 98.56 60 ALA B C 1
ATOM 2708 O O . ALA B 1 60 ? 7.367 26.094 -1.527 1 98.56 60 ALA B O 1
ATOM 2709 N N . GLN B 1 61 ? 5.379 25.906 -0.429 1 98.81 61 GLN B N 1
ATOM 2710 C CA . GLN B 1 61 ? 4.902 24.984 -1.453 1 98.81 61 GLN B CA 1
ATOM 2711 C C . GLN B 1 61 ? 4.969 25.625 -2.84 1 98.81 61 GLN B C 1
ATOM 2713 O O . GLN B 1 61 ? 4.551 26.766 -3.025 1 98.81 61 GLN B O 1
ATOM 2718 N N . THR B 1 62 ? 5.422 24.844 -3.834 1 98.81 62 THR B N 1
ATOM 2719 C CA . THR B 1 62 ? 5.543 25.344 -5.199 1 98.81 62 THR B CA 1
ATOM 2720 C C . THR B 1 62 ? 4.164 25.531 -5.828 1 98.81 62 THR B C 1
ATOM 2722 O O . THR B 1 62 ? 3.998 26.359 -6.727 1 98.81 62 THR B O 1
ATOM 2725 N N . ASP B 1 63 ? 3.215 24.781 -5.438 1 98.75 63 ASP B N 1
ATOM 2726 C CA . ASP B 1 63 ? 1.804 24.969 -5.75 1 98.75 63 ASP B CA 1
ATOM 2727 C C . ASP B 1 63 ? 1.055 25.578 -4.566 1 98.75 63 ASP B C 1
ATOM 2729 O O . ASP B 1 63 ? 0.821 24.891 -3.562 1 98.75 63 ASP B O 1
ATOM 2733 N N . PRO B 1 64 ? 0.697 26.812 -4.66 1 98.38 64 PRO B N 1
ATOM 2734 C CA . PRO B 1 64 ? 0.108 27.484 -3.506 1 98.38 64 PRO B CA 1
ATOM 2735 C C . PRO B 1 64 ? -1.401 27.281 -3.406 1 98.38 64 PRO B C 1
ATOM 2737 O O . PRO B 1 64 ? -2.037 27.797 -2.477 1 98.38 64 PRO B O 1
ATOM 2740 N N . ASP B 1 65 ? -1.965 26.547 -4.352 1 98.56 65 ASP B N 1
ATOM 2741 C CA . ASP B 1 65 ? -3.418 26.422 -4.422 1 98.56 65 ASP B CA 1
ATOM 2742 C C . ASP B 1 65 ? -3.91 25.25 -3.572 1 98.56 65 ASP B C 1
ATOM 2744 O O . ASP B 1 65 ? -4.242 24.188 -4.102 1 98.56 65 ASP B O 1
ATOM 2748 N N . PHE B 1 66 ? -3.992 25.484 -2.287 1 98.88 66 PHE B N 1
ATOM 2749 C CA . PHE B 1 66 ? -4.527 24.531 -1.324 1 98.88 66 PHE B CA 1
ATOM 2750 C C . PHE B 1 66 ? -5.039 25.25 -0.078 1 98.88 66 PHE B C 1
ATOM 2752 O O . PHE B 1 66 ? -4.84 26.453 0.073 1 98.88 66 PHE B O 1
ATOM 2759 N N . THR B 1 67 ? -5.777 24.562 0.693 1 98.88 67 THR B N 1
ATOM 2760 C CA . THR B 1 67 ? -6.203 25.031 2.008 1 98.88 67 THR B CA 1
ATOM 2761 C C . THR B 1 67 ? -5.66 24.125 3.105 1 98.88 67 THR B C 1
ATOM 2763 O O . THR B 1 67 ? -5.672 22.891 2.967 1 98.88 67 THR B O 1
ATOM 2766 N N . CYS B 1 68 ? -5.184 24.688 4.137 1 98.88 68 CYS B N 1
ATOM 2767 C CA . CYS B 1 68 ? -4.797 23.953 5.332 1 98.88 68 CYS B CA 1
ATOM 2768 C C . CYS B 1 68 ? -5.594 24.422 6.547 1 98.88 68 CYS B C 1
ATOM 2770 O O . CYS B 1 68 ? -5.492 25.578 6.953 1 98.88 68 CYS B O 1
ATOM 2772 N N . ILE B 1 69 ? -6.332 23.531 7.09 1 98.88 69 ILE B N 1
ATOM 2773 C CA . ILE B 1 69 ? -7.121 23.812 8.281 1 98.88 69 ILE B CA 1
ATOM 2774 C C . ILE B 1 69 ? -6.246 23.656 9.531 1 98.88 69 ILE B C 1
ATOM 2776 O O . ILE B 1 69 ? -5.535 22.672 9.68 1 98.88 69 ILE B O 1
ATOM 2780 N N . PHE B 1 70 ? -6.258 24.656 10.305 1 98.81 70 PHE B N 1
ATOM 2781 C CA . PHE B 1 70 ? -5.715 24.562 11.656 1 98.81 70 PHE B CA 1
ATOM 2782 C C . PHE B 1 70 ? -6.836 24.422 12.68 1 98.81 70 PHE B C 1
ATOM 2784 O O . PHE B 1 70 ? -7.523 25.406 12.984 1 98.81 70 PHE B O 1
ATOM 2791 N N . LEU B 1 71 ? -6.992 23.234 13.188 1 98.56 71 LEU B N 1
ATOM 2792 C CA . LEU B 1 71 ? -8.031 22.938 14.164 1 98.56 71 LEU B CA 1
ATOM 2793 C C . LEU B 1 71 ? -7.527 23.156 15.586 1 98.56 71 LEU B C 1
ATOM 2795 O O . LEU B 1 71 ? -6.648 22.438 16.062 1 98.56 71 LEU B O 1
ATOM 2799 N N . VAL B 1 72 ? -8.109 24.109 16.25 1 97.75 72 VAL B N 1
ATOM 2800 C CA . VAL B 1 72 ? -7.602 24.547 17.562 1 97.75 72 VAL B CA 1
ATOM 2801 C C . VAL B 1 72 ? -8.719 24.469 18.594 1 97.75 72 VAL B C 1
ATOM 2803 O O . VAL B 1 72 ? -9.906 24.547 18.25 1 97.75 72 VAL B O 1
ATOM 2806 N N . ALA B 1 73 ? -8.32 24.297 19.859 1 96.31 73 ALA B N 1
ATOM 2807 C CA . ALA B 1 73 ? -9.289 24.297 20.953 1 96.31 73 ALA B CA 1
ATOM 2808 C C . ALA B 1 73 ? -9.859 25.688 21.172 1 96.31 73 ALA B C 1
ATOM 2810 O O . ALA B 1 73 ? -9.133 26.688 21.109 1 96.31 73 ALA B O 1
ATOM 2811 N N . ARG B 1 74 ? -11.094 25.719 21.453 1 95.25 74 ARG B N 1
ATOM 2812 C CA . ARG B 1 74 ? -11.75 27 21.75 1 95.25 74 ARG B CA 1
ATOM 2813 C C . ARG B 1 74 ? -11.148 27.641 22.984 1 95.25 74 ARG B C 1
ATOM 2815 O O . ARG B 1 74 ? -11.047 28.875 23.062 1 95.25 74 ARG B O 1
ATOM 2822 N N . ASP B 1 75 ? -10.703 26.812 23.875 1 93.44 75 ASP B N 1
ATOM 2823 C CA . ASP B 1 75 ? -10.164 27.328 25.125 1 93.44 75 ASP B CA 1
ATOM 2824 C C . ASP B 1 75 ? -8.641 27.391 25.094 1 93.44 75 ASP B C 1
ATOM 2826 O O . ASP B 1 75 ? -7.98 27.328 26.125 1 93.44 75 ASP B O 1
ATOM 2830 N N . PHE B 1 76 ? -8.102 27.391 23.859 1 95.94 76 PHE B N 1
ATOM 2831 C CA . PHE B 1 76 ? -6.656 27.562 23.734 1 95.94 76 PHE B CA 1
ATOM 2832 C C . PHE B 1 76 ? -6.172 28.781 24.5 1 95.94 76 PHE B C 1
ATOM 2834 O O . PHE B 1 76 ? -6.75 29.859 24.391 1 95.94 76 PHE B O 1
ATOM 2841 N N . PRO B 1 77 ? -5.137 28.625 25.312 1 96.94 77 PRO B N 1
ATOM 2842 C CA . PRO B 1 77 ? -4.695 29.766 26.125 1 96.94 77 PRO B CA 1
ATOM 2843 C C . PRO B 1 77 ? -4.406 31.016 25.281 1 96.94 77 PRO B C 1
ATOM 2845 O O . PRO B 1 77 ? -3.73 30.922 24.25 1 96.94 77 PRO B O 1
ATOM 2848 N N . LYS B 1 78 ? -4.809 32.125 25.703 1 97.31 78 LYS B N 1
ATOM 2849 C CA . LYS B 1 78 ? -4.871 33.375 24.906 1 97.31 78 LYS B CA 1
ATOM 2850 C C . LYS B 1 78 ? -3.492 33.75 24.391 1 97.31 78 LYS B C 1
ATOM 2852 O O . LYS B 1 78 ? -3.344 34.094 23.219 1 97.31 78 LYS B O 1
ATOM 2857 N N . PRO B 1 79 ? -2.438 33.719 25.234 1 97.62 79 PRO B N 1
ATOM 2858 C CA . PRO B 1 79 ? -1.125 34.125 24.719 1 97.62 79 PRO B CA 1
ATOM 2859 C C . PRO B 1 79 ? -0.655 33.25 23.578 1 97.62 79 PRO B C 1
ATOM 2861 O O . PRO B 1 79 ? -0.056 33.719 22.609 1 97.62 79 PRO B O 1
ATOM 2864 N N . TRP B 1 80 ? -0.922 32.031 23.688 1 97.88 80 TRP B N 1
ATOM 2865 C CA . TRP B 1 80 ? -0.504 31.078 22.656 1 97.88 80 TRP B CA 1
ATOM 2866 C C . TRP B 1 80 ? -1.377 31.188 21.422 1 97.88 80 TRP B C 1
ATOM 2868 O O . TRP B 1 80 ? -0.885 31.078 20.297 1 97.88 80 TRP B O 1
ATOM 2878 N N . ARG B 1 81 ? -2.662 31.391 21.609 1 97.81 81 ARG B N 1
ATOM 2879 C CA . ARG B 1 81 ? -3.557 31.625 20.469 1 97.81 81 ARG B CA 1
ATOM 2880 C C . ARG B 1 81 ? -3.121 32.875 19.688 1 97.81 81 ARG B C 1
ATOM 2882 O O . ARG B 1 81 ? -3.121 32.844 18.453 1 97.81 81 ARG B O 1
ATOM 2889 N N . ARG B 1 82 ? -2.775 33.875 20.375 1 98.06 82 ARG B N 1
ATOM 2890 C CA . ARG B 1 82 ? -2.289 35.094 19.719 1 98.06 82 ARG B CA 1
ATOM 2891 C C . ARG B 1 82 ? -1.024 34.812 18.922 1 98.06 82 ARG B C 1
ATOM 2893 O O . ARG B 1 82 ? -0.861 35.312 17.812 1 98.06 82 ARG B O 1
ATOM 2900 N N . ARG B 1 83 ? -0.145 34.031 19.5 1 98.12 83 ARG B N 1
ATOM 2901 C CA . ARG B 1 83 ? 1.079 33.656 18.797 1 98.12 83 ARG B CA 1
ATOM 2902 C C . ARG B 1 83 ? 0.764 32.906 17.516 1 98.12 83 ARG B C 1
ATOM 2904 O O . ARG B 1 83 ? 1.327 33.188 16.453 1 98.12 83 ARG B O 1
ATOM 2911 N N . LEU B 1 84 ? -0.17 31.984 17.625 1 98.44 84 LEU B N 1
ATOM 2912 C CA . LEU B 1 84 ? -0.572 31.219 16.453 1 98.44 84 LEU B CA 1
ATOM 2913 C C . LEU B 1 84 ? -1.184 32.125 15.383 1 98.44 84 LEU B C 1
ATOM 2915 O O . LEU B 1 84 ? -0.835 32.031 14.203 1 98.44 84 LEU B O 1
ATOM 2919 N N . ASP B 1 85 ? -2.041 33 15.789 1 98.25 85 ASP B N 1
ATOM 2920 C CA . ASP B 1 85 ? -2.695 33.938 14.867 1 98.25 85 ASP B CA 1
ATOM 2921 C C . ASP B 1 85 ? -1.672 34.812 14.141 1 98.25 85 ASP B C 1
ATOM 2923 O O . ASP B 1 85 ? -1.78 35.031 12.93 1 98.25 85 ASP B O 1
ATOM 2927 N N . LYS B 1 86 ? -0.752 35.25 14.883 1 98.44 86 LYS B N 1
ATOM 2928 C CA . LYS B 1 86 ? 0.286 36.094 14.297 1 98.44 86 LYS B CA 1
ATOM 2929 C C . LYS B 1 86 ? 1.094 35.312 13.258 1 98.44 86 LYS B C 1
ATOM 2931 O O . LYS B 1 86 ? 1.408 35.844 12.188 1 98.44 86 LYS B O 1
ATOM 2936 N N . LEU B 1 87 ? 1.406 34.094 13.555 1 98.38 87 LEU B N 1
ATOM 2937 C CA . LEU B 1 87 ? 2.189 33.25 12.656 1 98.38 87 LEU B CA 1
ATOM 2938 C C . LEU B 1 87 ? 1.429 33 11.359 1 98.38 87 LEU B C 1
ATOM 2940 O O . LEU B 1 87 ? 2.033 32.875 10.289 1 98.38 87 LEU B O 1
ATOM 2944 N N . LEU B 1 88 ? 0.095 32.906 11.43 1 98.5 88 LEU B N 1
ATOM 2945 C CA . LEU B 1 88 ? -0.713 32.438 10.305 1 98.5 88 LEU B CA 1
ATOM 2946 C C . LEU B 1 88 ? -1.317 33.625 9.555 1 98.5 88 LEU B C 1
ATOM 2948 O O . LEU B 1 88 ? -1.906 33.438 8.484 1 98.5 88 LEU B O 1
ATOM 2952 N N . GLU B 1 89 ? -1.128 34.781 10.055 1 97.81 89 GLU B N 1
ATOM 2953 C CA . GLU B 1 89 ? -1.752 35.969 9.5 1 97.81 89 GLU B CA 1
ATOM 2954 C C . GLU B 1 89 ? -1.307 36.219 8.062 1 97.81 89 GLU B C 1
ATOM 2956 O O . GLU B 1 89 ? -0.113 36.156 7.758 1 97.81 89 GLU B O 1
ATOM 2961 N N . GLY B 1 90 ? -2.312 36.438 7.172 1 97.38 90 GLY B N 1
ATOM 2962 C CA . GLY B 1 90 ? -2.031 36.875 5.809 1 97.38 90 GLY B CA 1
ATOM 2963 C C . GLY B 1 90 ? -1.673 35.719 4.895 1 97.38 90 GLY B C 1
ATOM 2964 O O . GLY B 1 90 ? -1.429 35.906 3.701 1 97.38 90 GLY B O 1
ATOM 2965 N N . LEU B 1 91 ? -1.616 34.562 5.426 1 98.25 91 LEU B N 1
ATOM 2966 C CA . LEU B 1 91 ? -1.305 33.406 4.602 1 98.25 91 LEU B CA 1
ATOM 2967 C C . LEU B 1 91 ? -2.551 32.875 3.885 1 98.25 91 LEU B C 1
ATOM 2969 O O . LEU B 1 91 ? -3.539 32.531 4.531 1 98.25 91 LEU B O 1
ATOM 2973 N N . PRO B 1 92 ? -2.518 32.812 2.562 1 97.94 92 PRO B N 1
ATOM 2974 C CA . PRO B 1 92 ? -3.732 32.562 1.787 1 97.94 92 PRO B CA 1
ATOM 2975 C C . PRO B 1 92 ? -4.266 31.141 1.983 1 97.94 92 PRO B C 1
ATOM 2977 O O . PRO B 1 92 ? -5.461 30.891 1.819 1 97.94 92 PRO B O 1
ATOM 2980 N N . PHE B 1 93 ? -3.373 30.172 2.311 1 98.56 93 PHE B N 1
ATOM 2981 C CA . PHE B 1 93 ? -3.801 28.781 2.373 1 98.56 93 PHE B CA 1
ATOM 2982 C C . PHE B 1 93 ? -4.426 28.469 3.729 1 98.56 93 PHE B C 1
ATOM 2984 O O . PHE B 1 93 ? -4.973 27.391 3.93 1 98.56 93 PHE B O 1
ATOM 2991 N N . VAL B 1 94 ? -4.492 29.391 4.652 1 98.69 94 VAL B N 1
ATOM 2992 C CA . VAL B 1 94 ? -4.801 29.094 6.051 1 98.69 94 VAL B CA 1
ATOM 2993 C C . VAL B 1 94 ? -6.301 29.25 6.289 1 98.69 94 VAL B C 1
ATOM 2995 O O . VAL B 1 94 ? -6.902 30.25 5.883 1 98.69 94 VAL B O 1
ATOM 2998 N N . GLN B 1 95 ? -6.84 28.281 6.98 1 98.44 95 GLN B N 1
ATOM 2999 C CA . GLN B 1 95 ? -8.148 28.391 7.621 1 98.44 95 GLN B CA 1
ATOM 3000 C C . GLN B 1 95 ? -8.086 27.922 9.078 1 98.44 95 GLN B C 1
ATOM 3002 O O . GLN B 1 95 ? -7.801 26.766 9.344 1 98.44 95 GLN B O 1
ATOM 3007 N N . ILE B 1 96 ? -8.367 28.812 9.977 1 98.31 96 ILE B N 1
ATOM 3008 C CA . ILE B 1 96 ? -8.398 28.438 11.391 1 98.31 96 ILE B CA 1
ATOM 3009 C C . ILE B 1 96 ? -9.82 28.047 11.789 1 98.31 96 ILE B C 1
ATOM 3011 O O . ILE B 1 96 ? -10.773 28.781 11.5 1 98.31 96 ILE B O 1
ATOM 3015 N N . VAL B 1 97 ? -9.984 26.922 12.383 1 98.44 97 VAL B N 1
ATOM 3016 C CA . VAL B 1 97 ? -11.273 26.453 12.898 1 98.44 97 VAL B CA 1
ATOM 3017 C C . VAL B 1 97 ? -11.156 26.172 14.391 1 98.44 97 VAL B C 1
ATOM 3019 O O . VAL B 1 97 ? -10.273 25.422 14.828 1 98.44 97 VAL B O 1
ATOM 3022 N N . GLU B 1 98 ? -12.016 26.781 15.18 1 97.75 98 GLU B N 1
ATOM 3023 C CA . GLU B 1 98 ? -12.055 26.547 16.625 1 97.75 98 GLU B CA 1
ATOM 3024 C C . GLU B 1 98 ? -13.219 25.641 17 1 97.75 98 GLU B C 1
ATOM 3026 O O . GLU B 1 98 ? -14.328 25.781 16.484 1 97.75 98 GLU B O 1
ATOM 3031 N N . LYS B 1 99 ? -12.891 24.672 17.812 1 97.19 99 LYS B N 1
ATOM 3032 C CA . LYS B 1 99 ? -13.922 23.781 18.312 1 97.19 99 LYS B CA 1
ATOM 3033 C C . LYS B 1 99 ? -13.812 23.578 19.812 1 97.19 99 LYS B C 1
ATOM 3035 O O . LYS B 1 99 ? -12.719 23.641 20.375 1 97.19 99 LYS B O 1
ATOM 3040 N N . PRO B 1 100 ? -14.977 23.438 20.516 1 96.06 100 PRO B N 1
ATOM 3041 C CA . PRO B 1 100 ? -14.922 22.984 21.906 1 96.06 100 PRO B CA 1
ATOM 3042 C C . PRO B 1 100 ? -14.453 21.547 22.047 1 96.06 100 PRO B C 1
ATOM 3044 O O . PRO B 1 100 ? -14.297 20.844 21.047 1 96.06 100 PRO B O 1
ATOM 3047 N N . PRO B 1 101 ? -14.109 21.172 23.297 1 94.31 101 PRO B N 1
ATOM 3048 C CA . PRO B 1 101 ? -13.82 19.734 23.469 1 94.31 101 PRO B CA 1
ATOM 3049 C C . PRO B 1 101 ? -14.914 18.844 22.891 1 94.31 101 PRO B C 1
ATOM 3051 O O . PRO B 1 101 ? -16.094 19.062 23.156 1 94.31 101 PRO B O 1
ATOM 3054 N N . MET B 1 102 ? -14.555 17.938 22.078 1 93.5 102 MET B N 1
ATOM 3055 C CA . MET B 1 102 ? -15.523 17.031 21.469 1 93.5 102 MET B CA 1
ATOM 3056 C C . MET B 1 102 ? -14.836 15.781 20.922 1 93.5 102 MET B C 1
ATOM 3058 O O . MET B 1 102 ? -13.617 15.633 21.047 1 93.5 102 MET B O 1
ATOM 3062 N N . ASN B 1 103 ? -15.711 14.891 20.406 1 92.94 103 ASN B N 1
ATOM 3063 C CA . ASN B 1 103 ? -15.156 13.695 19.781 1 92.94 103 ASN B CA 1
ATOM 3064 C C . ASN B 1 103 ? -14.156 14.055 18.688 1 92.94 103 ASN B C 1
ATOM 3066 O O . ASN B 1 103 ? -14.391 14.969 17.891 1 92.94 103 ASN B O 1
ATOM 3070 N N . HIS B 1 104 ? -13.086 13.32 18.719 1 93.44 104 HIS B N 1
ATOM 3071 C CA . HIS B 1 104 ? -11.961 13.617 17.844 1 93.44 104 HIS B CA 1
ATOM 3072 C C . HIS B 1 104 ? -12.398 13.703 16.375 1 93.44 104 HIS B C 1
ATOM 3074 O O . HIS B 1 104 ? -12.242 14.742 15.742 1 93.44 104 HIS B O 1
ATOM 3080 N N . TYR B 1 105 ? -12.953 12.633 15.875 1 95.31 105 TYR B N 1
ATOM 3081 C CA . TYR B 1 105 ? -13.289 12.609 14.461 1 95.31 105 TYR B CA 1
ATOM 3082 C C . TYR B 1 105 ? -14.438 13.562 14.148 1 95.31 105 TYR B C 1
ATOM 3084 O O . TYR B 1 105 ? -14.469 14.18 13.086 1 95.31 105 TYR B O 1
ATOM 3092 N N . GLN B 1 106 ? -15.367 13.688 15.016 1 95.38 106 GLN B N 1
ATOM 3093 C CA . GLN B 1 106 ? -16.453 14.641 14.797 1 95.38 106 GLN B CA 1
ATOM 3094 C C . GLN B 1 106 ? -15.914 16.047 14.602 1 95.38 106 GLN B C 1
ATOM 3096 O O . GLN B 1 106 ? -16.359 16.766 13.695 1 95.38 106 GLN B O 1
ATOM 3101 N N . GLY B 1 107 ? -15.016 16.453 15.477 1 96.19 107 GLY B N 1
ATOM 3102 C CA . GLY B 1 107 ? -14.406 17.766 15.328 1 96.19 107 GLY B CA 1
ATOM 3103 C C . GLY B 1 107 ? -13.703 17.953 14 1 96.19 107 GLY B C 1
ATOM 3104 O O . GLY B 1 107 ? -13.836 19 13.359 1 96.19 107 GLY B O 1
ATOM 3105 N N . ILE B 1 108 ? -13.031 16.938 13.57 1 97.62 108 ILE B N 1
ATOM 3106 C CA . ILE B 1 108 ? -12.289 16.984 12.312 1 97.62 108 ILE B CA 1
ATOM 3107 C C . ILE B 1 108 ? -13.266 17.062 11.141 1 97.62 108 ILE B C 1
ATOM 3109 O O . ILE B 1 108 ? -13.086 17.859 10.227 1 97.62 108 ILE B O 1
ATOM 3113 N N . ARG B 1 109 ? -14.266 16.234 11.164 1 97.5 109 ARG B N 1
ATOM 3114 C CA . ARG B 1 109 ? -15.273 16.234 10.109 1 97.5 109 ARG B CA 1
ATOM 3115 C C . ARG B 1 109 ? -15.93 17.594 9.977 1 97.5 109 ARG B C 1
ATOM 3117 O O . ARG B 1 109 ? -16.125 18.094 8.859 1 97.5 109 ARG B O 1
ATOM 3124 N N . GLU B 1 110 ? -16.266 18.188 11.086 1 97.69 110 GLU B N 1
ATOM 3125 C CA . GLU B 1 110 ? -16.891 19.5 11.062 1 97.69 110 GLU B CA 1
ATOM 3126 C C . GLU B 1 110 ? -15.938 20.562 10.531 1 97.69 110 GLU B C 1
ATOM 3128 O O . GLU B 1 110 ? -16.359 21.5 9.852 1 97.69 110 GLU B O 1
ATOM 3133 N N . ALA B 1 111 ? -14.695 20.438 10.898 1 98.38 111 ALA B N 1
ATOM 3134 C CA . ALA B 1 111 ? -13.695 21.375 10.406 1 98.38 111 ALA B CA 1
ATOM 3135 C C . ALA B 1 111 ? -13.578 21.297 8.883 1 98.38 111 ALA B C 1
ATOM 3137 O O . ALA B 1 111 ? -13.586 22.328 8.203 1 98.38 111 ALA B O 1
ATOM 3138 N N . PHE B 1 112 ? -13.508 20.078 8.328 1 98.44 112 PHE B N 1
ATOM 3139 C CA . PHE B 1 112 ? -13.438 19.906 6.879 1 98.44 112 PHE B CA 1
ATOM 3140 C C . PHE B 1 112 ? -14.68 20.484 6.207 1 98.44 112 PHE B C 1
ATOM 3142 O O . PHE B 1 112 ? -14.594 21.031 5.105 1 98.44 112 PHE B O 1
ATOM 3149 N N . ALA B 1 113 ? -15.828 20.391 6.832 1 97.44 113 ALA B N 1
ATOM 3150 C CA . ALA B 1 113 ? -17.094 20.859 6.27 1 97.44 113 ALA B CA 1
ATOM 3151 C C . ALA B 1 113 ? -17.109 22.375 6.145 1 97.44 113 ALA B C 1
ATOM 3153 O O . ALA B 1 113 ? -17.922 22.938 5.406 1 97.44 113 ALA B O 1
ATOM 3154 N N . GLU B 1 114 ? -16.219 23.031 6.855 1 97.56 114 GLU B N 1
ATOM 3155 C CA . GLU B 1 114 ? -16.188 24.484 6.812 1 97.56 114 GLU B CA 1
ATOM 3156 C C . GLU B 1 114 ? -15.469 24.984 5.559 1 97.56 114 GLU B C 1
ATOM 3158 O O . GLU B 1 114 ? -15.523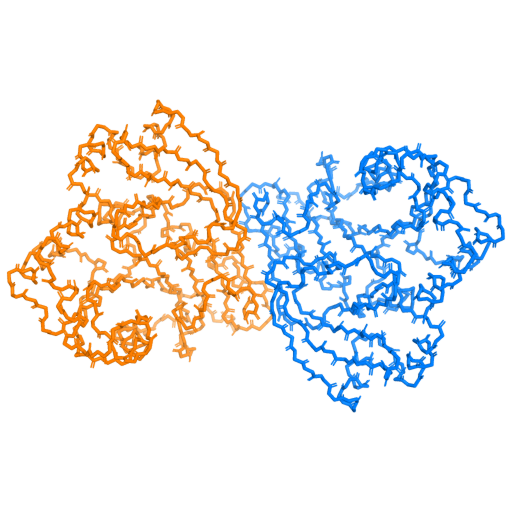 26.172 5.238 1 97.56 114 GLU B O 1
ATOM 3163 N N . VAL B 1 115 ? -14.797 24.156 4.828 1 98.12 115 VAL B N 1
ATOM 3164 C CA . VAL B 1 115 ? -14.188 24.531 3.553 1 98.12 115 VAL B CA 1
ATOM 3165 C C . VAL B 1 115 ? -15.188 24.281 2.42 1 98.12 115 VAL B C 1
ATOM 3167 O O . VAL B 1 115 ? -15.555 23.141 2.141 1 98.12 115 VAL B O 1
ATOM 3170 N N . PRO B 1 116 ? -15.609 25.344 1.788 1 97.25 116 PRO B N 1
ATOM 3171 C CA . PRO B 1 116 ? -16.594 25.172 0.718 1 97.25 116 PRO B CA 1
ATOM 3172 C C . PRO B 1 116 ? -16.078 24.297 -0.427 1 97.25 116 PRO B C 1
ATOM 3174 O O . PRO B 1 116 ? -14.906 24.391 -0.793 1 97.25 116 PRO B O 1
ATOM 3177 N N . SER B 1 117 ? -16.984 23.469 -0.919 1 96.81 117 SER B N 1
ATOM 3178 C CA . SER B 1 117 ? -16.609 22.562 -2.004 1 96.81 117 SER B CA 1
ATOM 3179 C C . SER B 1 117 ? -17.328 22.922 -3.297 1 96.81 117 SER B C 1
ATOM 3181 O O . SER B 1 117 ? -17.25 22.203 -4.285 1 96.81 117 SER B O 1
ATOM 3183 N N . ALA B 1 118 ? -18.078 24.031 -3.32 1 96.44 118 ALA B N 1
ATOM 3184 C CA . ALA B 1 118 ? -18.781 24.453 -4.527 1 96.44 118 ALA B CA 1
ATOM 3185 C C . ALA B 1 118 ? -17.812 24.594 -5.703 1 96.44 118 ALA B C 1
ATOM 3187 O O . ALA B 1 118 ? -16.75 25.203 -5.566 1 96.44 118 ALA B O 1
ATOM 3188 N N . GLY B 1 119 ? -18.219 24.094 -6.809 1 97.19 119 GLY B N 1
ATOM 3189 C CA . GLY B 1 119 ? -17.422 24.203 -8.016 1 97.19 119 GLY B CA 1
ATOM 3190 C C . GLY B 1 119 ? -16.422 23.078 -8.18 1 97.19 119 GLY B C 1
ATOM 3191 O O . GLY B 1 119 ? -15.781 22.953 -9.227 1 97.19 119 GLY B O 1
ATOM 3192 N N . PHE B 1 120 ? -16.25 22.328 -7.199 1 98.31 120 PHE B N 1
ATOM 3193 C CA . PHE B 1 120 ? -15.336 21.188 -7.27 1 98.31 120 PHE B CA 1
ATOM 3194 C C . PHE B 1 120 ? -16.109 19.875 -7.398 1 98.31 120 PHE B C 1
ATOM 3196 O O . PHE B 1 120 ? -17.234 19.766 -6.883 1 98.31 120 PHE B O 1
ATOM 3203 N N . THR B 1 121 ? -15.547 18.938 -8.109 1 98.25 121 THR B N 1
ATOM 3204 C CA . THR B 1 121 ? -16.141 17.609 -8.211 1 98.25 121 THR B CA 1
ATOM 3205 C C . THR B 1 121 ? -15.531 16.672 -7.164 1 98.25 121 THR B C 1
ATOM 3207 O O . THR B 1 121 ? -16.188 15.719 -6.723 1 98.25 121 THR B O 1
ATOM 3210 N N . HIS B 1 122 ? -14.273 16.969 -6.746 1 98.69 122 HIS B N 1
ATOM 3211 C CA . HIS B 1 122 ? -13.539 16.125 -5.816 1 98.69 122 HIS B CA 1
ATOM 3212 C C . HIS B 1 122 ? -12.758 16.953 -4.809 1 98.69 122 HIS B C 1
ATOM 3214 O O . HIS B 1 122 ? -12.5 18.141 -5.039 1 98.69 122 HIS B O 1
ATOM 3220 N N . ARG B 1 123 ? -12.461 16.359 -3.713 1 98.81 123 ARG B N 1
ATOM 3221 C CA . ARG B 1 123 ? -11.578 16.891 -2.688 1 98.81 123 ARG B CA 1
ATOM 3222 C C . ARG B 1 123 ? -10.516 15.875 -2.281 1 98.81 123 ARG B C 1
ATOM 3224 O O . ARG B 1 123 ? -10.828 14.703 -2.053 1 98.81 123 ARG B O 1
ATOM 3231 N N . THR B 1 124 ? -9.305 16.297 -2.312 1 98.94 124 THR B N 1
ATOM 3232 C CA . THR B 1 124 ? -8.211 15.523 -1.718 1 98.94 124 THR B CA 1
ATOM 3233 C C . THR B 1 124 ? -7.871 16.062 -0.33 1 98.94 124 THR B C 1
ATOM 3235 O O . THR B 1 124 ? -7.344 17.172 -0.198 1 98.94 124 THR B O 1
ATOM 3238 N N . SER B 1 125 ? -8.195 15.273 0.681 1 98.94 125 SER B N 1
ATOM 3239 C CA . SER B 1 125 ? -7.828 15.625 2.049 1 98.94 125 SER B CA 1
ATOM 3240 C C . SER B 1 125 ? -6.5 14.992 2.443 1 98.94 125 SER B C 1
ATOM 3242 O O . SER B 1 125 ? -6.223 13.844 2.082 1 98.94 125 SER B O 1
ATOM 3244 N N . PHE B 1 126 ? -5.621 15.734 3.125 1 98.88 126 PHE B N 1
ATOM 3245 C CA . PHE B 1 126 ? -4.375 15.156 3.609 1 98.88 126 PHE B CA 1
ATOM 3246 C C . PHE B 1 126 ? -4.16 15.492 5.082 1 98.88 126 PHE B C 1
ATOM 3248 O O . PHE B 1 126 ? -4.727 16.453 5.594 1 98.88 126 PHE B O 1
ATOM 3255 N N . ARG B 1 127 ? -3.416 14.688 5.777 1 98 127 ARG B N 1
ATOM 3256 C CA . ARG B 1 127 ? -3.148 14.898 7.199 1 98 127 ARG B CA 1
ATOM 3257 C C . ARG B 1 127 ? -1.692 15.289 7.43 1 98 127 ARG B C 1
ATOM 3259 O O . ARG B 1 127 ? -0.799 14.828 6.719 1 98 127 ARG B O 1
ATOM 3266 N N . LEU B 1 128 ? -1.453 16.078 8.344 1 98.25 128 LEU B N 1
ATOM 3267 C CA . LEU B 1 128 ? -0.135 16.547 8.758 1 98.25 128 LEU B CA 1
ATOM 3268 C C . LEU B 1 128 ? -0.14 16.953 10.234 1 98.25 128 LEU B C 1
ATOM 3270 O O . LEU B 1 128 ? -1.083 17.578 10.703 1 98.25 128 LEU B O 1
ATOM 3274 N N . ASP B 1 129 ? 0.873 16.531 10.992 1 96.62 129 ASP B N 1
ATOM 3275 C CA . ASP B 1 129 ? 1.033 16.984 12.367 1 96.62 129 ASP B CA 1
ATOM 3276 C C . ASP B 1 129 ? 1.824 18.297 12.422 1 96.62 129 ASP B C 1
ATOM 3278 O O . ASP B 1 129 ? 2.584 18.609 11.5 1 96.62 129 ASP B O 1
ATOM 3282 N N . ASP B 1 130 ? 1.705 18.984 13.516 1 96.81 130 ASP B N 1
ATOM 3283 C CA . ASP B 1 130 ? 2.24 20.344 13.609 1 96.81 130 ASP B CA 1
ATOM 3284 C C . ASP B 1 130 ? 3.744 20.312 13.875 1 96.81 130 ASP B C 1
ATOM 3286 O O . ASP B 1 130 ? 4.391 21.375 13.914 1 96.81 130 ASP B O 1
ATOM 3290 N N . ASP B 1 131 ? 4.332 19.109 13.992 1 95.25 131 ASP B N 1
ATOM 3291 C CA . ASP B 1 131 ? 5.766 19.031 14.266 1 95.25 131 ASP B CA 1
ATOM 3292 C C . ASP B 1 131 ? 6.496 18.297 13.133 1 95.25 131 ASP B C 1
ATOM 3294 O O . ASP B 1 131 ? 7.688 18.016 13.242 1 95.25 131 ASP B O 1
ATOM 3298 N N . ASP B 1 132 ? 5.781 17.969 12.055 1 97.25 132 ASP B N 1
ATOM 3299 C CA . ASP B 1 132 ? 6.359 17.312 10.891 1 97.25 132 ASP B CA 1
ATOM 3300 C C . ASP B 1 132 ? 6.312 18.219 9.664 1 97.25 132 ASP B C 1
ATOM 3302 O O . ASP B 1 132 ? 5.789 19.328 9.727 1 97.25 132 ASP B O 1
ATOM 3306 N N . ALA B 1 133 ? 6.965 17.734 8.555 1 98.5 133 ALA B N 1
ATOM 3307 C CA . ALA B 1 133 ? 6.992 18.547 7.348 1 98.5 133 ALA B CA 1
ATOM 3308 C C . ALA B 1 133 ? 6.777 17.703 6.102 1 98.5 133 ALA B C 1
ATOM 3310 O O . ALA B 1 133 ? 7.027 16.484 6.121 1 98.5 133 ALA B O 1
ATOM 3311 N N . VAL B 1 134 ? 6.25 18.297 5.102 1 98.81 134 VAL B N 1
ATOM 3312 C CA . VAL B 1 134 ? 6.219 17.766 3.744 1 98.81 134 VAL B CA 1
ATOM 3313 C C . VAL B 1 134 ? 7.188 18.547 2.857 1 98.81 134 VAL B C 1
ATOM 3315 O O . VAL B 1 134 ? 7.551 19.672 3.172 1 98.81 134 VAL B O 1
ATOM 3318 N N . ASN B 1 135 ? 7.613 17.906 1.774 1 98.81 135 ASN B N 1
ATOM 3319 C CA . ASN B 1 135 ? 8.602 18.578 0.938 1 98.81 135 ASN B CA 1
ATOM 3320 C C . ASN B 1 135 ? 7.98 19.719 0.138 1 98.81 135 ASN B C 1
ATOM 3322 O O . ASN B 1 135 ? 6.766 19.922 0.176 1 98.81 135 ASN B O 1
ATOM 3326 N N . LEU B 1 136 ? 8.766 20.453 -0.613 1 98.88 136 LEU B N 1
ATOM 3327 C CA . LEU B 1 136 ? 8.391 21.734 -1.21 1 98.88 136 LEU B CA 1
ATOM 3328 C C . LEU B 1 136 ? 7.441 21.516 -2.387 1 98.88 136 LEU B C 1
ATOM 3330 O O . LEU B 1 136 ? 6.734 22.453 -2.789 1 98.88 136 LEU B O 1
ATOM 3334 N N . THR B 1 137 ? 7.363 20.359 -2.955 1 98.75 137 THR B N 1
ATOM 3335 C CA . THR B 1 137 ? 6.535 20.109 -4.129 1 98.75 137 THR B CA 1
ATOM 3336 C C . THR B 1 137 ? 5.344 19.219 -3.773 1 98.75 137 THR B C 1
ATOM 3338 O O . THR B 1 137 ? 4.688 18.672 -4.66 1 98.75 137 THR B O 1
ATOM 3341 N N . PHE B 1 138 ? 5.109 19.031 -2.494 1 98.81 138 PHE B N 1
ATOM 3342 C CA . PHE B 1 138 ? 4.109 18.078 -2.008 1 98.81 138 PHE B CA 1
ATOM 3343 C C . PHE B 1 138 ? 2.748 18.375 -2.629 1 98.81 138 PHE B C 1
ATOM 3345 O O . PHE B 1 138 ? 2.115 17.484 -3.197 1 98.81 138 PHE B O 1
ATOM 3352 N N . ILE B 1 139 ? 2.279 19.594 -2.596 1 98.94 139 ILE B N 1
ATOM 3353 C CA . ILE B 1 139 ? 0.95 19.922 -3.096 1 98.94 139 ILE B CA 1
ATOM 3354 C C . ILE B 1 139 ? 0.885 19.672 -4.602 1 98.94 139 ILE B C 1
ATOM 3356 O O . ILE B 1 139 ? -0.083 19.094 -5.098 1 98.94 139 ILE B O 1
ATOM 3360 N N . ALA B 1 140 ? 1.896 20.125 -5.316 1 98.81 140 ALA B N 1
ATOM 3361 C CA . ALA B 1 140 ? 1.937 19.891 -6.762 1 98.81 140 ALA B CA 1
ATOM 3362 C C . ALA B 1 140 ? 1.912 18.406 -7.086 1 98.81 140 ALA B C 1
ATOM 3364 O O . ALA B 1 140 ? 1.175 17.969 -7.977 1 98.81 140 ALA B O 1
ATOM 3365 N N . THR B 1 141 ? 2.736 17.672 -6.371 1 98.44 141 THR B N 1
ATOM 3366 C CA . THR B 1 141 ? 2.797 16.234 -6.578 1 98.44 141 THR B CA 1
ATOM 3367 C C . THR B 1 141 ? 1.445 15.586 -6.281 1 98.44 141 THR B C 1
ATOM 3369 O O . THR B 1 141 ? 0.955 14.773 -7.066 1 98.44 141 THR B O 1
ATOM 3372 N N . LEU B 1 142 ? 0.872 15.977 -5.168 1 98.75 142 LEU B N 1
ATOM 3373 C CA . LEU B 1 142 ? -0.418 15.43 -4.758 1 98.75 142 LEU B CA 1
ATOM 3374 C C . LEU B 1 142 ? -1.492 15.742 -5.797 1 98.75 142 LEU B C 1
ATOM 3376 O O . LEU B 1 142 ? -2.303 14.875 -6.137 1 98.75 142 LEU B O 1
ATOM 3380 N N . ARG B 1 143 ? -1.518 16.969 -6.277 1 98.75 143 ARG B N 1
ATOM 3381 C CA . ARG B 1 143 ? -2.473 17.375 -7.305 1 98.75 143 ARG B CA 1
ATOM 3382 C C . ARG B 1 143 ? -2.334 16.516 -8.555 1 98.75 143 ARG B C 1
ATOM 3384 O O . ARG B 1 143 ? -3.328 16 -9.078 1 98.75 143 ARG B O 1
ATOM 3391 N N . GLY B 1 144 ? -1.146 16.359 -9.031 1 98 144 GLY B N 1
ATOM 3392 C CA . GLY B 1 144 ? -0.902 15.523 -10.195 1 98 144 GLY B CA 1
ATOM 3393 C C . GLY B 1 144 ? -1.304 14.078 -10 1 98 144 GLY B C 1
ATOM 3394 O O . GLY B 1 144 ? -1.966 13.484 -10.852 1 98 144 GLY B O 1
ATOM 3395 N N . LEU B 1 145 ? -0.934 13.484 -8.875 1 98.38 145 LEU B N 1
ATOM 3396 C CA . LEU B 1 145 ? -1.257 12.094 -8.586 1 98.38 145 LEU B CA 1
ATOM 3397 C C . LEU B 1 145 ? -2.766 11.898 -8.477 1 98.38 145 LEU B C 1
ATOM 3399 O O . LEU B 1 145 ? -3.303 10.898 -8.961 1 98.38 145 LEU B O 1
ATOM 3403 N N . ALA B 1 146 ? -3.402 12.836 -7.797 1 98.62 146 ALA B N 1
ATOM 3404 C CA . ALA B 1 146 ? -4.852 12.734 -7.633 1 98.62 146 ALA B CA 1
ATOM 3405 C C . ALA B 1 146 ? -5.551 12.625 -8.984 1 98.62 146 ALA B C 1
ATOM 3407 O O . ALA B 1 146 ? -6.43 11.781 -9.172 1 98.62 146 ALA B O 1
ATOM 3408 N N . ALA B 1 147 ? -5.148 13.438 -9.891 1 97.94 147 ALA B N 1
ATOM 3409 C CA . ALA B 1 147 ? -5.758 13.422 -11.219 1 97.94 147 ALA B CA 1
ATOM 3410 C C . ALA B 1 147 ? -5.504 12.086 -11.922 1 97.94 147 ALA B C 1
ATOM 3412 O O . ALA B 1 147 ? -6.406 11.531 -12.547 1 97.94 147 ALA B O 1
ATOM 3413 N N . LYS B 1 148 ? -4.355 11.625 -11.828 1 97.62 148 LYS B N 1
ATOM 3414 C CA . LYS B 1 148 ? -3.969 10.406 -12.531 1 97.62 148 LYS B CA 1
ATOM 3415 C C . LYS B 1 148 ? -4.633 9.18 -11.914 1 97.62 148 LYS B C 1
ATOM 3417 O O . LYS B 1 148 ? -5.156 8.328 -12.633 1 97.62 148 LYS B O 1
ATOM 3422 N N . VAL B 1 149 ? -4.652 9.078 -10.539 1 98.12 149 VAL B N 1
ATOM 3423 C CA . VAL B 1 149 ? -5.195 7.875 -9.914 1 98.12 149 VAL B CA 1
ATOM 3424 C C . VAL B 1 149 ? -6.719 7.879 -10.016 1 98.12 149 VAL B C 1
ATOM 3426 O O . VAL B 1 149 ? -7.352 6.82 -10 1 98.12 149 VAL B O 1
ATOM 3429 N N . HIS B 1 150 ? -7.293 9.031 -10.141 1 97.5 150 HIS B N 1
ATOM 3430 C CA . HIS B 1 150 ? -8.734 9.148 -10.312 1 97.5 150 HIS B CA 1
ATOM 3431 C C . HIS B 1 150 ? -9.211 8.359 -11.523 1 97.5 150 HIS B C 1
ATOM 3433 O O . HIS B 1 150 ? -10.336 7.852 -11.539 1 97.5 150 HIS B O 1
ATOM 3439 N N . ALA B 1 151 ? -8.391 8.164 -12.453 1 95.31 151 ALA B N 1
ATOM 3440 C CA . ALA B 1 151 ? -8.766 7.559 -13.727 1 95.31 151 ALA B CA 1
ATOM 3441 C C . ALA B 1 151 ? -8.672 6.039 -13.656 1 95.31 151 ALA B C 1
ATOM 3443 O O . ALA B 1 151 ? -9.039 5.344 -14.609 1 95.31 151 ALA B O 1
ATOM 3444 N N . ILE B 1 152 ? -8.328 5.461 -12.539 1 96.31 152 ILE B N 1
ATOM 3445 C CA . ILE B 1 152 ? -7.996 4.043 -12.5 1 96.31 152 ILE B CA 1
ATOM 3446 C C . ILE B 1 152 ? -9.258 3.223 -12.234 1 96.31 152 ILE B C 1
ATOM 3448 O O . ILE B 1 152 ? -9.617 2.352 -13.031 1 96.31 152 ILE B O 1
ATOM 3452 N N . PRO B 1 153 ? -9.93 3.461 -11.133 1 93.88 153 PRO B N 1
ATOM 3453 C CA . PRO B 1 153 ? -11.102 2.613 -10.883 1 93.88 153 PRO B CA 1
ATOM 3454 C C . PRO B 1 153 ? -12.273 2.941 -11.805 1 93.88 153 PRO B C 1
ATOM 34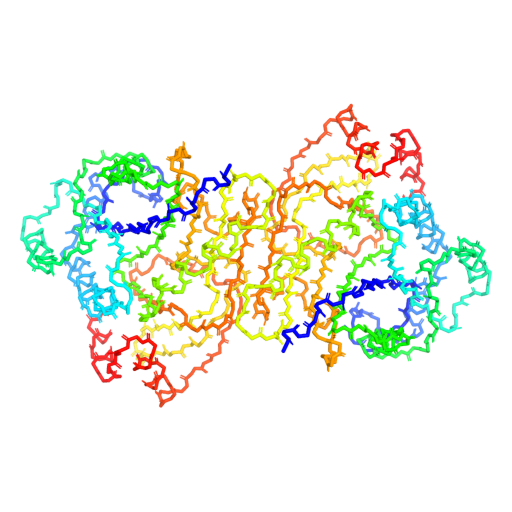56 O O . PRO B 1 153 ? -12.406 4.082 -12.258 1 93.88 153 PRO B O 1
ATOM 3459 N N . ASP B 1 154 ? -13.094 1.979 -11.992 1 89.31 154 ASP B N 1
ATOM 3460 C CA . ASP B 1 154 ? -14.297 2.191 -12.789 1 89.31 154 ASP B CA 1
ATOM 3461 C C . ASP B 1 154 ? -15.352 2.961 -12.008 1 89.31 154 ASP B C 1
ATOM 3463 O O . ASP B 1 154 ? -16.141 3.711 -12.586 1 89.31 154 ASP B O 1
ATOM 3467 N N . LYS B 1 155 ? -15.336 2.777 -10.727 1 91.56 155 LYS B N 1
ATOM 3468 C CA . LYS B 1 155 ? -16.266 3.475 -9.844 1 91.56 155 LYS B CA 1
ATOM 3469 C C . LYS B 1 155 ? -15.602 4.684 -9.188 1 91.56 155 LYS B C 1
ATOM 3471 O O . LYS B 1 155 ? -14.422 4.633 -8.836 1 91.56 155 LYS B O 1
ATOM 3476 N N . ASP B 1 156 ? -16.438 5.695 -9.055 1 94 156 ASP B N 1
ATOM 3477 C CA . ASP B 1 156 ? -15.961 6.914 -8.414 1 94 156 ASP B CA 1
ATOM 3478 C C . ASP B 1 156 ? -15.977 6.777 -6.895 1 94 156 ASP B C 1
ATOM 3480 O O . ASP B 1 156 ? -16.891 7.281 -6.234 1 94 156 ASP B O 1
ATOM 3484 N N . GLU B 1 157 ? -15.039 6.09 -6.289 1 94.88 157 GLU B N 1
ATOM 3485 C CA . GLU B 1 157 ? -14.867 5.84 -4.859 1 94.88 157 GLU B CA 1
ATOM 3486 C C . GLU B 1 157 ? -13.586 6.48 -4.332 1 94.88 157 GLU B C 1
ATOM 3488 O O . GLU B 1 157 ? -12.695 6.816 -5.105 1 94.88 157 GLU B O 1
ATOM 3493 N N . PRO B 1 158 ? -13.547 6.688 -3.025 1 98.19 158 PRO B N 1
ATOM 3494 C CA . PRO B 1 158 ? -12.336 7.289 -2.465 1 98.19 158 PRO B CA 1
ATOM 3495 C C . PRO B 1 158 ? -11.086 6.469 -2.76 1 98.19 158 PRO B C 1
ATOM 3497 O O . PRO B 1 158 ? -11.148 5.238 -2.824 1 98.19 158 PRO B O 1
ATOM 3500 N N . ILE B 1 159 ? -10.008 7.164 -2.979 1 98.69 159 ILE B N 1
ATOM 3501 C CA . ILE B 1 159 ? -8.711 6.562 -3.26 1 98.69 159 ILE B CA 1
ATOM 3502 C C . ILE B 1 159 ? -7.664 7.129 -2.303 1 98.69 159 ILE B C 1
ATOM 3504 O O . ILE B 1 159 ? -7.562 8.344 -2.131 1 98.69 159 ILE B O 1
ATOM 3508 N N . GLY B 1 160 ? -6.945 6.203 -1.646 1 98.69 160 GLY B N 1
ATOM 3509 C CA . GLY B 1 160 ? -5.832 6.633 -0.815 1 98.69 160 GLY B CA 1
ATOM 3510 C C . GLY B 1 160 ? -4.586 6.957 -1.614 1 98.69 160 GLY B C 1
ATOM 3511 O O . GLY B 1 160 ? -4.285 6.293 -2.607 1 98.69 160 GLY B O 1
ATOM 3512 N N . ILE B 1 161 ? -3.855 7.961 -1.229 1 98.88 161 ILE B N 1
ATOM 3513 C CA . ILE B 1 161 ? -2.535 8.312 -1.739 1 98.88 161 ILE B CA 1
ATOM 3514 C C . ILE B 1 161 ? -1.556 8.469 -0.578 1 98.88 161 ILE B C 1
ATOM 3516 O O . ILE B 1 161 ? -1.777 9.273 0.326 1 98.88 161 ILE B O 1
ATOM 3520 N N . SER B 1 162 ? -0.538 7.652 -0.61 1 98.25 162 SER B N 1
ATOM 3521 C CA . SER B 1 162 ? 0.46 7.746 0.45 1 98.25 162 SER B CA 1
ATOM 3522 C C . SER B 1 162 ? 1.858 7.949 -0.123 1 98.25 162 SER B C 1
ATOM 3524 O O . SER B 1 162 ? 2.127 7.57 -1.265 1 98.25 162 SER B O 1
ATOM 3526 N N . PHE B 1 163 ? 2.705 8.57 0.625 1 97.94 163 PHE B N 1
ATOM 3527 C CA . PHE B 1 163 ? 4.121 8.75 0.338 1 97.94 163 PHE B CA 1
ATOM 3528 C C . PHE B 1 163 ? 4.98 7.98 1.333 1 97.94 163 PHE B C 1
ATOM 3530 O O . PHE B 1 163 ? 4.98 8.281 2.527 1 97.94 163 PHE B O 1
ATOM 3537 N N . ASN B 1 164 ? 5.738 7.047 0.809 1 96.06 164 ASN B N 1
ATOM 3538 C CA . ASN B 1 164 ? 6.328 6.078 1.725 1 96.06 164 ASN B CA 1
ATOM 3539 C C . ASN B 1 164 ? 7.801 6.383 1.991 1 96.06 164 ASN B C 1
ATOM 3541 O O . ASN B 1 164 ? 8.406 5.809 2.9 1 96.06 164 ASN B O 1
ATOM 3545 N N . ARG B 1 165 ? 8.375 7.383 1.323 1 96.88 165 ARG B N 1
ATOM 3546 C CA . ARG B 1 165 ? 9.781 7.734 1.527 1 96.88 165 ARG B CA 1
ATOM 3547 C C . ARG B 1 165 ? 9.906 9.094 2.211 1 96.88 165 ARG B C 1
ATOM 3549 O O . ARG B 1 165 ? 9.203 10.039 1.86 1 96.88 165 ARG B O 1
ATOM 3556 N N . GLY B 1 166 ? 10.766 9.109 3.137 1 97.5 166 GLY B N 1
ATOM 3557 C CA . GLY B 1 166 ? 11.023 10.367 3.826 1 97.5 166 GLY B CA 1
ATOM 3558 C C . GLY B 1 166 ? 12.289 10.344 4.664 1 97.5 166 GLY B C 1
ATOM 3559 O O . GLY B 1 166 ? 13.141 9.477 4.477 1 97.5 166 GLY B O 1
ATOM 3560 N N . LEU B 1 167 ? 12.492 11.398 5.402 1 97.31 167 LEU B N 1
ATOM 3561 C CA . LEU B 1 167 ? 13.625 11.594 6.309 1 97.31 167 LEU B CA 1
ATOM 3562 C C . LEU B 1 167 ? 13.148 11.664 7.758 1 97.31 167 LEU B C 1
ATOM 3564 O O . LEU B 1 167 ? 12.18 12.359 8.062 1 97.31 167 LEU B O 1
ATOM 3568 N N . TYR B 1 168 ? 13.773 10.875 8.578 1 95.44 168 TYR B N 1
ATOM 3569 C CA . TYR B 1 168 ? 13.562 10.977 10.023 1 95.44 168 TYR B CA 1
ATOM 3570 C C . TYR B 1 168 ? 14.656 11.82 10.672 1 95.44 168 TYR B C 1
ATOM 3572 O O . TYR B 1 168 ? 15.836 11.633 10.398 1 95.44 168 TYR B O 1
ATOM 3580 N N . LEU B 1 169 ? 14.211 12.688 11.391 1 95.12 169 LEU B N 1
ATOM 3581 C CA . LEU B 1 169 ? 15.062 13.508 12.242 1 95.12 169 LEU B CA 1
ATOM 3582 C C . LEU B 1 169 ? 14.836 13.18 13.711 1 95.12 169 LEU B C 1
ATOM 3584 O O . LEU B 1 169 ? 13.781 13.5 14.266 1 95.12 169 LEU B O 1
ATOM 3588 N N . THR B 1 170 ? 15.859 12.578 14.336 1 90.94 170 THR B N 1
ATOM 3589 C CA . THR B 1 170 ? 15.734 12.164 15.734 1 90.94 170 THR B CA 1
ATOM 3590 C C . THR B 1 170 ? 16.688 12.961 16.609 1 90.94 170 THR B C 1
ATOM 3592 O O . THR B 1 170 ? 17.891 13.008 16.359 1 90.94 170 THR B O 1
ATOM 3595 N N . TYR B 1 171 ? 16.094 13.516 17.609 1 89.38 171 TYR B N 1
ATOM 3596 C CA . TYR B 1 171 ? 16.938 14.211 18.594 1 89.38 171 TYR B CA 1
ATOM 3597 C C . TYR B 1 171 ? 17.078 13.391 19.859 1 89.38 171 TYR B C 1
ATOM 3599 O O . TYR B 1 171 ? 16.109 12.812 20.359 1 89.38 171 TYR B O 1
ATOM 3607 N N . SER B 1 172 ? 18.344 13.297 20.266 1 83.56 172 SER B N 1
ATOM 3608 C CA . SER B 1 172 ? 18.703 12.664 21.547 1 83.56 172 SER B CA 1
ATOM 3609 C C . SER B 1 172 ? 19.75 13.477 22.281 1 83.56 172 SER B C 1
ATOM 3611 O O . SER B 1 172 ? 20.203 14.516 21.797 1 83.56 172 SER B O 1
ATOM 3613 N N . LYS B 1 173 ? 20.125 12.938 23.531 1 81.94 173 LYS B N 1
ATOM 3614 C CA . LYS B 1 173 ? 21.188 13.57 24.312 1 81.94 173 LYS B CA 1
ATOM 3615 C C . LYS B 1 173 ? 22.5 13.578 23.531 1 81.94 173 LYS B C 1
ATOM 3617 O O . LYS B 1 173 ? 23.375 14.414 23.781 1 81.94 173 LYS B O 1
ATOM 3622 N N . LYS B 1 174 ? 22.656 12.711 22.578 1 82.31 174 LYS B N 1
ATOM 3623 C CA . LYS B 1 174 ? 23.875 12.57 21.797 1 82.31 174 LYS B CA 1
ATOM 3624 C C . LYS B 1 174 ? 23.844 13.469 20.562 1 82.31 174 LYS B C 1
ATOM 3626 O O . LYS B 1 174 ? 24.844 13.57 19.844 1 82.31 174 LYS B O 1
ATOM 3631 N N . GLY B 1 175 ? 22.703 14.133 20.406 1 86.44 175 GLY B N 1
ATOM 3632 C CA . GLY B 1 175 ? 22.562 15 19.25 1 86.44 175 GLY B CA 1
ATOM 3633 C C . GLY B 1 175 ? 21.484 14.547 18.281 1 86.44 175 GLY B C 1
ATOM 3634 O O . GLY B 1 175 ? 20.609 13.758 18.656 1 86.44 175 GLY B O 1
ATOM 3635 N N . THR B 1 176 ? 21.547 15.219 17.047 1 91.06 176 THR B N 1
ATOM 3636 C CA . THR B 1 176 ? 20.562 14.93 16.016 1 91.06 176 THR B CA 1
ATOM 3637 C C . THR B 1 176 ? 21.062 13.844 15.078 1 91.06 176 THR B C 1
ATOM 3639 O O . THR B 1 176 ? 22.234 13.844 14.688 1 91.06 176 THR B O 1
ATOM 3642 N N . SER B 1 177 ? 20.25 12.891 14.812 1 94.06 177 SER B N 1
ATOM 3643 C CA . SER B 1 177 ? 20.547 11.883 13.805 1 94.06 177 SER B CA 1
ATOM 3644 C C . SER B 1 177 ? 19.516 11.898 12.68 1 94.06 177 SER B C 1
ATOM 3646 O O . SER B 1 177 ? 18.375 12.289 12.891 1 94.06 177 SER B O 1
ATOM 3648 N N . TYR B 1 178 ? 19.969 11.531 11.508 1 95.88 178 TYR B N 1
ATOM 3649 C CA . TYR B 1 178 ? 19.141 11.508 10.305 1 95.88 178 TYR B CA 1
ATOM 3650 C C . TYR B 1 178 ? 19.109 10.109 9.703 1 95.88 178 TYR B C 1
ATOM 3652 O O . TYR B 1 178 ? 20.125 9.43 9.617 1 95.88 178 TYR B O 1
ATOM 3660 N N . GLN B 1 179 ? 17.906 9.727 9.336 1 96.44 179 GLN B N 1
ATOM 3661 C CA . GLN B 1 179 ? 17.719 8.453 8.656 1 96.44 179 GLN B CA 1
ATOM 3662 C C . GLN B 1 179 ? 16.797 8.609 7.449 1 96.44 179 GLN B C 1
ATOM 3664 O O . GLN B 1 179 ? 15.773 9.289 7.531 1 96.44 179 GLN B O 1
ATOM 3669 N N . ARG B 1 180 ? 17.234 8.094 6.355 1 96.69 180 ARG B N 1
ATOM 3670 C CA . ARG B 1 180 ? 16.266 7.871 5.281 1 96.69 180 ARG B CA 1
ATOM 3671 C C . ARG B 1 180 ? 15.352 6.695 5.602 1 96.69 180 ARG B C 1
ATOM 3673 O O . ARG B 1 180 ? 15.82 5.629 6 1 96.69 180 ARG B O 1
ATOM 3680 N N . ALA B 1 181 ? 14.078 6.949 5.488 1 95.56 181 ALA B N 1
ATOM 3681 C CA . ALA B 1 181 ? 13.117 5.914 5.855 1 95.56 181 ALA B CA 1
ATOM 3682 C C . ALA B 1 181 ? 12.172 5.602 4.695 1 95.56 181 ALA B C 1
ATOM 3684 O O . ALA B 1 181 ? 11.805 6.5 3.932 1 95.56 181 ALA B O 1
ATOM 3685 N N . VAL B 1 182 ? 11.844 4.32 4.547 1 95.94 182 VAL B N 1
ATOM 3686 C CA . VAL B 1 182 ? 10.797 3.852 3.643 1 95.94 182 VAL B CA 1
ATOM 3687 C C . VAL B 1 182 ? 9.781 3.012 4.418 1 95.94 182 VAL B C 1
ATOM 3689 O O . VAL B 1 182 ? 10.094 1.904 4.859 1 95.94 182 VAL B O 1
ATOM 3692 N N . GLU B 1 183 ? 8.617 3.547 4.52 1 94.25 183 GLU B N 1
ATOM 3693 C CA . GLU B 1 183 ? 7.562 2.896 5.293 1 94.25 183 GLU B CA 1
ATOM 3694 C C . GLU B 1 183 ? 6.93 1.751 4.512 1 94.25 183 GLU B C 1
ATOM 3696 O O . GLU B 1 183 ? 6.738 1.853 3.299 1 94.25 183 GLU B O 1
ATOM 3701 N N . ARG B 1 184 ? 6.527 0.681 5.234 1 93.12 184 ARG B N 1
ATOM 3702 C CA . ARG B 1 184 ? 5.887 -0.479 4.621 1 93.12 184 ARG B CA 1
ATOM 3703 C C . ARG B 1 184 ? 4.41 -0.214 4.355 1 93.12 184 ARG B C 1
ATOM 3705 O O . ARG B 1 184 ? 3.85 -0.716 3.377 1 93.12 184 ARG B O 1
ATOM 3712 N N . THR B 1 185 ? 3.785 0.444 5.309 1 93.75 185 THR B N 1
ATOM 3713 C CA . THR B 1 185 ? 2.398 0.889 5.219 1 93.75 185 THR B CA 1
ATOM 3714 C C . THR B 1 185 ? 2.318 2.412 5.207 1 93.75 185 THR B C 1
ATOM 3716 O O . THR B 1 185 ? 3.287 3.092 5.551 1 93.75 185 THR B O 1
ATOM 3719 N N . PRO B 1 186 ? 1.182 2.988 4.727 1 95.06 186 PRO B N 1
ATOM 3720 C CA . PRO B 1 186 ? 1.069 4.449 4.688 1 95.06 186 PRO B CA 1
ATOM 3721 C C . PRO B 1 186 ? 1.384 5.102 6.031 1 95.06 186 PRO B C 1
ATOM 3723 O O . PRO B 1 186 ? 0.792 4.734 7.051 1 95.06 186 PRO B O 1
ATOM 3726 N N . LEU B 1 187 ? 2.299 6.02 5.988 1 94.19 187 LEU B N 1
ATOM 3727 C CA . LEU B 1 187 ? 2.568 6.863 7.148 1 94.19 187 LEU B CA 1
ATOM 3728 C C . LEU B 1 187 ? 1.51 7.949 7.285 1 94.19 187 LEU B C 1
ATOM 3730 O O . LEU B 1 187 ? 0.712 8.164 6.371 1 94.19 187 LEU B O 1
ATOM 3734 N N . SER B 1 188 ? 1.482 8.547 8.406 1 94.31 188 SER B N 1
ATOM 3735 C CA . SER B 1 188 ? 0.485 9.586 8.625 1 94.31 188 SER B CA 1
ATOM 3736 C C . SER B 1 188 ? 0.834 10.852 7.848 1 94.31 188 SER B C 1
ATOM 3738 O O . SER B 1 188 ? -0.049 11.516 7.297 1 94.31 188 SER B O 1
ATOM 3740 N N . ILE B 1 189 ? 2.082 11.195 7.672 1 97.44 189 ILE B N 1
ATOM 3741 C CA . ILE B 1 189 ? 2.527 12.484 7.152 1 97.44 189 ILE B CA 1
ATOM 3742 C C . ILE B 1 189 ? 2.242 12.562 5.656 1 97.44 189 ILE B C 1
ATOM 3744 O O . ILE B 1 189 ? 2.885 11.875 4.859 1 97.44 189 ILE B O 1
ATOM 3748 N N . GLY B 1 190 ? 1.364 13.406 5.309 1 98.12 190 GLY B N 1
ATOM 3749 C CA . GLY B 1 190 ? 1.085 13.68 3.908 1 98.12 190 GLY B CA 1
ATOM 3750 C C . GLY B 1 190 ? 0.149 12.672 3.277 1 98.12 190 GLY B C 1
ATOM 3751 O O . GLY B 1 190 ? -0.233 12.812 2.113 1 98.12 190 GLY B O 1
ATOM 3752 N N . THR B 1 191 ? -0.199 11.648 4.008 1 98.56 191 THR B N 1
ATOM 3753 C CA . THR B 1 191 ? -1.153 10.688 3.477 1 98.56 191 THR B CA 1
ATOM 3754 C C . THR B 1 191 ? -2.498 11.352 3.195 1 98.56 191 THR B C 1
ATOM 3756 O O . THR B 1 191 ? -2.971 12.164 3.992 1 98.56 191 THR B O 1
ATOM 3759 N N . ALA B 1 192 ? -3.109 10.914 2.053 1 98.94 192 ALA B N 1
ATOM 3760 C CA . ALA B 1 192 ? -4.266 11.664 1.566 1 98.94 192 ALA B CA 1
ATOM 3761 C C . ALA B 1 192 ? -5.367 10.719 1.087 1 98.94 192 ALA B C 1
ATOM 3763 O O . ALA B 1 192 ? -5.129 9.523 0.897 1 98.94 192 ALA B O 1
ATOM 3764 N N . LEU B 1 193 ? -6.551 11.281 1.037 1 98.88 193 LEU B N 1
ATOM 3765 C CA . LEU B 1 193 ? -7.727 10.602 0.499 1 98.88 193 LEU B CA 1
ATOM 3766 C C . LEU B 1 193 ? -8.414 11.453 -0.56 1 98.88 193 LEU B C 1
ATOM 3768 O O . LEU B 1 193 ? -8.906 12.539 -0.258 1 98.88 193 LEU B O 1
ATOM 3772 N N . LEU B 1 194 ? -8.359 11.031 -1.806 1 98.94 194 LEU B N 1
ATOM 3773 C CA . LEU B 1 194 ? -9.156 11.609 -2.883 1 98.94 194 LEU B CA 1
ATOM 3774 C C . LEU B 1 194 ? -10.578 11.055 -2.855 1 98.94 194 LEU B C 1
ATOM 3776 O O . LEU B 1 194 ? -10.781 9.836 -2.842 1 98.94 194 LEU B O 1
ATOM 3780 N N . ALA B 1 195 ? -11.555 11.93 -2.85 1 98.69 195 ALA B N 1
ATOM 3781 C CA . ALA B 1 195 ? -12.938 11.469 -2.822 1 98.69 195 ALA B CA 1
ATOM 3782 C C . ALA B 1 195 ? -13.859 12.469 -3.516 1 98.69 195 ALA B C 1
ATOM 3784 O O . ALA B 1 195 ? -13.539 13.656 -3.605 1 98.69 195 ALA B O 1
ATOM 3785 N N . PRO B 1 196 ? -14.992 11.992 -4.023 1 98.06 196 PRO B N 1
ATOM 3786 C CA . PRO B 1 196 ? -16 12.953 -4.453 1 98.06 196 PRO B CA 1
ATOM 3787 C C . PRO B 1 196 ? -16.422 13.898 -3.334 1 98.06 196 PRO B C 1
ATOM 3789 O O . PRO B 1 196 ? -16.438 13.516 -2.162 1 98.06 196 PRO B O 1
ATOM 3792 N N . VAL B 1 197 ? -16.797 15.102 -3.736 1 97.31 197 VAL B N 1
ATOM 3793 C CA . VAL B 1 197 ? -17.156 16.094 -2.729 1 97.31 197 VAL B CA 1
ATOM 3794 C C . VAL B 1 197 ? -18.406 15.625 -1.986 1 97.31 197 VAL B C 1
ATOM 3796 O O . VAL B 1 197 ? -18.688 16.078 -0.873 1 97.31 197 VAL B O 1
ATOM 3799 N N . SER B 1 198 ? -19.172 14.711 -2.566 1 95.81 198 SER B N 1
ATOM 3800 C CA . SER B 1 198 ? -20.375 14.18 -1.933 1 95.81 198 SER B CA 1
ATOM 3801 C C . SER B 1 198 ? -20.016 13.156 -0.854 1 95.81 198 SER B C 1
ATOM 3803 O O . SER B 1 198 ? -20.875 12.773 -0.054 1 95.81 198 SER B O 1
ATOM 3805 N N . PHE B 1 199 ? -18.75 12.641 -0.824 1 96.25 199 PHE B N 1
ATOM 3806 C CA . PHE B 1 199 ? -18.312 11.688 0.183 1 96.25 199 PHE B CA 1
ATOM 3807 C C . PHE B 1 199 ? -18.188 12.352 1.55 1 96.25 199 PHE B C 1
ATOM 3809 O O . PHE B 1 199 ? -17.547 13.391 1.688 1 96.25 199 PHE B O 1
ATOM 3816 N N . ALA B 1 200 ? -18.719 11.805 2.596 1 92.69 200 ALA B N 1
ATOM 3817 C CA . ALA B 1 200 ? -18.828 12.422 3.916 1 92.69 200 ALA B CA 1
ATOM 3818 C C . ALA B 1 200 ? -17.516 12.305 4.688 1 92.69 200 ALA B C 1
ATOM 3820 O O . ALA B 1 200 ? -17.25 13.094 5.602 1 92.69 200 ALA B O 1
ATOM 3821 N N . GLY B 1 201 ? -16.734 11.391 4.324 1 96 201 GLY B N 1
ATOM 3822 C CA . GLY B 1 201 ? -15.531 11.117 5.098 1 96 201 GLY B CA 1
ATOM 3823 C C . GLY B 1 201 ? -14.32 11.898 4.613 1 96 201 GLY B C 1
ATOM 3824 O O . GLY B 1 201 ? -14.422 12.688 3.678 1 96 201 GLY B O 1
ATOM 3825 N N . ASN B 1 202 ? -13.242 11.797 5.34 1 98.12 202 ASN B N 1
ATOM 3826 C CA . ASN B 1 202 ? -11.93 12.336 5.004 1 98.12 202 ASN B CA 1
ATOM 3827 C C . ASN B 1 202 ? -10.812 11.43 5.488 1 98.12 202 ASN B C 1
ATOM 3829 O O . ASN B 1 202 ? -11.062 10.328 5.988 1 98.12 202 ASN B O 1
ATOM 3833 N N . ILE B 1 203 ? -9.602 11.859 5.285 1 98.5 203 ILE B N 1
ATOM 3834 C CA . ILE B 1 203 ? -8.438 11.008 5.496 1 98.5 203 ILE B CA 1
ATOM 3835 C C . ILE B 1 203 ? -8.352 10.594 6.965 1 98.5 203 ILE B C 1
ATOM 3837 O O . ILE B 1 203 ? -7.812 9.531 7.293 1 98.5 203 ILE B O 1
ATOM 3841 N N . TYR B 1 204 ? -8.945 11.305 7.91 1 97.62 204 TYR B N 1
ATOM 3842 C CA . TYR B 1 204 ? -8.836 11.031 9.336 1 97.62 204 TYR B CA 1
ATOM 3843 C C . TYR B 1 204 ? -9.852 9.984 9.773 1 97.62 204 TYR B C 1
ATOM 3845 O O . TYR B 1 204 ? -9.828 9.531 10.922 1 97.62 204 TYR B O 1
ATOM 3853 N N . ALA B 1 205 ? -10.688 9.57 8.867 1 96.75 205 ALA B N 1
ATOM 3854 C CA . ALA B 1 205 ? -11.68 8.555 9.195 1 96.75 205 ALA B CA 1
ATOM 3855 C C . ALA B 1 205 ? -11.031 7.18 9.344 1 96.75 205 ALA B C 1
ATOM 3857 O O . ALA B 1 205 ? -11.648 6.25 9.859 1 96.75 205 ALA B O 1
ATOM 3858 N N . TYR B 1 206 ? -9.797 7.078 8.984 1 95.38 206 TYR B N 1
ATOM 3859 C CA . TYR B 1 206 ? -9.188 5.758 8.875 1 95.38 206 TYR B CA 1
ATOM 3860 C C . TYR B 1 206 ? -7.84 5.719 9.586 1 95.38 206 TYR B C 1
ATOM 3862 O O . TYR B 1 206 ? -7.129 6.727 9.641 1 95.38 206 TYR B O 1
ATOM 3870 N N . ASN B 1 207 ? -7.562 4.535 10.148 1 94.75 207 ASN B N 1
ATOM 3871 C CA . ASN B 1 207 ? -6.168 4.27 10.492 1 94.75 207 ASN B CA 1
ATOM 3872 C C . ASN B 1 207 ? -5.27 4.312 9.258 1 94.75 207 ASN B C 1
ATOM 3874 O O . ASN B 1 207 ? -5.422 3.498 8.352 1 94.75 207 ASN B O 1
ATOM 3878 N N . HIS B 1 208 ? -4.359 5.254 9.258 1 95 208 HIS B N 1
ATOM 3879 C CA . HIS B 1 208 ? -3.537 5.465 8.078 1 95 208 HIS B CA 1
ATOM 3880 C C . HIS B 1 208 ? -2.756 4.203 7.715 1 95 208 HIS B C 1
ATOM 3882 O O . HIS B 1 208 ? -2.537 3.922 6.531 1 95 208 HIS B O 1
ATOM 3888 N N . ARG B 1 209 ? -2.379 3.395 8.648 1 94.31 209 ARG B N 1
ATOM 3889 C CA . ARG B 1 209 ? -1.621 2.178 8.375 1 94.31 209 ARG B CA 1
ATOM 3890 C C . ARG B 1 209 ? -2.504 1.12 7.723 1 94.31 209 ARG B C 1
ATOM 3892 O O . ARG B 1 209 ? -2 0.164 7.129 1 94.31 209 ARG B O 1
ATOM 3899 N N . ALA B 1 210 ? -3.789 1.278 7.82 1 94.38 210 ALA B N 1
ATOM 3900 C CA . ALA B 1 210 ? -4.746 0.316 7.281 1 94.38 210 ALA B CA 1
ATOM 3901 C C . ALA B 1 210 ? -5.492 0.897 6.086 1 94.38 210 ALA B C 1
ATOM 3903 O O . ALA B 1 210 ? -6.512 0.347 5.652 1 94.38 210 ALA B O 1
ATOM 3904 N N . LEU B 1 211 ? -5.035 1.982 5.582 1 96.25 211 LEU B N 1
ATOM 3905 C CA . LEU B 1 211 ? -5.746 2.678 4.512 1 96.25 211 LEU B CA 1
ATOM 3906 C C . LEU B 1 211 ? -5.98 1.75 3.326 1 96.25 211 LEU B C 1
ATOM 3908 O O . LEU B 1 211 ? -7.07 1.737 2.748 1 96.25 211 LEU B O 1
ATOM 3912 N N . GLY B 1 212 ? -5.043 0.899 2.992 1 95.31 212 GLY B N 1
ATOM 3913 C CA . GLY B 1 212 ? -5.137 -0.035 1.883 1 95.31 212 GLY B CA 1
ATOM 3914 C C . GLY B 1 212 ? -6.117 -1.165 2.135 1 95.31 212 GLY B C 1
ATOM 3915 O O . GLY B 1 212 ? -6.43 -1.937 1.225 1 95.31 212 GLY B O 1
ATOM 3916 N N . GLN B 1 213 ? -6.586 -1.285 3.279 1 95.56 213 GLN B N 1
ATOM 3917 C CA . GLN B 1 213 ? -7.59 -2.293 3.602 1 95.56 213 GLN B CA 1
ATOM 3918 C C . GLN B 1 213 ? -9 -1.753 3.373 1 95.56 213 GLN B C 1
ATOM 3920 O O . GLN B 1 213 ? -9.969 -2.516 3.377 1 95.56 213 GLN B O 1
ATOM 3925 N N . VAL B 1 214 ? -9.047 -0.419 3.209 1 95.06 214 VAL B N 1
ATOM 3926 C CA . VAL B 1 214 ? -10.359 0.204 3.154 1 95.06 214 VAL B CA 1
ATOM 3927 C C . VAL B 1 214 ? -10.625 0.74 1.747 1 95.06 214 VAL B C 1
ATOM 3929 O O . VAL B 1 214 ? -11.727 0.597 1.216 1 95.06 214 VAL B O 1
ATOM 3932 N N . HIS B 1 215 ? -9.633 1.346 1.18 1 97.12 215 HIS B N 1
ATOM 3933 C CA . HIS B 1 215 ? -9.742 1.958 -0.14 1 97.12 215 HIS B CA 1
ATOM 3934 C C . HIS B 1 215 ? -8.594 1.534 -1.042 1 97.12 215 HIS B C 1
ATOM 3936 O O . HIS B 1 215 ? -7.508 1.204 -0.556 1 97.12 215 HIS B O 1
ATOM 3942 N N . ASN B 1 216 ? -8.914 1.517 -2.436 1 98.06 216 ASN B N 1
ATOM 3943 C CA . ASN B 1 216 ? -7.762 1.517 -3.332 1 98.06 216 ASN B CA 1
ATOM 3944 C C . ASN B 1 216 ? -6.734 2.568 -2.928 1 98.06 216 ASN B C 1
ATOM 3946 O O . ASN B 1 216 ? -7.094 3.682 -2.545 1 98.06 216 ASN B O 1
ATOM 3950 N N . THR B 1 217 ? -5.465 2.164 -2.992 1 98.56 217 THR B N 1
ATOM 3951 C CA . THR B 1 217 ? -4.441 3.082 -2.506 1 98.56 217 THR B CA 1
ATOM 3952 C C . THR B 1 217 ? -3.215 3.053 -3.41 1 98.56 217 THR B C 1
ATOM 3954 O O . THR B 1 217 ? -2.742 1.979 -3.787 1 98.56 217 THR B O 1
ATOM 3957 N N . TRP B 1 218 ? -2.775 4.203 -3.844 1 98.62 218 TRP B N 1
ATOM 3958 C CA . TRP B 1 218 ? -1.485 4.383 -4.5 1 98.62 218 TRP B CA 1
ATOM 3959 C C . TRP B 1 218 ? -0.393 4.695 -3.484 1 98.62 218 TRP B C 1
ATOM 3961 O O . TRP B 1 218 ? -0.497 5.668 -2.732 1 98.62 218 TRP B O 1
ATOM 3971 N N . MET B 1 219 ? 0.579 3.857 -3.391 1 98 219 MET B N 1
ATOM 3972 C CA . MET B 1 219 ? 1.765 4.105 -2.576 1 98 219 MET B CA 1
ATOM 3973 C C . MET B 1 219 ? 2.908 4.641 -3.432 1 98 219 MET B C 1
ATOM 3975 O O . MET B 1 219 ? 3.459 3.916 -4.262 1 98 219 MET B O 1
ATOM 3979 N N . ASP B 1 220 ? 3.266 5.816 -3.195 1 97.69 220 ASP B N 1
ATOM 3980 C CA . ASP B 1 220 ? 4.262 6.492 -4.02 1 97.69 220 ASP B CA 1
ATOM 3981 C C . ASP B 1 220 ? 5.652 6.379 -3.404 1 97.69 220 ASP B C 1
ATOM 3983 O O . ASP B 1 220 ? 5.832 6.637 -2.211 1 97.69 220 ASP B O 1
ATOM 3987 N N . GLN B 1 221 ? 6.594 6 -4.234 1 93.62 221 GLN B N 1
ATOM 3988 C CA . GLN B 1 221 ? 7.973 5.828 -3.795 1 93.62 221 GLN B CA 1
ATOM 3989 C C . GLN B 1 221 ? 8.93 6.656 -4.645 1 93.62 221 GLN B C 1
ATOM 3991 O O . GLN B 1 221 ? 10.117 6.336 -4.75 1 93.62 221 GLN B O 1
ATOM 3996 N N . GLN B 1 222 ? 8.508 7.664 -5.215 1 91.38 222 GLN B N 1
ATOM 3997 C CA . GLN B 1 222 ? 9.273 8.375 -6.23 1 91.38 222 GLN B CA 1
ATOM 3998 C C . GLN B 1 222 ? 10.273 9.344 -5.594 1 91.38 222 GLN B C 1
ATOM 4000 O O . GLN B 1 222 ? 11.32 9.641 -6.18 1 91.38 222 GLN B O 1
ATOM 4005 N N . ASP B 1 223 ? 9.938 9.898 -4.438 1 95.06 223 ASP B N 1
ATOM 4006 C CA . ASP B 1 223 ? 10.75 10.969 -3.867 1 95.06 223 ASP B CA 1
ATOM 4007 C C . ASP B 1 223 ? 10.672 10.969 -2.344 1 95.06 223 ASP B C 1
ATOM 4009 O O . ASP B 1 223 ? 9.852 10.25 -1.759 1 95.06 223 ASP B O 1
ATOM 4013 N N . ILE B 1 224 ? 11.602 11.648 -1.716 1 97.62 224 ILE B N 1
ATOM 4014 C CA . ILE B 1 224 ? 11.508 11.992 -0.3 1 97.62 224 ILE B CA 1
ATOM 4015 C C . ILE B 1 224 ? 10.453 13.07 -0.094 1 97.62 224 ILE B C 1
ATOM 4017 O O . ILE B 1 224 ? 10.633 14.211 -0.532 1 97.62 224 ILE B O 1
ATOM 4021 N N . VAL B 1 225 ? 9.391 12.695 0.581 1 98.38 225 VAL B N 1
ATOM 4022 C CA . VAL B 1 225 ? 8.258 13.609 0.603 1 98.38 225 VAL B CA 1
ATOM 4023 C C . VAL B 1 225 ? 8.062 14.156 2.016 1 98.38 225 VAL B C 1
ATOM 4025 O O . VAL B 1 225 ? 7.578 15.273 2.193 1 98.38 225 VAL B O 1
ATOM 4028 N N . TYR B 1 226 ? 8.508 13.391 3.059 1 98.19 226 TYR B N 1
ATOM 4029 C CA . TYR B 1 226 ? 8.18 13.844 4.406 1 98.19 226 TYR B CA 1
ATOM 4030 C C . TYR B 1 226 ? 9.438 13.922 5.27 1 98.19 226 TYR B C 1
ATOM 4032 O O . TYR B 1 226 ? 10.43 13.25 4.988 1 98.19 226 TYR B O 1
ATOM 4040 N N . LEU B 1 227 ? 9.422 14.789 6.23 1 97.94 227 LEU B N 1
ATOM 4041 C CA . LEU B 1 227 ? 10.352 14.883 7.348 1 97.94 227 LEU B CA 1
ATOM 4042 C C . LEU B 1 227 ? 9.641 14.641 8.672 1 97.94 227 LEU B C 1
ATOM 4044 O O . LEU B 1 227 ? 8.766 15.414 9.07 1 97.94 227 LEU B O 1
ATOM 4048 N N . ARG B 1 228 ? 10 13.562 9.273 1 96.19 228 ARG B N 1
ATOM 4049 C CA . ARG B 1 228 ? 9.414 13.219 10.562 1 96.19 228 ARG B CA 1
ATOM 4050 C C . ARG B 1 228 ? 10.375 13.523 11.703 1 96.19 228 ARG B C 1
ATOM 4052 O O . ARG B 1 228 ? 11.539 13.125 11.664 1 96.19 228 ARG B O 1
ATOM 4059 N N . THR B 1 229 ? 9.883 14.188 12.672 1 93.25 229 THR B N 1
ATOM 4060 C CA . THR B 1 229 ? 10.711 14.508 13.828 1 93.25 229 THR B CA 1
ATOM 4061 C C . THR B 1 229 ? 10.375 13.586 15 1 93.25 229 THR B C 1
ATOM 4063 O O . THR B 1 229 ? 9.203 13.336 15.289 1 93.25 229 THR B O 1
ATOM 4066 N N . LEU B 1 230 ? 11.383 13.047 15.594 1 87 230 LEU B N 1
ATOM 4067 C CA . LEU B 1 230 ? 11.242 12.25 16.812 1 87 230 LEU B CA 1
ATOM 4068 C C . LEU B 1 230 ? 11.938 12.922 17.984 1 87 230 LEU B C 1
ATOM 4070 O O . LEU B 1 230 ? 13.133 13.227 17.906 1 87 230 LEU B O 1
ATOM 4074 N N . HIS B 1 231 ? 11.156 13.172 18.922 1 79.88 231 HIS B N 1
ATOM 4075 C CA . HIS B 1 231 ? 11.617 13.875 20.125 1 79.88 231 HIS B CA 1
ATOM 4076 C C . HIS B 1 231 ? 10.867 13.414 21.359 1 79.88 231 HIS B C 1
ATOM 4078 O O . HIS B 1 231 ? 10.102 12.445 21.312 1 79.88 231 HIS B O 1
ATOM 4084 N N . ARG B 1 232 ? 11.18 13.945 22.516 1 69.25 232 ARG B N 1
ATOM 4085 C CA . ARG B 1 232 ? 10.742 13.469 23.812 1 69.25 232 ARG B CA 1
ATOM 4086 C C . ARG B 1 232 ? 9.227 13.438 23.922 1 69.25 232 ARG B C 1
ATOM 4088 O O . ARG B 1 232 ? 8.664 12.641 24.672 1 69.25 232 ARG B O 1
ATOM 4095 N N . ASP B 1 233 ? 8.609 14.289 23.188 1 64.94 233 ASP B N 1
ATOM 4096 C CA . ASP B 1 233 ? 7.168 14.43 23.344 1 64.94 233 ASP B CA 1
ATOM 4097 C C . ASP B 1 233 ? 6.418 13.492 22.406 1 64.94 233 ASP B C 1
ATOM 4099 O O . ASP B 1 233 ? 5.184 13.461 22.406 1 64.94 233 ASP B O 1
ATOM 4103 N N . ASN B 1 234 ? 7.242 12.859 21.516 1 65 234 ASN B N 1
ATOM 4104 C CA . ASN B 1 234 ? 6.543 11.977 20.594 1 65 234 ASN B CA 1
ATOM 4105 C C . ASN B 1 234 ? 5.887 10.805 21.328 1 65 234 ASN B C 1
ATOM 4107 O O . ASN B 1 234 ? 6.398 10.336 22.344 1 65 234 ASN B O 1
ATOM 4111 N N . LYS B 1 235 ? 4.621 10.688 20.984 1 55 235 LYS B N 1
ATOM 4112 C CA . LYS B 1 235 ? 3.91 9.531 21.516 1 55 235 LYS B CA 1
ATOM 4113 C C . LYS B 1 235 ? 4.758 8.266 21.422 1 55 235 LYS B C 1
ATOM 4115 O O . LYS B 1 235 ? 5.664 8.188 20.594 1 55 235 LYS B O 1
ATOM 4120 N N . SER B 1 236 ? 4.965 7.414 22.5 1 46.19 236 SER B N 1
ATOM 4121 C CA . SER B 1 236 ? 5.801 6.238 22.703 1 46.19 236 SER B CA 1
ATOM 4122 C C . SER B 1 236 ? 6.191 5.59 21.391 1 46.19 236 SER B C 1
ATOM 4124 O O . SER B 1 236 ? 7.379 5.418 21.094 1 46.19 236 SER B O 1
ATOM 4126 N N . ASN B 1 237 ? 5.789 4.352 21.109 1 47.03 237 ASN B N 1
ATOM 4127 C CA . ASN B 1 237 ? 6.391 3.314 20.281 1 47.03 237 ASN B CA 1
ATOM 4128 C C . ASN B 1 237 ? 6.062 3.518 18.797 1 47.03 237 ASN B C 1
ATOM 4130 O O . ASN B 1 237 ? 5.098 2.949 18.281 1 47.03 237 ASN B O 1
ATOM 4134 N N . PRO B 1 238 ? 6.746 4.734 18.297 1 55.72 238 PRO B N 1
ATOM 4135 C CA . PRO B 1 238 ? 6.441 4.812 16.859 1 55.72 238 PRO B CA 1
ATOM 4136 C C . PRO B 1 238 ? 6.672 3.486 16.141 1 55.72 238 PRO B C 1
ATOM 4138 O O . PRO B 1 238 ? 7.77 2.928 16.203 1 55.72 238 PRO B O 1
ATOM 4141 N N . HIS B 1 239 ? 5.617 2.727 15.914 1 62 239 HIS B N 1
ATOM 4142 C CA . HIS B 1 239 ? 5.734 1.452 15.211 1 62 239 HIS B CA 1
ATOM 4143 C C . HIS B 1 239 ? 6.207 1.655 13.773 1 62 239 HIS B C 1
ATOM 4145 O O . HIS B 1 239 ? 5.41 1.971 12.891 1 62 239 HIS B O 1
ATOM 4151 N N . PHE B 1 240 ? 7.574 1.946 13.68 1 70.62 240 PHE B N 1
ATOM 4152 C CA . PHE B 1 240 ? 8.133 1.964 12.328 1 70.62 240 PHE B CA 1
ATOM 4153 C C . PHE B 1 240 ? 8.094 0.572 11.711 1 70.62 240 PHE B C 1
ATOM 4155 O O . PHE B 1 240 ? 8.516 -0.403 12.336 1 70.62 240 PHE B O 1
ATOM 4162 N N . SER B 1 241 ? 7.191 0.607 10.648 1 73.94 241 SER B N 1
ATOM 4163 C CA . SER B 1 241 ? 7.207 -0.598 9.82 1 73.94 241 SER B CA 1
ATOM 4164 C C . SER B 1 241 ? 7.926 -0.356 8.5 1 73.94 241 SER B C 1
ATOM 4166 O O . SER B 1 241 ? 7.602 0.585 7.773 1 73.94 241 SER B O 1
ATOM 4168 N N . GLY B 1 242 ? 9.195 -0.791 8.352 1 87.25 242 GLY B N 1
ATOM 4169 C CA . GLY B 1 242 ? 9.922 -0.641 7.102 1 87.25 242 GLY B CA 1
ATOM 4170 C C . GLY B 1 242 ? 11.43 -0.666 7.285 1 87.25 242 GLY B C 1
ATOM 4171 O O . GLY B 1 242 ? 11.953 -1.446 8.086 1 87.25 242 GLY B O 1
ATOM 4172 N N . SER B 1 243 ? 12.023 0.142 6.398 1 90.94 243 SER B N 1
ATOM 4173 C CA . SER B 1 243 ? 13.477 0.168 6.441 1 90.94 243 SER B CA 1
ATOM 4174 C C . SER B 1 243 ? 14 1.58 6.68 1 90.94 243 SER B C 1
ATOM 4176 O O . SER B 1 243 ? 13.375 2.559 6.27 1 90.94 243 SER B O 1
ATOM 4178 N N . MET B 1 244 ? 15.078 1.634 7.469 1 93.12 244 MET B N 1
ATOM 4179 C CA . MET B 1 244 ? 15.758 2.896 7.734 1 93.12 244 MET B CA 1
ATOM 4180 C C . MET B 1 244 ? 17.266 2.768 7.492 1 93.12 244 MET B C 1
ATOM 4182 O O . MET B 1 244 ? 17.859 1.733 7.801 1 93.12 244 MET B O 1
ATOM 4186 N N . GLU B 1 245 ? 17.766 3.771 6.914 1 95.25 245 GLU B N 1
ATOM 4187 C CA . GLU B 1 245 ? 19.203 3.844 6.699 1 95.25 245 GLU B CA 1
ATOM 4188 C C . GLU B 1 245 ? 19.781 5.172 7.195 1 95.25 245 GLU B C 1
ATOM 4190 O O . GLU B 1 245 ? 19.25 6.238 6.875 1 95.25 245 GLU B O 1
ATOM 4195 N N . PRO B 1 246 ? 20.844 5.055 7.965 1 96.75 246 PRO B N 1
ATOM 4196 C CA . PRO B 1 246 ? 21.453 6.309 8.422 1 96.75 246 PRO B CA 1
ATOM 4197 C C . PRO B 1 246 ? 21.922 7.191 7.273 1 96.75 246 PRO B C 1
ATOM 4199 O O . PRO B 1 246 ? 22.422 6.68 6.262 1 96.75 246 PRO B O 1
ATOM 4202 N N . VAL B 1 247 ? 21.766 8.445 7.477 1 97.44 247 VAL B N 1
ATOM 4203 C CA . VAL B 1 247 ? 22.25 9.43 6.52 1 97.44 247 VAL B CA 1
ATOM 4204 C C . VAL B 1 247 ? 23.328 10.297 7.168 1 97.44 247 VAL B C 1
ATOM 4206 O O . VAL B 1 247 ? 23.109 10.875 8.234 1 97.44 247 VAL B O 1
ATOM 4209 N N . GLU B 1 248 ? 24.453 10.383 6.5 1 96.94 248 GLU B N 1
ATOM 4210 C CA . GLU B 1 248 ? 25.531 11.234 6.996 1 96.94 248 GLU B CA 1
ATOM 4211 C C . GLU B 1 248 ? 25.125 12.703 7 1 96.94 248 GLU B C 1
ATOM 4213 O O . GLU B 1 248 ? 24.391 13.148 6.117 1 96.94 248 GLU B O 1
ATOM 4218 N N . PRO B 1 249 ? 25.688 13.438 7.918 1 95.5 249 PRO B N 1
ATOM 4219 C CA . PRO B 1 249 ? 25.297 14.836 8.07 1 95.5 249 PRO B CA 1
ATOM 4220 C C . PRO B 1 249 ? 25.438 15.633 6.773 1 95.5 249 PRO B C 1
ATOM 4222 O O . PRO B 1 249 ? 24.562 16.438 6.441 1 95.5 249 PRO B O 1
ATOM 4225 N N . LYS B 1 250 ? 26.484 15.398 6.051 1 97.25 250 LYS B N 1
ATOM 4226 C CA . LYS B 1 250 ? 26.688 16.141 4.805 1 97.25 250 LYS B CA 1
ATOM 4227 C C . LYS B 1 250 ? 25.562 15.852 3.814 1 97.25 250 LYS B C 1
ATOM 4229 O O . LYS B 1 250 ? 25.062 16.766 3.166 1 97.25 250 LYS B O 1
ATOM 4234 N N . ARG B 1 251 ? 25.234 14.641 3.686 1 97.69 251 ARG B N 1
ATOM 4235 C CA . ARG B 1 251 ? 24.141 14.258 2.799 1 97.69 251 ARG B CA 1
ATOM 4236 C C . ARG B 1 251 ? 22.797 14.75 3.334 1 97.69 251 ARG B C 1
ATOM 4238 O O . ARG B 1 251 ? 21.938 15.172 2.562 1 97.69 251 ARG B O 1
ATOM 4245 N N . ALA B 1 252 ? 22.656 14.648 4.633 1 97.81 252 ALA B N 1
ATOM 4246 C CA . ALA B 1 252 ? 21.438 15.164 5.25 1 97.81 252 ALA B CA 1
ATOM 4247 C C . ALA B 1 252 ? 21.25 16.656 4.949 1 97.81 252 ALA B C 1
ATOM 4249 O O . ALA B 1 252 ? 20.141 17.094 4.656 1 97.81 252 ALA B O 1
ATOM 4250 N N . ALA B 1 253 ? 22.297 17.422 5.023 1 98.31 253 ALA B N 1
ATOM 4251 C CA . ALA B 1 253 ? 22.25 18.844 4.723 1 98.31 253 ALA B CA 1
ATOM 4252 C C . ALA B 1 253 ? 21.734 19.094 3.307 1 98.31 253 ALA B C 1
ATOM 4254 O O . ALA B 1 253 ? 20.922 19.984 3.086 1 98.31 253 ALA B O 1
ATOM 4255 N N . VAL B 1 254 ? 22.234 18.312 2.41 1 98.44 254 VAL B N 1
ATOM 4256 C CA . VAL B 1 254 ? 21.828 18.438 1.015 1 98.44 254 VAL B CA 1
ATOM 4257 C C . VAL B 1 254 ? 20.328 18.125 0.885 1 98.44 254 VAL B C 1
ATOM 4259 O O . VAL B 1 254 ? 19.578 18.875 0.257 1 98.44 254 VAL B O 1
ATOM 4262 N N . LEU B 1 255 ? 19.859 17.047 1.481 1 98.38 255 LEU B N 1
ATOM 4263 C CA . LEU B 1 255 ? 18.469 16.641 1.405 1 98.38 255 LEU B CA 1
ATOM 4264 C C . LEU B 1 255 ? 17.562 17.688 2.057 1 98.38 255 LEU B C 1
ATOM 4266 O O . LEU B 1 255 ? 16.516 18.031 1.512 1 98.38 255 LEU B O 1
ATOM 4270 N N . LEU B 1 256 ? 17.984 18.156 3.232 1 98.5 256 LEU B N 1
ATOM 4271 C CA . LEU B 1 256 ? 17.203 19.172 3.941 1 98.5 256 LEU B CA 1
ATOM 4272 C C . LEU B 1 256 ? 17.016 20.422 3.084 1 98.5 256 LEU B C 1
ATOM 4274 O O . LEU B 1 256 ? 15.922 20.969 3.006 1 98.5 256 LEU B O 1
ATOM 4278 N N . ARG B 1 257 ? 18.047 20.797 2.486 1 98.62 257 ARG B N 1
ATOM 4279 C CA . ARG B 1 257 ? 17.984 22 1.65 1 98.62 257 ARG B CA 1
ATOM 4280 C C . ARG B 1 257 ? 17.156 21.75 0.399 1 98.62 257 ARG B C 1
ATOM 4282 O O . ARG B 1 257 ? 16.266 22.531 0.081 1 98.62 257 ARG B O 1
ATOM 4289 N N . GLN B 1 258 ? 17.391 20.703 -0.294 1 98.5 258 GLN B N 1
ATOM 4290 C CA . GLN B 1 258 ? 16.781 20.438 -1.596 1 98.5 258 GLN B CA 1
ATOM 4291 C C . GLN B 1 258 ? 15.305 20.094 -1.453 1 98.5 258 GLN B C 1
ATOM 4293 O O . GLN B 1 258 ? 14.477 20.516 -2.271 1 98.5 258 GLN B O 1
ATOM 4298 N N . LYS B 1 259 ? 14.969 19.359 -0.424 1 98.75 259 LYS B N 1
ATOM 4299 C CA . LYS B 1 259 ? 13.609 18.828 -0.342 1 98.75 259 LYS B CA 1
ATOM 4300 C C . LYS B 1 259 ? 12.727 19.719 0.532 1 98.75 259 LYS B C 1
ATOM 4302 O O . LYS B 1 259 ? 11.516 19.797 0.31 1 98.75 259 LYS B O 1
ATOM 4307 N N . PHE B 1 260 ? 13.367 20.438 1.51 1 98.75 260 PHE B N 1
ATOM 4308 C CA . PHE B 1 260 ? 12.539 21.094 2.504 1 98.75 260 PHE B CA 1
ATOM 4309 C C . PHE B 1 260 ? 12.93 22.562 2.65 1 98.75 260 PHE B C 1
ATOM 4311 O O . PHE B 1 260 ? 12.273 23.328 3.359 1 98.75 260 PHE B O 1
ATOM 4318 N N . GLY B 1 261 ? 14.023 22.969 2.035 1 98.5 261 GLY B N 1
ATOM 4319 C CA . GLY B 1 261 ? 14.469 24.344 2.086 1 98.5 261 GLY B CA 1
ATOM 4320 C C . GLY B 1 261 ? 15.125 24.719 3.4 1 98.5 261 GLY B C 1
ATOM 4321 O O . GLY B 1 261 ? 15.156 25.891 3.781 1 98.5 261 GLY B O 1
ATOM 4322 N N . PHE B 1 262 ? 15.625 23.719 4.102 1 98.25 262 PHE B N 1
ATOM 4323 C CA . PHE B 1 262 ? 16.172 23.969 5.43 1 98.25 262 PHE B CA 1
ATOM 4324 C C . PHE B 1 262 ? 17.688 24.109 5.367 1 98.25 262 PHE B C 1
ATOM 4326 O O . PHE B 1 262 ? 18.359 23.406 4.613 1 98.25 262 PHE B O 1
ATOM 4333 N N . ASP B 1 263 ? 18.156 25.016 6.168 1 97.94 263 ASP B N 1
ATOM 4334 C CA . ASP B 1 263 ? 19.578 25.062 6.465 1 97.94 263 ASP B CA 1
ATOM 4335 C C . ASP B 1 263 ? 19.938 24.094 7.582 1 97.94 263 ASP B C 1
ATOM 4337 O O . ASP B 1 263 ? 19.312 24.078 8.641 1 97.94 263 ASP B O 1
ATOM 4341 N N . PHE B 1 264 ? 20.969 23.375 7.355 1 96.81 264 PHE B N 1
ATOM 4342 C CA . PHE B 1 264 ? 21.359 22.297 8.258 1 96.81 264 PHE B CA 1
ATOM 4343 C C . PHE B 1 264 ? 21.625 22.844 9.656 1 96.81 264 PHE B C 1
ATOM 4345 O O . PHE B 1 264 ? 21.109 22.312 10.641 1 96.81 264 PHE B O 1
ATOM 4352 N N . ASP B 1 265 ? 22.359 23.891 9.812 1 95.5 265 ASP B N 1
ATOM 4353 C CA . ASP B 1 265 ? 22.75 24.438 11.109 1 95.5 265 ASP B CA 1
ATOM 4354 C C . ASP B 1 265 ? 21.531 24.984 11.859 1 95.5 265 ASP B C 1
ATOM 4356 O O . ASP B 1 265 ? 21.453 24.875 13.086 1 95.5 265 ASP B O 1
ATOM 4360 N N . THR B 1 266 ? 20.672 25.547 11.086 1 95.69 266 THR B N 1
ATOM 4361 C CA . THR B 1 266 ? 19.438 26.062 11.688 1 95.69 266 THR B CA 1
ATOM 4362 C C . THR B 1 266 ? 18.625 24.938 12.305 1 95.69 266 THR B C 1
ATOM 4364 O O . THR B 1 266 ? 18.109 25.078 13.414 1 95.69 266 THR B O 1
ATOM 4367 N N . ILE B 1 267 ? 18.516 23.812 11.586 1 95.44 267 ILE B N 1
ATOM 4368 C CA . ILE B 1 267 ? 17.766 22.672 12.07 1 95.44 267 ILE B CA 1
ATOM 4369 C C . ILE B 1 267 ? 18.469 22.078 13.297 1 95.44 267 ILE B C 1
ATOM 4371 O O . ILE B 1 267 ? 17.812 21.719 14.273 1 95.44 267 ILE B O 1
ATOM 4375 N N . GLU B 1 268 ? 19.734 22.016 13.273 1 93.75 268 GLU B N 1
ATOM 4376 C CA . GLU B 1 268 ? 20.484 21.5 14.414 1 93.75 268 GLU B CA 1
ATOM 4377 C C . GLU B 1 268 ? 20.234 22.344 15.664 1 93.75 268 GLU B C 1
ATOM 4379 O O . GLU B 1 268 ? 20.031 21.797 16.75 1 93.75 268 GLU B O 1
ATOM 4384 N N . LYS B 1 269 ? 20.25 23.594 15.508 1 93 269 LYS B N 1
ATOM 4385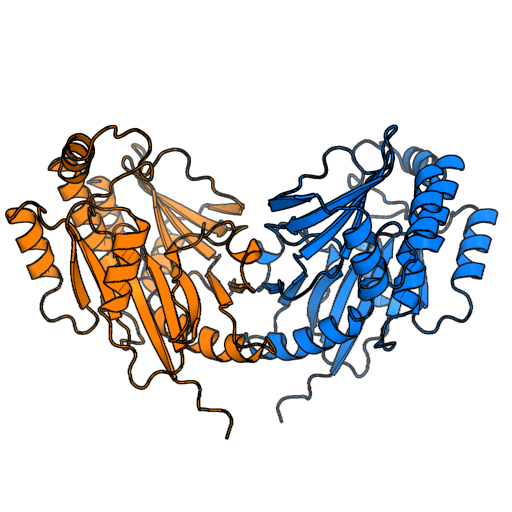 C CA . LYS B 1 269 ? 20 24.5 16.625 1 93 269 LYS B CA 1
ATOM 4386 C C . LYS B 1 269 ? 18.578 24.375 17.141 1 93 269 LYS B C 1
ATOM 4388 O O . LYS B 1 269 ? 18.344 24.375 18.344 1 93 269 LYS B O 1
ATOM 4393 N N . LEU B 1 270 ? 17.719 24.281 16.172 1 93.69 270 LEU B N 1
ATOM 4394 C CA . LEU B 1 270 ? 16.312 24.156 16.516 1 93.69 270 LEU B CA 1
ATOM 4395 C C . LEU B 1 270 ? 16.078 22.922 17.391 1 93.69 270 LEU B C 1
ATOM 4397 O O . LEU B 1 270 ? 15.375 22.984 18.391 1 93.69 270 LEU B O 1
ATOM 4401 N N . MET B 1 271 ? 16.672 21.781 17.047 1 90.31 271 MET B N 1
ATOM 4402 C CA . MET B 1 271 ? 16.438 20.5 17.719 1 90.31 271 MET B CA 1
ATOM 4403 C C . MET B 1 271 ? 17.125 20.469 19.078 1 90.31 271 MET B C 1
ATOM 4405 O O . MET B 1 271 ? 16.641 19.828 20.016 1 90.31 271 MET B O 1
ATOM 4409 N N . ALA B 1 272 ? 18.234 21.125 19.266 1 83 272 ALA B N 1
ATOM 4410 C CA . ALA B 1 272 ? 18.953 21.172 20.531 1 83 272 ALA B CA 1
ATOM 4411 C C . ALA B 1 272 ? 18.094 21.812 21.625 1 83 272 ALA B C 1
ATOM 4413 O O . ALA B 1 272 ? 18.266 21.531 22.812 1 83 272 ALA B O 1
ATOM 4414 N N . GLY B 1 273 ? 17.047 22.5 21.297 1 68.06 273 GLY B N 1
ATOM 4415 C CA . GLY B 1 273 ? 16.188 23.172 22.25 1 68.06 273 GLY B CA 1
ATOM 4416 C C . GLY B 1 273 ? 14.867 22.453 22.469 1 68.06 273 GLY B C 1
ATOM 4417 O O . GLY B 1 273 ? 13.977 22.969 23.141 1 68.06 273 GLY B O 1
ATOM 4418 N N . THR B 1 274 ? 14.805 21.219 21.844 1 69.62 274 THR B N 1
ATOM 4419 C CA . THR B 1 274 ? 13.531 20.516 21.906 1 69.62 274 THR B CA 1
ATOM 4420 C C . THR B 1 274 ? 13.602 19.391 22.938 1 69.62 274 THR B C 1
ATOM 4422 O O . THR B 1 274 ? 14.68 18.844 23.203 1 69.62 274 THR B O 1
#

Radius of gyration: 26.17 Å; Cα contacts (8 Å, |Δi|>4): 1123; chains: 2; bounding box: 51×78×63 Å

pLDDT: mean 92.96, std 10.98, range [30.62, 98.94]